Protein AF-0000000076138574 (afdb_homodimer)

Nearest PDB structures (foldseek):
  3erf-assembly1_A  TM=9.997E-01  e=2.215E-28  Saccharomyces cerevisiae
  4n0v-assembly1_B  TM=9.774E-01  e=3.140E-22  Marinobacter nauticus VT8
  5f06-assembly1_B  TM=7.980E-01  e=1.741E-10  Populus trichocarpa
  4o7h-assembly1_A  TM=8.073E-01  e=1.011E-08  Rhodospirillum rubrum F11
  5nr1-assembly1_A  TM=7.970E-01  e=1.578E-08  Caulobacter vibrioides

Secondary structure (DSSP, 8-state):
-EEEE-TT-HHHHHHHHHHHHTT-GGG-EEEE--GGGTGGGSHHHHTT-TT--S-EEE-TTS-EEESHHHHHHHHHTTTS--TTT-SSHHHHHHHHHHHHHHIIIIIHHHHHHHHHHS-TT-TTT-----HHHHHHHHHHHHHHHHHHHHHHTTSSBTTBSS--HHHHHHHHHHHHHHHTT-PPPTT-HHHHHHHHHHHTSHHHHHHHHHHHS--/-EEEE-TT-HHHHHHHHHHHHTT-GGG-EEEE--GGGTGGGSHHHHTT-TT--S-EEE-TTS-EEESHHHHHHHHHTTTS--TTT-SSHHHHHHHHHHHHHHIIIIIHHHHHHHHHHS-TT-TTT-----HHHHHHHHHHHHHHHHHHHHHHTTSSBTTBSS--HHHHHHHHHHHHHHHTT-PPPTT-HHHHHHHHHHHTSHHHHHHHHHHHS--

Solvent-accessible surface area (backbone atoms only — not comparable to full-atom values): 21620 Å² total; per-residue (Å²): 70,37,32,40,26,40,83,80,37,36,54,30,44,37,45,49,26,50,29,40,70,68,70,41,55,90,56,51,45,78,41,82,45,54,63,71,78,33,45,38,72,33,70,76,38,31,73,73,32,82,82,41,63,62,35,33,38,31,43,88,89,63,52,69,34,36,49,60,68,13,42,45,52,22,62,32,39,68,81,73,60,28,66,40,51,36,85,46,45,66,44,27,12,39,23,43,25,38,25,50,46,22,34,62,32,24,28,51,15,36,48,41,16,37,50,20,54,47,73,53,59,31,74,91,56,46,80,65,68,47,44,69,60,8,50,52,24,42,55,42,19,54,51,28,50,49,50,49,14,59,52,35,68,78,30,83,26,75,57,34,88,52,75,31,48,16,40,40,32,42,50,23,19,52,52,42,24,56,74,70,71,48,79,78,63,82,84,32,51,40,37,53,50,44,50,57,56,55,56,66,35,68,27,45,44,52,42,51,54,59,50,66,49,88,128,70,36,32,38,25,41,84,78,37,37,57,31,46,37,47,48,28,48,29,40,69,69,70,41,55,90,56,51,47,77,41,83,45,53,63,69,78,34,44,38,73,33,70,77,40,32,73,72,30,81,83,40,65,64,35,33,38,31,43,88,88,63,53,68,33,36,50,61,70,12,41,44,50,22,62,33,41,69,83,73,58,29,65,41,52,35,85,46,44,65,44,26,14,39,23,43,26,37,24,50,46,22,34,61,32,25,28,52,16,38,49,42,16,37,50,19,55,47,73,53,60,31,72,91,56,46,80,66,67,46,46,70,60,7,51,52,23,41,54,43,19,55,52,29,49,48,51,50,14,59,53,35,67,76,29,84,25,74,57,33,88,52,77,31,48,18,39,39,32,41,49,24,20,53,52,42,24,56,75,71,71,48,79,77,62,82,84,32,50,41,38,51,51,45,51,58,56,54,56,67,36,68,29,44,44,52,43,51,53,59,49,67,48,87,128

Structure (mmCIF, N/CA/C/O backbone):
data_AF-0000000076138574-model_v1
#
loop_
_entity.id
_entity.type
_entity.pdbx_description
1 polymer 'Glutathione S-transferase'
#
loop_
_atom_site.group_PDB
_atom_site.id
_atom_site.type_symbol
_atom_site.label_atom_id
_atom_site.label_alt_id
_atom_site.label_comp_id
_atom_site.label_asym_id
_atom_site.label_entity_id
_atom_site.label_seq_id
_atom_site.pdbx_PDB_ins_code
_atom_site.Cartn_x
_atom_site.Cartn_y
_atom_site.Cartn_z
_atom_site.occupancy
_atom_site.B_iso_or_equiv
_atom_site.auth_seq_id
_atom_site.auth_comp_id
_atom_site.auth_asym_id
_atom_site.auth_atom_id
_atom_site.pdbx_PDB_model_num
ATOM 1 N N . MET A 1 1 ? -13.562 -10.141 -18.75 1 97.19 1 MET A N 1
ATOM 2 C CA . MET A 1 1 ? -12.461 -9.367 -18.188 1 97.19 1 MET A CA 1
ATOM 3 C C . MET A 1 1 ? -11.117 -9.898 -18.672 1 97.19 1 MET A C 1
ATOM 5 O O . MET A 1 1 ? -11.008 -11.062 -19.062 1 97.19 1 MET A O 1
ATOM 9 N N . LYS A 1 2 ? -10.164 -9.062 -18.828 1 98.62 2 LYS A N 1
ATOM 10 C CA . LYS A 1 2 ? -8.805 -9.453 -19.172 1 98.62 2 LYS A CA 1
ATOM 11 C C . LYS A 1 2 ? -7.828 -9.102 -18.047 1 98.62 2 LYS A C 1
ATOM 13 O O . LYS A 1 2 ? -7.984 -8.078 -17.375 1 98.62 2 LYS A O 1
ATOM 18 N N . ILE A 1 3 ? -6.914 -9.977 -17.859 1 98.75 3 ILE A N 1
ATOM 19 C CA . ILE A 1 3 ? -5.828 -9.664 -16.938 1 98.75 3 ILE A CA 1
ATOM 20 C C . ILE A 1 3 ? -4.484 -9.805 -17.656 1 98.75 3 ILE A C 1
ATOM 22 O O . ILE A 1 3 ? -4.145 -10.891 -18.141 1 98.75 3 ILE A O 1
ATOM 26 N N . TYR A 1 4 ? -3.779 -8.703 -17.766 1 98.81 4 TYR A N 1
ATOM 27 C CA . TYR A 1 4 ? -2.395 -8.711 -18.219 1 98.81 4 TYR A CA 1
ATOM 28 C C . TYR A 1 4 ? -1.453 -9.148 -17.109 1 98.81 4 TYR A C 1
ATOM 30 O O . TYR A 1 4 ? -1.399 -8.523 -16.047 1 98.81 4 TYR A O 1
ATOM 38 N N . ASP A 1 5 ? -0.757 -10.281 -17.344 1 97.81 5 ASP A N 1
ATOM 39 C CA . ASP A 1 5 ? 0.151 -10.719 -16.281 1 97.81 5 ASP A CA 1
ATOM 40 C C . ASP A 1 5 ? 1.205 -11.68 -16.828 1 97.81 5 ASP A C 1
ATOM 42 O O . ASP A 1 5 ? 1.413 -11.766 -18.031 1 97.81 5 ASP A O 1
ATOM 46 N N . TRP A 1 6 ? 2.076 -12.133 -16.031 1 96.75 6 TRP A N 1
ATOM 47 C CA . TRP A 1 6 ? 3.041 -13.203 -16.266 1 96.75 6 TRP A CA 1
ATOM 48 C C . TRP A 1 6 ? 2.721 -14.422 -15.406 1 96.75 6 TRP A C 1
ATOM 50 O O . TRP A 1 6 ? 2.557 -14.312 -14.188 1 96.75 6 TRP A O 1
ATOM 60 N N . TYR A 1 7 ? 2.627 -15.594 -15.883 1 94.81 7 TYR A N 1
ATOM 61 C CA . TYR A 1 7 ? 1.885 -16.75 -15.383 1 94.81 7 TYR A CA 1
ATOM 62 C C . TYR A 1 7 ? 2.443 -17.219 -14.047 1 94.81 7 TYR A C 1
ATOM 64 O O . TYR A 1 7 ? 1.702 -17.734 -13.203 1 94.81 7 TYR A O 1
ATOM 72 N N . ASN A 1 8 ? 3.75 -17.031 -13.836 1 95.56 8 ASN A N 1
ATOM 73 C CA . ASN A 1 8 ? 4.309 -17.578 -12.602 1 95.56 8 ASN A CA 1
ATOM 74 C C . ASN A 1 8 ? 4.871 -16.469 -11.711 1 95.56 8 ASN A C 1
ATOM 76 O O . ASN A 1 8 ? 5.707 -16.734 -10.844 1 95.56 8 ASN A O 1
ATOM 80 N N . GLY A 1 9 ? 4.457 -15.242 -11.945 1 96.94 9 GLY A N 1
ATOM 81 C CA . GLY A 1 9 ? 4.895 -14.141 -11.102 1 96.94 9 GLY A CA 1
ATOM 82 C C . GLY A 1 9 ? 4.211 -14.125 -9.742 1 96.94 9 GLY A C 1
ATOM 83 O O . GLY A 1 9 ? 3.035 -14.484 -9.633 1 96.94 9 GLY A O 1
ATOM 84 N N . PRO A 1 10 ? 4.945 -13.648 -8.75 1 98.19 10 PRO A N 1
ATOM 85 C CA . PRO A 1 10 ? 4.383 -13.625 -7.402 1 98.19 10 PRO A CA 1
ATOM 86 C C . PRO A 1 10 ? 3.205 -12.656 -7.27 1 98.19 10 PRO A C 1
ATOM 88 O O . PRO A 1 10 ? 2.24 -12.953 -6.559 1 98.19 10 PRO A O 1
ATOM 91 N N . TYR A 1 11 ? 3.297 -11.492 -7.934 1 98.56 11 TYR A N 1
ATOM 92 C CA . TYR A 1 11 ? 2.205 -10.531 -7.844 1 98.56 11 TYR A CA 1
ATOM 93 C C . TYR A 1 11 ? 0.978 -11.023 -8.602 1 98.56 11 TYR A C 1
ATOM 95 O O . TYR A 1 11 ? -0.128 -11.055 -8.055 1 98.56 11 TYR A O 1
ATOM 103 N N . PRO A 1 12 ? 1.165 -11.516 -9.797 1 98.62 12 PRO A N 1
ATOM 104 C CA . PRO A 1 12 ? 0.018 -12.117 -10.484 1 98.62 12 PRO A CA 1
ATOM 105 C C . PRO A 1 12 ? -0.594 -13.273 -9.703 1 98.62 12 PRO A C 1
ATOM 107 O O . PRO A 1 12 ? -1.806 -13.5 -9.766 1 98.62 12 PRO A O 1
ATOM 110 N N . ALA A 1 13 ? 0.219 -14.039 -8.938 1 98.81 13 ALA A N 1
ATOM 111 C CA . ALA A 1 13 ? -0.296 -15.141 -8.133 1 98.81 13 ALA A CA 1
ATOM 112 C C . ALA A 1 13 ? -1.369 -14.656 -7.16 1 98.81 13 ALA A C 1
ATOM 114 O O . ALA A 1 13 ? -2.381 -15.328 -6.953 1 98.81 13 ALA A O 1
ATOM 115 N N . ARG A 1 14 ? -1.143 -13.484 -6.574 1 98.88 14 ARG A N 1
ATOM 116 C CA . ARG A 1 14 ? -2.098 -12.938 -5.617 1 98.88 14 ARG A CA 1
ATOM 117 C C . ARG A 1 14 ? -3.482 -12.797 -6.246 1 98.88 14 ARG A C 1
ATOM 119 O O . ARG A 1 14 ? -4.48 -13.203 -5.652 1 98.88 14 ARG A O 1
ATOM 126 N N . VAL A 1 15 ? -3.535 -12.258 -7.445 1 98.88 15 VAL A N 1
ATOM 127 C CA . VAL A 1 15 ? -4.809 -11.969 -8.094 1 98.88 15 VAL A CA 1
ATOM 128 C C . VAL A 1 15 ? -5.43 -13.266 -8.609 1 98.88 15 VAL A C 1
ATOM 130 O O . VAL A 1 15 ? -6.645 -13.461 -8.508 1 98.88 15 VAL A O 1
ATOM 133 N N . ARG A 1 16 ? -4.605 -14.188 -9.109 1 98.88 16 ARG A N 1
ATOM 134 C CA . ARG A 1 16 ? -5.133 -15.469 -9.57 1 98.88 16 ARG A CA 1
ATOM 135 C C . ARG A 1 16 ? -5.754 -16.25 -8.414 1 98.88 16 ARG A C 1
ATOM 137 O O . ARG A 1 16 ? -6.82 -16.859 -8.57 1 98.88 16 ARG A O 1
ATOM 144 N N . ILE A 1 17 ? -5.125 -16.219 -7.27 1 98.94 17 ILE A N 1
ATOM 145 C CA . ILE A 1 17 ? -5.652 -16.922 -6.102 1 98.94 17 ILE A CA 1
ATOM 146 C C . ILE A 1 17 ? -6.945 -16.25 -5.641 1 98.94 17 ILE A C 1
ATOM 148 O O . ILE A 1 17 ? -7.914 -16.922 -5.293 1 98.94 17 ILE A O 1
ATOM 152 N N . ALA A 1 18 ? -6.996 -14.906 -5.625 1 98.88 18 ALA A N 1
ATOM 153 C CA . ALA A 1 18 ? -8.227 -14.188 -5.281 1 98.88 18 ALA A CA 1
ATOM 154 C C . ALA A 1 18 ? -9.352 -14.555 -6.242 1 98.88 18 ALA A C 1
ATOM 156 O O . ALA A 1 18 ? -10.492 -14.758 -5.816 1 98.88 18 ALA A O 1
ATOM 157 N N . LEU A 1 19 ? -9.031 -14.633 -7.574 1 98.81 19 LEU A N 1
ATOM 158 C CA . LEU A 1 19 ? -10.016 -15.039 -8.57 1 98.81 19 LEU A CA 1
ATOM 159 C C . LEU A 1 19 ? -10.578 -16.422 -8.25 1 98.81 19 LEU A C 1
ATOM 161 O O . LEU A 1 19 ? -11.789 -16.625 -8.297 1 98.81 19 LEU A O 1
ATOM 165 N N . ALA A 1 20 ? -9.664 -17.297 -7.922 1 98.81 20 ALA A N 1
ATOM 166 C CA . ALA A 1 20 ? -10.07 -18.672 -7.613 1 98.81 20 ALA A CA 1
ATOM 167 C C . ALA A 1 20 ? -10.938 -18.719 -6.359 1 98.81 20 ALA A C 1
ATOM 169 O O . ALA A 1 20 ? -11.945 -19.422 -6.324 1 98.81 20 ALA A O 1
ATOM 170 N N . GLU A 1 21 ? -10.555 -18 -5.309 1 98.75 21 GLU A N 1
ATOM 171 C CA . GLU A 1 21 ? -11.336 -17.938 -4.078 1 98.75 21 GLU A CA 1
ATOM 172 C C . GLU A 1 21 ? -12.766 -17.484 -4.355 1 98.75 21 GLU A C 1
ATOM 174 O O . GLU A 1 21 ? -13.711 -17.938 -3.705 1 98.75 21 GLU A O 1
ATOM 179 N N . LYS A 1 22 ? -12.922 -16.594 -5.363 1 98.56 22 LYS A N 1
ATOM 180 C CA . LYS A 1 22 ? -14.211 -15.953 -5.609 1 98.56 22 LYS A CA 1
ATOM 181 C C . LYS A 1 22 ? -14.961 -16.641 -6.742 1 98.56 22 LYS A C 1
ATOM 183 O O . LYS A 1 22 ? -16.031 -16.188 -7.156 1 98.56 22 LYS A O 1
ATOM 188 N N . GLY A 1 23 ? -14.367 -17.75 -7.301 1 98 23 GLY A N 1
ATOM 189 C CA . GLY A 1 23 ? -15 -18.484 -8.383 1 98 23 GLY A CA 1
ATOM 190 C C . GLY A 1 23 ? -15.07 -17.703 -9.68 1 98 23 GLY A C 1
ATOM 191 O O . GLY A 1 23 ? -16 -17.859 -10.469 1 98 23 GLY A O 1
ATOM 192 N N . LEU A 1 24 ? -14.078 -16.859 -9.969 1 98.38 24 LEU A N 1
ATOM 193 C CA . LEU A 1 24 ? -14.156 -15.922 -11.078 1 98.38 24 LEU A CA 1
ATOM 194 C C . LEU A 1 24 ? -13.188 -16.312 -12.195 1 98.38 24 LEU A C 1
ATOM 196 O O . LEU A 1 24 ? -13.164 -15.68 -13.25 1 98.38 24 LEU A O 1
ATOM 200 N N . LEU A 1 25 ? -12.445 -17.391 -12.047 1 98.25 25 LEU A N 1
ATOM 201 C CA . LEU A 1 25 ? -11.438 -17.797 -13.016 1 98.25 25 LEU A CA 1
ATOM 202 C C . LEU A 1 25 ? -12.047 -17.984 -14.398 1 98.25 25 LEU A C 1
ATOM 204 O O . LEU A 1 25 ? -11.484 -17.531 -15.398 1 98.25 25 LEU A O 1
ATOM 208 N N . PRO A 1 26 ? -13.25 -18.516 -14.5 1 97.62 26 PRO A N 1
ATOM 209 C CA . PRO A 1 26 ? -13.82 -18.75 -15.836 1 97.62 26 PRO A CA 1
ATOM 210 C C . PRO A 1 26 ? -14.188 -17.438 -16.547 1 97.62 26 PRO A C 1
ATOM 212 O O . PRO A 1 26 ? -14.461 -17.453 -17.75 1 97.62 26 PRO A O 1
ATOM 215 N N . ARG A 1 27 ? -14.156 -16.312 -15.852 1 97.44 27 ARG A N 1
ATOM 216 C CA . ARG A 1 27 ? -14.594 -15.039 -16.422 1 97.44 27 ARG A CA 1
ATOM 217 C C . ARG A 1 27 ? -13.406 -14.219 -16.906 1 97.44 27 ARG A C 1
ATOM 219 O O . ARG A 1 27 ? -13.57 -13.078 -17.328 1 97.44 27 ARG A O 1
ATOM 226 N N . VAL A 1 28 ? -12.219 -14.844 -16.859 1 98.19 28 VAL A N 1
ATOM 227 C CA . VAL A 1 28 ? -11.031 -14.031 -17.094 1 98.19 28 VAL A CA 1
ATOM 228 C C . VAL A 1 28 ? -10.227 -14.609 -18.25 1 98.19 28 VAL A C 1
ATOM 230 O O . VAL A 1 28 ? -10.016 -15.82 -18.328 1 98.19 28 VAL A O 1
ATOM 233 N N . GLU A 1 29 ? -9.844 -13.805 -19.172 1 98.25 29 GLU A N 1
ATOM 234 C CA . GLU A 1 29 ? -8.805 -14.086 -20.156 1 98.25 29 GLU A CA 1
ATOM 235 C C . GLU A 1 29 ? -7.457 -13.531 -19.703 1 98.25 29 GLU A C 1
ATOM 237 O O . GLU A 1 29 ? -7.32 -12.328 -19.484 1 98.25 29 GLU A O 1
ATOM 242 N N . PHE A 1 30 ? -6.48 -14.352 -19.562 1 98.06 30 PHE A N 1
ATOM 243 C CA . PHE A 1 30 ? -5.145 -13.906 -19.203 1 98.06 30 PHE A CA 1
ATOM 244 C C . PHE A 1 30 ? -4.332 -13.547 -20.438 1 98.06 30 PHE A C 1
ATOM 246 O O . PHE A 1 30 ? -4.273 -14.328 -21.391 1 98.06 30 PHE A O 1
ATOM 253 N N . VAL A 1 31 ? -3.764 -12.398 -20.469 1 98.25 31 VAL A N 1
ATOM 254 C CA . VAL A 1 31 ? -2.891 -11.922 -21.531 1 98.25 31 VAL A CA 1
ATOM 255 C C . VAL A 1 31 ? -1.452 -11.844 -21.031 1 98.25 31 VAL A C 1
ATOM 257 O O . VAL A 1 31 ? -1.149 -11.078 -20.109 1 98.25 31 VAL A O 1
ATOM 260 N N . SER A 1 32 ? -0.614 -12.586 -21.688 1 97.5 32 SER A N 1
ATOM 261 C CA . SER A 1 32 ? 0.758 -12.703 -21.203 1 97.5 32 SER A CA 1
ATOM 262 C C . SER A 1 32 ? 1.585 -11.477 -21.562 1 97.5 32 SER A C 1
ATOM 264 O O . SER A 1 32 ? 1.53 -11 -22.703 1 97.5 32 SER A O 1
ATOM 266 N N . VAL A 1 33 ? 2.271 -10.938 -20.625 1 98.25 33 VAL A N 1
ATOM 267 C CA . VAL A 1 33 ? 3.277 -9.891 -20.781 1 98.25 33 VAL A CA 1
ATOM 268 C C . VAL A 1 33 ? 4.641 -10.414 -20.328 1 98.25 33 VAL A C 1
ATOM 270 O O . VAL A 1 33 ? 4.848 -10.703 -19.156 1 98.25 33 VAL A O 1
ATOM 273 N N . ASN A 1 34 ? 5.609 -10.539 -21.25 1 97.38 34 ASN A N 1
ATOM 274 C CA . ASN A 1 34 ? 6.902 -11.148 -20.953 1 97.38 34 ASN A CA 1
ATOM 275 C C . ASN A 1 34 ? 7.805 -10.18 -20.188 1 97.38 34 ASN A C 1
ATOM 277 O O . ASN A 1 34 ? 8.383 -9.266 -20.766 1 97.38 34 ASN A O 1
ATOM 281 N N . LEU A 1 35 ? 8.016 -10.438 -18.953 1 97.19 35 LEU A N 1
ATOM 282 C CA . LEU A 1 35 ? 8.797 -9.562 -18.094 1 97.19 35 LEU A CA 1
ATOM 283 C C . LEU A 1 35 ? 10.281 -9.641 -18.438 1 97.19 35 LEU A C 1
ATOM 285 O O . LEU A 1 35 ? 11 -8.648 -18.344 1 97.19 35 LEU A O 1
ATOM 289 N N . TRP A 1 36 ? 10.719 -10.789 -18.875 1 95.44 36 TRP A N 1
ATOM 290 C CA . TRP A 1 36 ? 12.133 -11.016 -19.156 1 95.44 36 TRP A CA 1
ATOM 291 C C . TRP A 1 36 ? 12.57 -10.234 -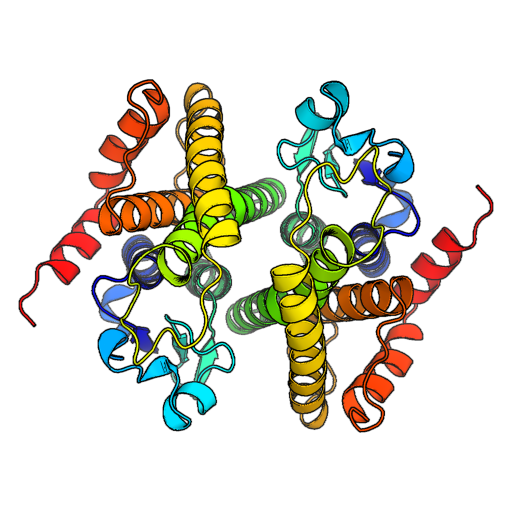20.391 1 95.44 36 TRP A C 1
ATOM 293 O O . TRP A 1 36 ? 13.742 -9.867 -20.516 1 95.44 36 TRP A O 1
ATOM 303 N N . LYS A 1 37 ? 11.602 -9.953 -21.234 1 96.62 37 LYS A N 1
ATOM 304 C CA . LYS A 1 37 ? 11.875 -9.172 -22.438 1 96.62 37 LYS A CA 1
ATOM 305 C C . LYS A 1 37 ? 11.602 -7.691 -22.203 1 96.62 37 LYS A C 1
ATOM 307 O O . LYS A 1 37 ? 11.734 -6.879 -23.125 1 96.62 37 LYS A O 1
ATOM 312 N N . GLY A 1 38 ? 11.125 -7.328 -21.047 1 97.69 38 GLY A N 1
ATOM 313 C CA . GLY A 1 38 ? 10.883 -5.938 -20.703 1 97.69 38 GLY A CA 1
ATOM 314 C C . GLY A 1 38 ? 9.633 -5.371 -21.344 1 97.69 38 GLY A C 1
ATOM 315 O O . GLY A 1 38 ? 9.5 -4.156 -21.5 1 97.69 38 GLY A O 1
ATOM 316 N N . GLU A 1 39 ? 8.68 -6.191 -21.719 1 98.31 39 GLU A N 1
ATOM 317 C CA . GLU A 1 39 ? 7.469 -5.727 -22.391 1 98.31 39 GLU A CA 1
ATOM 318 C C . GLU A 1 39 ? 6.684 -4.758 -21.516 1 98.31 39 GLU A C 1
ATOM 320 O O . GLU A 1 39 ? 6.062 -3.818 -22.016 1 98.31 39 GLU A O 1
ATOM 325 N N . HIS A 1 40 ? 6.746 -4.945 -20.188 1 98 40 HIS A N 1
ATOM 326 C CA . HIS A 1 40 ? 6 -4.125 -19.234 1 98 40 HIS A CA 1
ATOM 327 C C . HIS A 1 40 ? 6.613 -2.736 -19.109 1 98 40 HIS A C 1
ATOM 329 O O . HIS A 1 40 ? 6.02 -1.847 -18.5 1 98 40 HIS A O 1
ATOM 335 N N . LYS A 1 41 ? 7.758 -2.564 -19.734 1 97.5 41 LYS A N 1
ATOM 336 C CA . LYS A 1 41 ? 8.43 -1.271 -19.688 1 97.5 41 LYS A CA 1
ATOM 337 C C . LYS A 1 41 ? 8.289 -0.527 -21.016 1 97.5 41 LYS A C 1
ATOM 339 O O . LYS A 1 41 ? 8.727 0.619 -21.141 1 97.5 41 LYS A O 1
ATOM 344 N N . GLN A 1 42 ? 7.73 -1.131 -22 1 97.69 42 GLN A N 1
ATOM 345 C CA . GLN A 1 42 ? 7.566 -0.522 -23.312 1 97.69 42 GLN A CA 1
ATOM 346 C C . GLN A 1 42 ? 6.367 0.42 -23.344 1 97.69 42 GLN A C 1
ATOM 348 O O . GLN A 1 42 ? 5.434 0.265 -22.547 1 97.69 42 GLN A O 1
ATOM 353 N N . PRO A 1 43 ? 6.359 1.387 -24.266 1 97.62 43 PRO A N 1
ATOM 354 C CA . PRO A 1 43 ? 5.312 2.408 -24.312 1 97.62 43 PRO A CA 1
ATOM 355 C C . PRO A 1 43 ? 3.91 1.812 -24.422 1 97.62 43 PRO A C 1
ATOM 357 O O . PRO A 1 43 ? 2.973 2.309 -23.797 1 97.62 43 PRO A O 1
ATOM 360 N N . ALA A 1 44 ? 3.789 0.762 -25.172 1 97.25 44 ALA A N 1
ATOM 361 C CA . ALA A 1 44 ? 2.479 0.149 -25.375 1 97.25 44 ALA A CA 1
ATOM 362 C C . ALA A 1 44 ? 1.885 -0.326 -24.062 1 97.25 44 ALA A C 1
ATOM 364 O O . ALA A 1 44 ? 0.697 -0.121 -23.797 1 97.25 44 ALA A O 1
ATOM 365 N N . PHE A 1 45 ? 2.736 -0.968 -23.219 1 98.38 45 PHE A N 1
ATOM 366 C CA . PHE A 1 45 ? 2.229 -1.438 -21.938 1 98.38 45 PHE A CA 1
ATOM 367 C C . PHE A 1 45 ? 2.086 -0.283 -20.953 1 98.38 45 PHE A C 1
ATOM 369 O O . PHE A 1 45 ? 1.15 -0.255 -20.156 1 98.38 45 PHE A O 1
ATOM 376 N N . LEU A 1 46 ? 3.018 0.642 -21.016 1 97.56 46 LEU A N 1
ATOM 377 C CA . LEU A 1 46 ? 2.975 1.783 -20.109 1 97.56 46 LEU A CA 1
ATOM 378 C C . LEU A 1 46 ? 1.727 2.625 -20.359 1 97.56 46 LEU A C 1
ATOM 380 O O . LEU A 1 46 ? 1.268 3.338 -19.469 1 97.56 46 LEU A O 1
ATOM 384 N N . ALA A 1 47 ? 1.139 2.545 -21.516 1 96.38 47 ALA A N 1
ATOM 385 C CA . ALA A 1 47 ? -0.136 3.197 -21.812 1 96.38 47 ALA A CA 1
ATOM 386 C C . ALA A 1 47 ? -1.28 2.521 -21.062 1 96.38 47 ALA A C 1
ATOM 388 O O . ALA A 1 47 ? -2.309 3.145 -20.781 1 96.38 47 ALA A O 1
ATOM 389 N N . LEU A 1 48 ? -1.101 1.226 -20.656 1 97 48 LEU A N 1
ATOM 390 C CA . LEU A 1 48 ? -2.088 0.472 -19.891 1 97 48 LEU A CA 1
ATOM 391 C C . LEU A 1 48 ? -1.914 0.712 -18.391 1 97 48 LEU A C 1
ATOM 393 O O . LEU A 1 48 ? -2.898 0.843 -17.672 1 97 48 LEU A O 1
ATOM 397 N N . ASN A 1 49 ? -0.666 0.804 -18.062 1 98.06 49 ASN A N 1
ATOM 398 C CA . ASN A 1 49 ? -0.35 0.945 -16.641 1 98.06 49 ASN A CA 1
ATOM 399 C C . ASN A 1 49 ? 0.913 1.776 -16.422 1 98.06 49 ASN A C 1
ATOM 401 O O . ASN A 1 49 ? 2.025 1.278 -16.609 1 98.06 49 ASN A O 1
ATOM 405 N N . TYR A 1 50 ? 0.723 2.916 -15.867 1 96.94 50 TYR A N 1
ATOM 406 C CA . TYR A 1 50 ? 1.796 3.881 -15.656 1 96.94 50 TYR A CA 1
ATOM 407 C C . TYR A 1 50 ? 2.941 3.254 -14.867 1 96.94 50 TYR A C 1
ATOM 409 O O . TYR A 1 50 ? 4.113 3.484 -15.172 1 96.94 50 TYR A O 1
ATOM 417 N N . SER A 1 51 ? 2.627 2.381 -13.922 1 96.38 51 SER A N 1
ATOM 418 C CA . SER A 1 51 ? 3.627 1.834 -13.008 1 96.38 51 SER A CA 1
ATOM 419 C C . SER A 1 51 ? 4.516 0.814 -13.711 1 96.38 51 SER A C 1
ATOM 421 O O . SER A 1 51 ? 5.574 0.445 -13.195 1 96.38 51 SER A O 1
ATOM 423 N N . GLY A 1 52 ? 4.082 0.34 -14.891 1 97.56 52 GLY A N 1
ATOM 424 C CA . GLY A 1 52 ? 4.844 -0.684 -15.594 1 97.56 52 GLY A CA 1
ATOM 425 C C . GLY A 1 52 ? 4.961 -1.978 -14.805 1 97.56 52 GLY A C 1
ATOM 426 O O . GLY A 1 52 ? 6.012 -2.625 -14.82 1 97.56 52 GLY A O 1
ATOM 427 N N . THR A 1 53 ? 3.918 -2.254 -14.039 1 97.56 53 THR A N 1
ATOM 428 C CA . THR A 1 53 ? 3.928 -3.467 -13.227 1 97.56 53 THR A CA 1
ATOM 429 C C . THR A 1 53 ? 2.738 -4.359 -13.57 1 97.56 53 THR A C 1
ATOM 431 O O . THR A 1 53 ? 1.808 -3.924 -14.25 1 97.56 53 THR A O 1
ATOM 434 N N . LEU A 1 54 ? 2.818 -5.629 -13.266 1 98.38 54 LEU A N 1
ATOM 435 C CA . LEU A 1 54 ? 1.761 -6.625 -13.406 1 98.38 54 LEU A CA 1
ATOM 436 C C . LEU A 1 54 ? 1.218 -7.039 -12.047 1 98.38 54 LEU A C 1
ATOM 438 O O . LEU A 1 54 ? 1.924 -6.949 -11.039 1 98.38 54 LEU A O 1
ATOM 442 N N . PRO A 1 55 ? -0.056 -7.414 -11.953 1 98.69 55 PRO A N 1
ATOM 443 C CA . PRO A 1 55 ? -1.048 -7.562 -13.023 1 98.69 55 PRO A CA 1
ATOM 444 C C . PRO A 1 55 ? -1.866 -6.297 -13.25 1 98.69 55 PRO A C 1
ATOM 446 O O . PRO A 1 55 ? -1.843 -5.383 -12.422 1 98.69 55 PRO A O 1
ATOM 449 N N . VAL A 1 56 ? -2.518 -6.223 -14.414 1 98.88 56 VAL A N 1
ATOM 450 C CA . VAL A 1 56 ? -3.502 -5.191 -14.727 1 98.88 56 VAL A CA 1
ATOM 451 C C . VAL A 1 56 ? -4.812 -5.844 -15.164 1 98.88 56 VAL A C 1
ATOM 453 O O . VAL A 1 56 ? -4.82 -6.699 -16.047 1 98.88 56 VAL A O 1
ATOM 456 N N . LEU A 1 57 ? -5.898 -5.473 -14.516 1 98.94 57 LEU A N 1
ATOM 457 C CA . LEU A 1 57 ? -7.238 -5.93 -14.867 1 98.94 57 LEU A CA 1
ATOM 458 C C . LEU A 1 57 ? -7.914 -4.949 -15.82 1 98.94 57 LEU A C 1
ATOM 460 O O . LEU A 1 57 ? -7.949 -3.746 -15.555 1 98.94 57 LEU A O 1
ATOM 464 N N . GLN A 1 58 ? -8.344 -5.434 -16.938 1 98.88 58 GLN A N 1
ATOM 465 C CA . GLN A 1 58 ? -9.164 -4.656 -17.859 1 98.88 58 GLN A CA 1
ATOM 466 C C . GLN A 1 58 ? -10.609 -5.152 -17.859 1 98.88 58 GLN A C 1
ATOM 468 O O . GLN A 1 58 ? -10.875 -6.312 -18.188 1 98.88 58 GLN A O 1
ATOM 473 N N . LEU A 1 59 ? -11.531 -4.277 -17.5 1 98.62 59 LEU A N 1
ATOM 474 C CA . LEU A 1 59 ? -12.953 -4.598 -17.516 1 98.62 59 LEU A CA 1
ATOM 475 C C . LEU A 1 59 ? -13.516 -4.551 -18.922 1 98.62 59 LEU A C 1
ATOM 477 O O . LEU A 1 59 ? -12.844 -4.094 -19.859 1 98.62 59 LEU A O 1
ATOM 481 N N . ASP A 1 60 ? -14.781 -4.969 -19.094 1 97.25 60 ASP A N 1
ATOM 482 C CA . ASP A 1 60 ? -15.414 -5.066 -20.406 1 97.25 60 ASP A CA 1
ATOM 483 C C . ASP A 1 60 ? -15.562 -3.691 -21.047 1 97.25 60 ASP A C 1
ATOM 485 O O . ASP A 1 60 ? -15.508 -3.562 -22.281 1 97.25 60 ASP A O 1
ATOM 489 N N . ASP A 1 61 ? -15.719 -2.691 -20.25 1 97.75 61 ASP A N 1
ATOM 490 C CA . ASP A 1 61 ? -15.922 -1.348 -20.781 1 97.75 61 ASP A CA 1
ATOM 491 C C . ASP A 1 61 ? -14.594 -0.641 -21.031 1 97.75 61 ASP A C 1
ATOM 493 O O . ASP A 1 61 ? -14.562 0.547 -21.359 1 97.75 61 ASP A O 1
ATOM 497 N N . GLY A 1 62 ? -13.531 -1.336 -20.734 1 97.75 62 GLY A N 1
ATOM 498 C CA . GLY A 1 62 ? -12.219 -0.791 -21.016 1 97.75 62 GLY A CA 1
ATOM 499 C C . GLY A 1 62 ? -11.523 -0.234 -19.781 1 97.75 62 GLY A C 1
ATOM 500 O O . GLY A 1 62 ? -10.344 0.117 -19.828 1 97.75 62 GLY A O 1
ATOM 501 N N . THR A 1 63 ? -12.234 -0.163 -18.672 1 98.38 63 THR A N 1
ATOM 502 C CA . THR A 1 63 ? -11.648 0.341 -17.438 1 98.38 63 THR A CA 1
ATOM 503 C C . THR A 1 63 ? -10.453 -0.517 -17 1 98.38 63 THR A C 1
ATOM 505 O O . THR A 1 63 ? -10.516 -1.746 -17.078 1 98.38 63 THR A O 1
ATOM 508 N N . LEU A 1 64 ? -9.352 0.144 -16.594 1 98.81 64 LEU A N 1
ATOM 509 C CA . LEU A 1 64 ? -8.148 -0.548 -16.141 1 98.81 64 LEU A CA 1
ATOM 510 C C . LEU A 1 64 ? -7.965 -0.395 -14.633 1 98.81 64 LEU A C 1
ATOM 512 O O . LEU A 1 64 ? -8.062 0.712 -14.094 1 98.81 64 LEU A O 1
ATOM 516 N N . ILE A 1 65 ? -7.742 -1.496 -13.961 1 98.88 65 ILE A N 1
ATOM 517 C CA . ILE A 1 65 ? -7.43 -1.508 -12.539 1 98.88 65 ILE A CA 1
ATOM 518 C C . ILE A 1 65 ? -6.137 -2.279 -12.297 1 98.88 65 ILE A C 1
ATOM 520 O O . ILE A 1 65 ? -6.031 -3.455 -12.656 1 98.88 65 ILE A O 1
ATOM 524 N N . ALA A 1 66 ? -5.148 -1.592 -11.695 1 98.75 66 ALA A N 1
ATOM 525 C CA . ALA A 1 66 ? -3.871 -2.203 -11.328 1 98.75 66 ALA A CA 1
ATOM 526 C C . ALA A 1 66 ? -3.711 -2.281 -9.812 1 98.75 66 ALA A C 1
ATOM 528 O O . ALA A 1 66 ? -4.637 -1.953 -9.07 1 98.75 66 ALA A O 1
ATOM 529 N N . GLU A 1 67 ? -2.568 -2.756 -9.406 1 98.62 67 GLU A N 1
ATOM 530 C CA . GLU A 1 67 ? -2.273 -2.957 -7.992 1 98.62 67 GLU A CA 1
ATOM 531 C C . GLU A 1 67 ? -3.082 -4.117 -7.418 1 98.62 67 GLU A C 1
ATOM 533 O O . GLU A 1 67 ? -4.312 -4.074 -7.398 1 98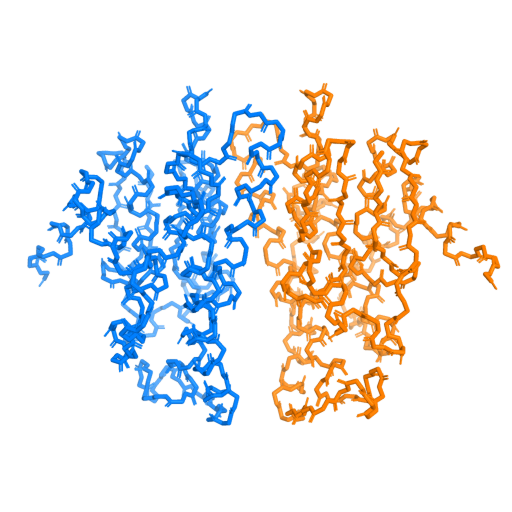.62 67 GLU A O 1
ATOM 538 N N . CYS A 1 68 ? -2.414 -5.07 -6.867 1 98.81 68 CYS A N 1
ATOM 539 C CA . CYS A 1 68 ? -3.029 -6.32 -6.441 1 98.81 68 CYS A CA 1
ATOM 540 C C . CYS A 1 68 ? -4.145 -6.062 -5.434 1 98.81 68 CYS A C 1
ATOM 542 O O . CYS A 1 68 ? -5.227 -6.641 -5.539 1 98.81 68 CYS A O 1
ATOM 544 N N . THR A 1 69 ? -3.887 -5.176 -4.473 1 98.81 69 THR A N 1
ATOM 545 C CA . THR A 1 69 ? -4.871 -4.895 -3.436 1 98.81 69 THR A CA 1
ATOM 546 C C . THR A 1 69 ? -6.129 -4.273 -4.039 1 98.81 69 THR A C 1
ATOM 548 O O . THR A 1 69 ? -7.246 -4.648 -3.676 1 98.81 69 THR A O 1
ATOM 551 N N . ALA A 1 70 ? -5.984 -3.357 -4.984 1 98.88 70 ALA A N 1
ATOM 552 C CA . ALA A 1 70 ? -7.117 -2.709 -5.645 1 98.88 70 ALA A CA 1
ATOM 553 C C . ALA A 1 70 ? -7.91 -3.709 -6.48 1 98.88 70 ALA A C 1
ATOM 555 O O . ALA A 1 70 ? -9.141 -3.723 -6.438 1 98.88 70 ALA A O 1
ATOM 556 N N . ILE A 1 71 ? -7.215 -4.562 -7.23 1 98.94 71 ILE A N 1
ATOM 557 C CA . ILE A 1 71 ? -7.871 -5.578 -8.055 1 98.94 71 ILE A CA 1
ATOM 558 C C . ILE A 1 71 ? -8.664 -6.527 -7.16 1 98.94 71 ILE A C 1
ATOM 560 O O . ILE A 1 71 ? -9.828 -6.828 -7.445 1 98.94 71 ILE A O 1
ATOM 564 N N . THR A 1 72 ? -8.031 -6.953 -6.055 1 98.94 72 THR A N 1
ATOM 565 C CA . THR A 1 72 ? -8.695 -7.883 -5.145 1 98.94 72 THR A CA 1
ATOM 566 C C . THR A 1 72 ? -9.906 -7.227 -4.496 1 98.94 72 THR A C 1
ATOM 568 O O . THR A 1 72 ? -10.953 -7.867 -4.332 1 98.94 72 THR A O 1
ATOM 571 N N . GLN A 1 73 ? -9.789 -5.938 -4.117 1 98.81 73 GLN A N 1
ATOM 572 C CA . GLN A 1 73 ? -10.93 -5.203 -3.57 1 98.81 73 GLN A CA 1
ATOM 573 C C . GLN A 1 73 ? -12.094 -5.18 -4.559 1 98.81 73 GLN A C 1
ATOM 575 O O . GLN A 1 73 ? -13.234 -5.461 -4.188 1 98.81 73 GLN A O 1
ATOM 580 N N . TYR A 1 74 ? -11.812 -4.883 -5.816 1 98.88 74 TYR A N 1
ATOM 581 C CA . TYR A 1 74 ? -12.828 -4.875 -6.863 1 98.88 74 TYR A CA 1
ATOM 582 C C . TYR A 1 74 ? -13.484 -6.242 -6.992 1 98.88 74 TYR A C 1
ATOM 584 O O . TYR A 1 74 ? -14.711 -6.355 -6.918 1 98.88 74 TYR A O 1
ATOM 592 N N . LEU A 1 75 ? -12.703 -7.312 -7.102 1 98.88 75 LEU A N 1
ATOM 593 C CA . LEU A 1 75 ? -13.203 -8.664 -7.348 1 98.88 75 LEU A CA 1
ATOM 594 C C . LEU A 1 75 ? -14.055 -9.141 -6.176 1 98.88 75 LEU A C 1
ATOM 596 O O . LEU A 1 75 ? -15.102 -9.766 -6.379 1 98.88 75 LEU A O 1
ATOM 600 N N . ASP A 1 76 ? -13.586 -8.812 -5.027 1 98.75 76 ASP A N 1
ATOM 601 C CA . ASP A 1 76 ? -14.156 -9.391 -3.816 1 98.75 76 ASP A CA 1
ATOM 602 C C . ASP A 1 76 ? -15.586 -8.891 -3.588 1 98.75 76 ASP A C 1
ATOM 604 O O . ASP A 1 76 ? -16.422 -9.602 -3.025 1 98.75 76 ASP A O 1
ATOM 608 N N . VAL A 1 77 ? -15.891 -7.711 -4.031 1 97.75 77 VAL A N 1
ATOM 609 C CA . VAL A 1 77 ? -17.156 -7.105 -3.654 1 97.75 77 VAL A CA 1
ATOM 610 C C . VAL A 1 77 ? -18.172 -7.273 -4.793 1 97.75 77 VAL A C 1
ATOM 612 O O . VAL A 1 77 ? -19.312 -6.832 -4.684 1 97.75 77 VAL A O 1
ATOM 615 N N . LEU A 1 78 ? -17.844 -7.961 -5.84 1 97.44 78 LEU A N 1
ATOM 616 C CA . LEU A 1 78 ? -18.688 -8.078 -7.023 1 97.44 78 LEU A CA 1
ATOM 617 C C . LEU A 1 78 ? -19.984 -8.812 -6.691 1 97.44 78 LEU A C 1
ATOM 619 O O . LEU A 1 78 ? -21.047 -8.477 -7.234 1 97.44 78 LEU A O 1
ATOM 623 N N . ASP A 1 79 ? -19.891 -9.781 -5.785 1 95.12 79 ASP A N 1
ATOM 624 C CA . ASP A 1 79 ? -21.078 -10.578 -5.508 1 95.12 79 ASP A CA 1
ATOM 625 C C . ASP A 1 79 ? -21.766 -10.109 -4.227 1 95.12 79 ASP A C 1
ATOM 627 O O . ASP A 1 79 ? -22.703 -10.758 -3.742 1 95.12 79 ASP A O 1
ATOM 631 N N . GLY A 1 80 ? -21.203 -9.062 -3.623 1 93.31 80 GLY A N 1
ATOM 632 C CA . GLY A 1 80 ? -21.812 -8.477 -2.441 1 93.31 80 GLY A CA 1
ATOM 633 C C . GLY A 1 80 ? -21.406 -9.164 -1.154 1 93.31 80 GLY A C 1
ATOM 634 O O . GLY A 1 80 ? -21.906 -8.828 -0.077 1 93.31 80 GLY A O 1
ATOM 635 N N . THR A 1 81 ? -20.531 -10.125 -1.246 1 94.56 81 THR A N 1
ATOM 636 C CA . THR A 1 81 ? -20.047 -10.852 -0.083 1 94.56 81 THR A CA 1
ATOM 637 C C . THR A 1 81 ? -18.531 -10.766 0.013 1 94.56 81 THR A C 1
ATOM 639 O O . THR A 1 81 ? -17.812 -11.68 -0.404 1 94.56 81 THR A O 1
ATOM 642 N N . PRO A 1 82 ? -18.031 -9.711 0.59 1 97 82 PRO A N 1
ATOM 643 C CA . PRO A 1 82 ? -16.578 -9.492 0.632 1 97 82 PRO A CA 1
ATOM 644 C C . PRO A 1 82 ? -15.883 -10.367 1.663 1 97 82 PRO A C 1
ATOM 646 O O . PRO A 1 82 ? -15.547 -9.906 2.756 1 97 82 PRO A O 1
ATOM 649 N N . THR A 1 83 ? -15.5 -11.539 1.289 1 97.5 83 THR A N 1
ATOM 650 C CA . THR A 1 83 ? -14.883 -12.508 2.182 1 97.5 83 THR A CA 1
ATOM 651 C C . THR A 1 83 ? -13.375 -12.273 2.273 1 97.5 83 THR A C 1
ATOM 653 O O . THR A 1 83 ? -12.734 -12.711 3.229 1 97.5 83 THR A O 1
ATOM 656 N N . LEU A 1 84 ? -12.781 -11.594 1.32 1 98.81 84 LEU A N 1
ATOM 657 C CA . LEU A 1 84 ? -11.328 -11.43 1.273 1 98.81 84 LEU A CA 1
ATOM 658 C C . LEU A 1 84 ? -10.922 -10.078 1.847 1 98.81 84 LEU A C 1
ATOM 660 O O . LEU A 1 84 ? -9.766 -9.898 2.252 1 98.81 84 LEU A O 1
ATOM 664 N N . SER A 1 85 ? -11.844 -9.07 1.871 1 98.69 85 SER A N 1
ATOM 665 C CA . SER A 1 85 ? -11.477 -7.719 2.273 1 98.69 85 SER A CA 1
ATOM 666 C C . SER A 1 85 ? -12.234 -7.289 3.525 1 98.69 85 SER A C 1
ATOM 668 O O . SER A 1 85 ? -12.008 -6.191 4.043 1 98.69 85 SER A O 1
ATOM 670 N N . GLY A 1 86 ? -13.102 -8.156 4.004 1 98.25 86 GLY A N 1
ATOM 671 C CA . GLY A 1 86 ? -13.75 -7.906 5.281 1 98.25 86 GLY A CA 1
ATOM 672 C C . GLY A 1 86 ? -15.227 -7.582 5.148 1 98.25 86 GLY A C 1
ATOM 673 O O . GLY A 1 86 ? -15.633 -6.898 4.207 1 98.25 86 GLY A O 1
ATOM 674 N N . ARG A 1 87 ? -16.109 -8.008 6.141 1 97.31 87 ARG A N 1
ATOM 675 C CA . ARG A 1 87 ? -17.562 -7.809 6.129 1 97.31 87 ARG A CA 1
ATOM 676 C C . ARG A 1 87 ? -17.969 -6.703 7.098 1 97.31 87 ARG A C 1
ATOM 678 O O . ARG A 1 87 ? -18.984 -6.043 6.898 1 97.31 87 ARG A O 1
ATOM 685 N N . THR A 1 88 ? -17.203 -6.539 8.164 1 97.5 88 THR A N 1
ATOM 686 C CA . THR A 1 88 ? -17.438 -5.492 9.156 1 97.5 88 THR A CA 1
ATOM 687 C C . THR A 1 88 ? -16.375 -4.41 9.062 1 97.5 88 THR A C 1
ATOM 689 O O . THR A 1 88 ? -15.289 -4.648 8.523 1 97.5 88 THR A O 1
ATOM 692 N N . PRO A 1 89 ? -16.656 -3.221 9.594 1 98.12 89 PRO A N 1
ATOM 693 C CA . PRO A 1 89 ? -15.656 -2.16 9.555 1 98.12 89 PRO A CA 1
ATOM 694 C C . PRO A 1 89 ? -14.32 -2.592 10.172 1 98.12 89 PRO A C 1
ATOM 696 O O . PRO A 1 89 ? -13.266 -2.352 9.586 1 98.12 89 PRO A O 1
ATOM 699 N N . VAL A 1 90 ? -14.406 -3.283 11.273 1 98.56 90 VAL A N 1
ATOM 700 C CA . VAL A 1 90 ? -13.188 -3.695 11.961 1 98.56 90 VAL A CA 1
ATOM 701 C C . VAL A 1 90 ? -12.438 -4.719 11.117 1 98.56 90 VAL A C 1
ATOM 703 O O . VAL A 1 90 ? -11.219 -4.621 10.953 1 98.56 90 VAL A O 1
ATOM 706 N N . GLU A 1 91 ? -13.148 -5.707 10.508 1 98.44 91 GLU A N 1
ATOM 707 C CA . GLU A 1 91 ? -12.508 -6.676 9.617 1 98.44 91 GLU A CA 1
ATOM 708 C C . GLU A 1 91 ? -11.828 -5.98 8.438 1 98.44 91 GLU A C 1
ATOM 710 O O . GLU A 1 91 ? -10.711 -6.328 8.07 1 98.44 91 GLU A O 1
ATOM 715 N N . GLN A 1 92 ? -12.531 -4.984 7.906 1 98.69 92 GLN A N 1
ATOM 716 C CA . GLN A 1 92 ? -11.977 -4.262 6.766 1 98.69 92 GLN A CA 1
ATOM 717 C C . GLN A 1 92 ? -10.688 -3.537 7.145 1 98.69 92 GLN A C 1
ATOM 719 O O . GLN A 1 92 ? -9.68 -3.631 6.438 1 98.69 92 GLN A O 1
ATOM 724 N N . GLY A 1 93 ? -10.727 -2.855 8.281 1 98.81 93 GLY A N 1
ATOM 725 C CA . GLY A 1 93 ? -9.547 -2.162 8.75 1 98.81 93 GLY A CA 1
ATOM 726 C C . GLY A 1 93 ? -8.367 -3.09 9 1 98.81 93 GLY A C 1
ATOM 727 O O . GLY A 1 93 ? -7.258 -2.828 8.539 1 98.81 93 GLY A O 1
ATOM 728 N N . LEU A 1 94 ? -8.633 -4.18 9.648 1 98.88 94 LEU A N 1
ATOM 729 C CA . LEU A 1 94 ? -7.57 -5.102 10.039 1 98.88 94 LEU A CA 1
ATOM 730 C C . LEU A 1 94 ? -6.996 -5.812 8.812 1 98.88 94 LEU A C 1
ATOM 732 O O . LEU A 1 94 ? -5.781 -5.977 8.703 1 98.88 94 LEU A O 1
ATOM 736 N N . ILE A 1 95 ? -7.84 -6.223 7.914 1 98.94 95 ILE A N 1
ATOM 737 C CA . ILE A 1 95 ? -7.379 -6.938 6.73 1 98.94 95 ILE A CA 1
ATOM 738 C C . ILE A 1 95 ? -6.543 -6 5.855 1 98.94 95 ILE A C 1
ATOM 740 O O . ILE A 1 95 ? -5.473 -6.379 5.379 1 98.94 95 ILE A O 1
ATOM 744 N N . HIS A 1 96 ? -6.969 -4.773 5.688 1 98.88 96 HIS A N 1
ATOM 745 C CA . HIS A 1 96 ? -6.188 -3.826 4.902 1 98.88 96 HIS A CA 1
ATOM 746 C C . HIS A 1 96 ? -4.871 -3.488 5.598 1 98.88 96 HIS A C 1
ATOM 748 O O . HIS A 1 96 ? -3.84 -3.338 4.941 1 98.88 96 HIS A O 1
ATOM 754 N N . MET A 1 97 ? -4.918 -3.365 6.918 1 98.88 97 MET A N 1
ATOM 755 C CA . MET A 1 97 ? -3.689 -3.098 7.66 1 98.88 97 MET A CA 1
ATOM 756 C C . MET A 1 97 ? -2.682 -4.223 7.465 1 98.88 97 MET A C 1
ATOM 758 O O . MET A 1 97 ? -1.529 -3.977 7.105 1 98.88 97 MET A O 1
ATOM 762 N N . MET A 1 98 ? -3.141 -5.441 7.641 1 98.94 98 MET A N 1
ATOM 763 C CA . MET A 1 98 ? -2.234 -6.586 7.59 1 98.94 98 MET A CA 1
ATOM 764 C C . MET A 1 98 ? -1.792 -6.859 6.156 1 98.94 98 MET A C 1
ATOM 766 O O . MET A 1 98 ? -0.676 -7.328 5.926 1 98.94 98 MET A O 1
ATOM 770 N N . THR A 1 99 ? -2.66 -6.555 5.172 1 98.94 99 THR A N 1
ATOM 771 C CA . THR A 1 99 ? -2.254 -6.641 3.773 1 98.94 99 THR A CA 1
ATOM 772 C C . THR A 1 99 ? -1.108 -5.676 3.482 1 98.94 99 THR A C 1
ATOM 774 O O . THR A 1 99 ? -0.106 -6.055 2.873 1 98.94 99 THR A O 1
ATOM 777 N N . LYS A 1 100 ? -1.287 -4.477 3.949 1 98.75 100 LYS A N 1
ATOM 778 C CA . LYS A 1 100 ? -0.244 -3.477 3.75 1 98.75 100 LYS A CA 1
ATOM 779 C C . LYS A 1 100 ? 1.059 -3.896 4.426 1 98.75 100 LYS A C 1
ATOM 781 O O . LYS A 1 100 ? 2.139 -3.754 3.846 1 98.75 100 LYS A O 1
ATOM 786 N N . ARG A 1 101 ? 0.978 -4.426 5.605 1 98.75 101 ARG A N 1
ATOM 787 C CA . ARG A 1 101 ? 2.166 -4.895 6.312 1 98.75 101 ARG A CA 1
ATOM 788 C C . ARG A 1 101 ? 2.83 -6.047 5.566 1 98.75 101 ARG A C 1
ATOM 790 O O . ARG A 1 101 ? 4.059 -6.102 5.469 1 98.75 101 ARG A O 1
ATOM 797 N N . ALA A 1 102 ? 2.016 -6.949 5.062 1 98.88 102 ALA A N 1
ATOM 798 C CA . ALA A 1 102 ? 2.553 -8.062 4.281 1 98.88 102 ALA A CA 1
ATOM 799 C C . ALA A 1 102 ? 3.299 -7.555 3.049 1 98.88 102 ALA A C 1
ATOM 801 O O . ALA A 1 102 ? 4.359 -8.078 2.699 1 98.88 102 ALA A O 1
ATOM 802 N N . GLU A 1 103 ? 2.729 -6.562 2.42 1 98.69 103 GLU A N 1
ATOM 803 C CA . GLU A 1 103 ? 3.371 -5.98 1.244 1 98.69 103 GLU A CA 1
ATOM 804 C C . GLU A 1 103 ? 4.691 -5.312 1.61 1 98.69 103 GLU A C 1
ATOM 806 O O . GLU A 1 103 ? 5.734 -5.629 1.032 1 98.69 103 GLU A O 1
ATOM 811 N N . ILE A 1 104 ? 4.66 -4.469 2.633 1 98.38 104 ILE A N 1
ATOM 812 C CA . ILE A 1 104 ? 5.809 -3.637 2.977 1 98.38 104 ILE A CA 1
ATOM 813 C C . ILE A 1 104 ? 6.918 -4.504 3.568 1 98.38 104 ILE A C 1
ATOM 815 O O . ILE A 1 104 ? 8.086 -4.367 3.197 1 98.38 104 ILE A O 1
ATOM 819 N N . GLU A 1 105 ? 6.59 -5.441 4.445 1 98.56 105 GLU A N 1
ATOM 820 C CA . GLU A 1 105 ? 7.574 -6.129 5.273 1 98.56 105 GLU A CA 1
ATOM 821 C C . GLU A 1 105 ? 8.078 -7.402 4.594 1 98.56 105 GLU A C 1
ATOM 823 O O . GLU A 1 105 ? 9.102 -7.961 4.992 1 98.56 105 GLU A O 1
ATOM 828 N N . LEU A 1 106 ? 7.328 -7.863 3.609 1 98.88 106 LEU A N 1
ATOM 829 C CA . LEU A 1 106 ? 7.73 -9.148 3.049 1 98.88 106 LEU A CA 1
ATOM 830 C C . LEU A 1 106 ? 7.75 -9.094 1.525 1 98.88 106 LEU A C 1
ATOM 832 O O . LEU A 1 106 ? 8.82 -9.055 0.914 1 98.88 106 LEU A O 1
ATOM 836 N N . MET A 1 107 ? 6.648 -8.898 0.889 1 98.69 107 MET A N 1
ATOM 837 C CA . MET A 1 107 ? 6.539 -9.047 -0.559 1 98.69 107 MET A CA 1
ATOM 838 C C . MET A 1 107 ? 7.391 -8.008 -1.281 1 98.69 107 MET A C 1
ATOM 840 O O . MET A 1 107 ? 8.25 -8.359 -2.09 1 98.69 107 MET A O 1
ATOM 844 N N . ASP A 1 108 ? 7.156 -6.715 -0.975 1 98.56 108 ASP A N 1
ATOM 845 C CA . ASP A 1 108 ? 7.895 -5.648 -1.646 1 98.56 108 ASP A CA 1
ATOM 846 C C . ASP A 1 108 ? 9.367 -5.664 -1.242 1 98.56 108 ASP A C 1
ATOM 848 O O . ASP A 1 108 ? 10.242 -5.328 -2.047 1 98.56 108 ASP A O 1
ATOM 852 N N . ALA A 1 109 ? 9.648 -6.062 0.01 1 98.88 109 ALA A N 1
ATOM 853 C CA . ALA A 1 109 ? 11.039 -6.203 0.454 1 98.88 109 ALA A CA 1
ATOM 854 C C . ALA A 1 109 ? 11.781 -7.246 -0.379 1 98.88 109 ALA A C 1
ATOM 856 O O . ALA A 1 109 ? 12.883 -6.988 -0.863 1 98.88 109 ALA A O 1
ATOM 857 N N . VAL A 1 110 ? 11.18 -8.367 -0.632 1 98.94 110 VAL A N 1
ATOM 858 C CA . VAL A 1 110 ? 11.781 -9.406 -1.464 1 98.94 110 VAL A CA 1
ATOM 859 C C . VAL A 1 110 ? 11.922 -8.898 -2.898 1 98.94 110 VAL A C 1
ATOM 861 O O . VAL A 1 110 ? 12.93 -9.172 -3.561 1 98.94 110 VAL A O 1
ATOM 864 N N . SER A 1 111 ? 10.898 -8.211 -3.348 1 98.81 111 SER A N 1
ATOM 865 C CA . SER A 1 111 ? 10.93 -7.656 -4.695 1 98.81 111 SER A CA 1
ATOM 866 C C . SER A 1 111 ? 12.125 -6.727 -4.887 1 98.81 111 SER A C 1
ATOM 868 O O . SER A 1 111 ? 12.836 -6.816 -5.891 1 98.81 111 SER A O 1
ATOM 870 N N . VAL A 1 112 ? 12.375 -5.855 -3.904 1 98.75 112 VAL A N 1
ATOM 871 C CA . VAL A 1 112 ? 13.492 -4.922 -3.988 1 98.75 112 VAL A CA 1
ATOM 872 C C . VAL A 1 112 ? 14.812 -5.688 -3.943 1 98.75 112 VAL A C 1
ATOM 874 O O . VAL A 1 112 ? 15.742 -5.371 -4.688 1 98.75 112 VAL A O 1
ATOM 877 N N . TYR A 1 113 ? 14.914 -6.699 -3.102 1 98.88 113 TYR A N 1
ATOM 878 C CA . TYR A 1 113 ? 16.094 -7.559 -3.086 1 98.88 113 TYR A CA 1
ATOM 879 C C . TYR A 1 113 ? 16.328 -8.172 -4.461 1 98.88 113 TYR A C 1
ATOM 881 O O . TYR A 1 113 ? 17.438 -8.086 -4.996 1 98.88 113 TYR A O 1
ATOM 889 N N . PHE A 1 114 ? 15.344 -8.641 -5.094 1 98.94 114 PHE A N 1
ATOM 890 C CA . PHE A 1 114 ? 15.406 -9.273 -6.406 1 98.94 114 PHE A CA 1
ATOM 891 C C . PHE A 1 114 ? 15.914 -8.297 -7.461 1 98.94 114 PHE A C 1
ATOM 893 O O . PHE A 1 114 ? 16.859 -8.602 -8.188 1 98.94 114 PHE A O 1
ATOM 900 N N . HIS A 1 115 ? 15.344 -7.105 -7.488 1 98.62 115 HIS A N 1
ATOM 901 C CA . HIS A 1 115 ? 15.617 -6.156 -8.562 1 98.62 115 HIS A CA 1
ATOM 902 C C . HIS A 1 115 ? 16.953 -5.453 -8.344 1 98.62 115 HIS A C 1
ATOM 904 O O . HIS A 1 115 ? 17.578 -5 -9.305 1 98.62 115 HIS A O 1
ATOM 910 N N . HIS A 1 116 ? 17.453 -5.441 -7.062 1 98.75 116 HIS A N 1
ATOM 911 C CA . HIS A 1 116 ? 18.562 -4.523 -6.82 1 98.75 116 HIS A CA 1
ATOM 912 C C . HIS A 1 116 ? 19.797 -5.27 -6.34 1 98.75 116 HIS A C 1
ATOM 914 O O . HIS A 1 116 ? 20.906 -4.734 -6.383 1 98.75 116 HIS A O 1
ATOM 920 N N . ALA A 1 117 ? 19.594 -6.5 -5.883 1 98.69 117 ALA A N 1
ATOM 921 C CA . ALA A 1 117 ? 20.766 -7.168 -5.305 1 98.69 117 ALA A CA 1
ATOM 922 C C . ALA A 1 117 ? 20.891 -8.594 -5.832 1 98.69 117 ALA A C 1
ATOM 924 O O . ALA A 1 117 ? 21.547 -9.438 -5.211 1 98.69 117 ALA A O 1
ATOM 925 N N . THR A 1 118 ? 20.172 -8.969 -6.848 1 98.5 118 THR A N 1
ATOM 926 C CA . THR A 1 118 ? 20.328 -10.156 -7.676 1 98.5 118 THR A CA 1
ATOM 927 C C . THR A 1 118 ? 20.391 -9.789 -9.156 1 98.5 118 THR A C 1
ATOM 929 O O . THR A 1 118 ? 20.281 -8.609 -9.508 1 98.5 118 THR A O 1
ATOM 932 N N . PRO A 1 119 ? 20.641 -10.75 -10.047 1 97.81 119 PRO A N 1
ATOM 933 C CA . PRO A 1 119 ? 20.609 -10.398 -11.469 1 97.81 119 PRO A CA 1
ATOM 934 C C . PRO A 1 119 ? 19.25 -9.898 -11.93 1 97.81 119 PRO A C 1
ATOM 936 O O . PRO A 1 119 ? 19.141 -9.305 -13.008 1 97.81 119 PRO A O 1
ATOM 939 N N . GLY A 1 120 ? 18.203 -10.109 -11.109 1 97.75 120 GLY A N 1
ATOM 940 C CA . GLY A 1 120 ? 16.859 -9.672 -11.461 1 97.75 120 GLY A CA 1
ATOM 941 C C . GLY A 1 120 ? 16.391 -10.195 -12.805 1 97.75 120 GLY A C 1
ATOM 942 O O . GLY A 1 120 ? 16.578 -11.375 -13.117 1 97.75 120 GLY A O 1
ATOM 943 N N . LEU A 1 121 ? 15.789 -9.375 -13.633 1 97.5 121 LEU A N 1
ATOM 944 C CA . LEU A 1 121 ? 15.242 -9.742 -14.938 1 97.5 121 LEU A CA 1
ATOM 945 C C . LEU A 1 121 ? 16.312 -9.633 -16.016 1 97.5 121 LEU A C 1
ATOM 947 O O . LEU A 1 121 ? 16 -9.766 -17.203 1 97.5 121 LEU A O 1
ATOM 951 N N . GLY A 1 122 ? 17.516 -9.359 -15.578 1 97.25 122 GLY A N 1
ATOM 952 C CA . GLY A 1 122 ? 18.625 -9.258 -16.516 1 97.25 122 GLY A CA 1
ATOM 953 C C . GLY A 1 122 ? 18.984 -7.832 -16.859 1 97.25 122 GLY A C 1
ATOM 954 O O . GLY A 1 122 ? 18.234 -6.902 -16.562 1 97.25 122 GLY A O 1
ATOM 955 N N . PRO A 1 123 ? 20.109 -7.562 -17.438 1 95.88 123 PRO A N 1
ATOM 956 C CA . PRO A 1 123 ? 20.688 -6.23 -17.625 1 95.88 123 PRO A CA 1
ATOM 957 C C . PRO A 1 123 ? 19.891 -5.367 -18.594 1 95.88 123 PRO A C 1
ATOM 959 O O . PRO A 1 123 ? 20 -4.137 -18.562 1 95.88 123 PRO A O 1
ATOM 962 N N . GLU A 1 124 ? 19.094 -6.055 -19.422 1 95.44 124 GLU A N 1
ATOM 963 C CA . GLU A 1 124 ? 18.312 -5.293 -20.391 1 95.44 124 GLU A CA 1
ATOM 964 C C . GLU A 1 124 ? 17.078 -4.66 -19.734 1 95.44 124 GLU A C 1
ATOM 966 O O . GLU A 1 124 ? 16.5 -3.719 -20.281 1 95.44 124 GLU A O 1
ATOM 971 N N . VAL A 1 125 ? 16.766 -5.18 -18.594 1 96.88 125 VAL A N 1
ATOM 972 C CA . VAL A 1 125 ? 15.586 -4.676 -17.906 1 96.88 125 VAL A CA 1
ATOM 973 C C . VAL A 1 125 ? 16.016 -3.918 -16.656 1 96.88 125 VAL A C 1
ATOM 975 O O . VAL A 1 125 ? 15.469 -2.85 -16.344 1 96.88 125 VAL A O 1
ATOM 978 N N . GLU A 1 126 ? 17 -4.484 -15.953 1 97.38 126 GLU A N 1
ATOM 979 C CA . GLU A 1 126 ? 17.5 -3.855 -14.734 1 97.38 126 GLU A CA 1
ATOM 980 C C . GLU A 1 126 ? 18.531 -2.777 -15.055 1 97.38 126 GLU A C 1
ATOM 982 O O . GLU A 1 126 ? 19.734 -2.971 -14.844 1 97.38 126 GLU A O 1
ATOM 987 N N . LEU A 1 127 ? 18.078 -1.616 -15.375 1 96.5 127 LEU A N 1
ATOM 988 C CA . LEU A 1 127 ? 18.969 -0.562 -15.867 1 96.5 127 LEU A CA 1
ATOM 989 C C . LEU A 1 127 ? 19.641 0.169 -14.703 1 96.5 127 LEU A C 1
ATOM 991 O O . LEU A 1 127 ? 20.594 0.907 -14.914 1 96.5 127 LEU A O 1
ATOM 995 N N . TYR A 1 128 ? 19.125 0.008 -13.562 1 97.88 128 TYR A N 1
ATOM 996 C CA . TYR A 1 128 ? 19.688 0.56 -12.328 1 97.88 128 TYR A CA 1
ATOM 997 C C . TYR A 1 128 ? 19.531 -0.415 -11.172 1 97.88 128 TYR A C 1
ATOM 999 O O . TYR A 1 128 ? 18.453 -0.982 -10.977 1 97.88 128 TYR A O 1
ATOM 1007 N N . GLN A 1 129 ? 20.641 -0.552 -10.43 1 98.44 129 GLN A N 1
ATOM 1008 C CA . GLN A 1 129 ? 20.578 -1.357 -9.211 1 98.44 129 GLN A CA 1
ATOM 1009 C C . GLN A 1 129 ? 21.328 -0.68 -8.07 1 98.44 129 GLN A C 1
ATOM 1011 O O . GLN A 1 129 ? 22.281 0.067 -8.305 1 98.44 129 GLN A O 1
ATOM 1016 N N . ASN A 1 130 ? 20.859 -0.838 -6.91 1 98.75 130 ASN A N 1
ATOM 1017 C CA . ASN A 1 130 ? 21.484 -0.439 -5.648 1 98.75 130 ASN A CA 1
ATOM 1018 C C . ASN A 1 130 ? 21.609 -1.621 -4.691 1 98.75 130 ASN A C 1
ATOM 1020 O O . ASN A 1 130 ? 20.719 -1.879 -3.887 1 98.75 130 ASN A O 1
ATOM 1024 N N . ALA A 1 131 ? 22.734 -2.291 -4.809 1 98.62 131 ALA A N 1
ATOM 1025 C CA . ALA A 1 131 ? 22.938 -3.555 -4.105 1 98.62 131 ALA A CA 1
ATOM 1026 C C . ALA A 1 131 ? 22.812 -3.367 -2.598 1 98.62 131 ALA A C 1
ATOM 1028 O O . ALA A 1 131 ? 22.25 -4.227 -1.902 1 98.62 131 ALA A O 1
ATOM 1029 N N . GLU A 1 132 ? 23.297 -2.283 -2.086 1 98.81 132 GLU A N 1
ATOM 1030 C CA . GLU A 1 132 ? 23.219 -2.031 -0.649 1 98.81 132 GLU A CA 1
ATOM 1031 C C . GLU A 1 132 ? 21.766 -1.976 -0.179 1 98.81 132 GLU A C 1
ATOM 1033 O O . GLU A 1 132 ? 21.406 -2.625 0.804 1 98.81 132 GLU A O 1
ATOM 1038 N N . TRP A 1 133 ? 21.016 -1.25 -0.878 1 98.75 133 TRP A N 1
ATOM 1039 C CA . TRP A 1 133 ? 19.594 -1.141 -0.525 1 98.75 133 TRP A CA 1
ATOM 1040 C C . TRP A 1 133 ? 18.891 -2.482 -0.684 1 98.75 133 TRP A C 1
ATOM 1042 O O . TRP A 1 133 ? 18.094 -2.875 0.168 1 98.75 133 TRP A O 1
ATOM 1052 N N . GLY A 1 134 ? 19.188 -3.156 -1.803 1 98.88 134 GLY A N 1
ATOM 1053 C CA . GLY A 1 134 ? 18.609 -4.469 -2.025 1 98.88 134 GLY A CA 1
ATOM 1054 C C . GLY A 1 134 ? 18.891 -5.449 -0.903 1 98.88 134 GLY A C 1
ATOM 1055 O O . GLY A 1 134 ? 18 -6.191 -0.478 1 98.88 134 GLY A O 1
ATOM 1056 N N . LEU A 1 135 ? 20.094 -5.469 -0.425 1 98.88 135 LEU A N 1
ATOM 1057 C CA . LEU A 1 135 ? 20.469 -6.383 0.644 1 98.88 135 LEU A CA 1
ATOM 1058 C C . LEU A 1 135 ? 19.797 -6 1.957 1 98.88 135 LEU A C 1
ATOM 1060 O O . LEU A 1 135 ? 19.438 -6.871 2.752 1 98.88 135 LEU A O 1
ATOM 1064 N N . ARG A 1 136 ? 19.656 -4.727 2.168 1 98.62 136 ARG A N 1
ATOM 1065 C CA . ARG A 1 136 ? 18.922 -4.281 3.34 1 98.62 136 ARG A CA 1
ATOM 1066 C C . ARG A 1 136 ? 17.469 -4.762 3.289 1 98.62 136 ARG A C 1
ATOM 1068 O O . ARG A 1 136 ? 16.906 -5.172 4.309 1 98.62 136 ARG A O 1
ATOM 1075 N N . MET A 1 137 ? 16.938 -4.715 2.102 1 98.75 137 MET A N 1
ATOM 1076 C CA . MET A 1 137 ? 15.562 -5.145 1.938 1 98.75 137 MET A CA 1
ATOM 1077 C C . MET A 1 137 ? 15.445 -6.66 2.07 1 98.75 137 MET A C 1
ATOM 1079 O O . MET A 1 137 ? 14.43 -7.172 2.547 1 98.75 137 MET A O 1
ATOM 1083 N N . ARG A 1 138 ? 16.484 -7.383 1.674 1 98.88 138 ARG A N 1
ATOM 1084 C CA . ARG A 1 138 ? 16.547 -8.812 1.953 1 98.88 138 ARG A CA 1
ATOM 1085 C C . ARG A 1 138 ? 16.391 -9.086 3.445 1 98.88 138 ARG A C 1
ATOM 1087 O O . ARG A 1 138 ? 15.586 -9.922 3.852 1 98.88 138 ARG A O 1
ATOM 1094 N N . ASP A 1 139 ? 17.156 -8.383 4.234 1 98.81 139 ASP A N 1
ATOM 1095 C CA . ASP A 1 139 ? 17.141 -8.57 5.684 1 98.81 139 ASP A CA 1
ATOM 1096 C C . ASP A 1 139 ? 15.789 -8.164 6.273 1 98.81 139 ASP A C 1
ATOM 1098 O O . ASP A 1 139 ? 15.305 -8.781 7.223 1 98.81 139 ASP A O 1
ATOM 1102 N N . LYS A 1 140 ? 15.211 -7.105 5.695 1 98.75 140 LYS A N 1
ATOM 1103 C CA . LYS A 1 140 ? 13.875 -6.688 6.109 1 98.75 140 LYS A CA 1
ATOM 1104 C C . LYS A 1 140 ? 12.852 -7.793 5.871 1 98.75 140 LYS A C 1
ATOM 1106 O O . LYS A 1 140 ? 11.984 -8.031 6.711 1 98.75 140 LYS A O 1
ATOM 1111 N N . ALA A 1 141 ? 12.945 -8.461 4.73 1 98.94 141 ALA A N 1
ATOM 1112 C CA . ALA A 1 141 ? 12.023 -9.547 4.406 1 98.94 141 ALA A CA 1
ATOM 1113 C C . ALA A 1 141 ? 12.125 -10.68 5.426 1 98.94 141 ALA A C 1
ATOM 1115 O O . ALA A 1 141 ? 11.109 -11.242 5.844 1 98.94 141 ALA A O 1
ATOM 1116 N N . VAL A 1 142 ? 13.32 -10.969 5.871 1 98.94 142 VAL A N 1
ATOM 1117 C CA . VAL A 1 142 ? 13.531 -12.023 6.855 1 98.94 142 VAL A CA 1
ATOM 1118 C C . VAL A 1 142 ? 12.922 -11.609 8.195 1 98.94 142 VAL A C 1
ATOM 1120 O O . VAL A 1 142 ? 12.266 -12.414 8.859 1 98.94 142 VAL A O 1
ATOM 1123 N N . ARG A 1 143 ? 13.086 -10.32 8.586 1 98.75 143 ARG A N 1
ATOM 1124 C CA . ARG A 1 143 ? 12.43 -9.812 9.781 1 98.75 143 ARG A CA 1
ATOM 1125 C C . ARG A 1 143 ? 10.914 -9.875 9.641 1 98.75 143 ARG A C 1
ATOM 1127 O O . ARG A 1 143 ? 10.211 -10.18 10.609 1 98.75 143 ARG A O 1
ATOM 1134 N N . GLY A 1 144 ? 10.508 -9.578 8.43 1 98.88 144 GLY A N 1
ATOM 1135 C CA . GLY A 1 144 ? 9.078 -9.695 8.164 1 98.88 144 GLY A CA 1
ATOM 1136 C C . GLY A 1 144 ? 8.547 -11.109 8.336 1 98.88 144 GLY A C 1
ATOM 1137 O O . GLY A 1 144 ? 7.457 -11.305 8.867 1 98.88 144 GLY A O 1
ATOM 1138 N N . MET A 1 145 ? 9.289 -12.109 7.922 1 98.94 145 MET A N 1
ATOM 1139 C CA . MET A 1 145 ? 8.906 -13.5 8.133 1 98.94 145 MET A CA 1
ATOM 1140 C C . MET A 1 145 ? 8.758 -13.805 9.617 1 98.94 145 MET A C 1
ATOM 1142 O O . MET A 1 145 ? 7.793 -14.453 10.031 1 98.94 145 MET A O 1
ATOM 1146 N N . ARG A 1 146 ? 9.664 -13.305 10.414 1 98.88 146 ARG A N 1
ATOM 1147 C CA . ARG A 1 146 ? 9.602 -13.516 11.852 1 98.88 146 ARG A CA 1
ATOM 1148 C C . ARG A 1 146 ? 8.398 -12.805 12.461 1 98.88 146 ARG A C 1
ATOM 1150 O O . ARG A 1 146 ? 7.762 -13.32 13.375 1 98.88 146 ARG A O 1
ATOM 1157 N N . TYR A 1 147 ? 8.117 -11.672 11.992 1 98.75 147 TYR A N 1
ATOM 1158 C CA . TYR A 1 147 ? 6.949 -10.93 12.445 1 98.75 147 TYR A CA 1
ATOM 1159 C C . TYR A 1 147 ? 5.668 -11.727 12.211 1 98.75 147 TYR A C 1
ATOM 1161 O O . TYR A 1 147 ? 4.859 -11.891 13.125 1 98.75 147 TYR A O 1
ATOM 1169 N N . PHE A 1 148 ? 5.48 -12.227 10.977 1 98.94 148 PHE A N 1
ATOM 1170 C CA . PHE A 1 148 ? 4.266 -12.961 10.648 1 98.94 148 PHE A CA 1
ATOM 1171 C C . PHE A 1 148 ? 4.23 -14.297 11.375 1 98.94 148 PHE A C 1
ATOM 1173 O O . PHE A 1 148 ? 3.156 -14.789 11.734 1 98.94 148 PHE A O 1
ATOM 1180 N N . ASP A 1 149 ? 5.422 -14.891 11.586 1 98.94 149 ASP A N 1
ATOM 1181 C CA . ASP A 1 149 ? 5.473 -16.062 12.453 1 98.94 149 ASP A CA 1
ATOM 1182 C C . ASP A 1 149 ? 4.871 -15.758 13.828 1 98.94 149 ASP A C 1
ATOM 1184 O O . ASP A 1 149 ? 4.094 -16.547 14.359 1 98.94 149 ASP A O 1
ATOM 1188 N N . GLY A 1 150 ? 5.297 -14.609 14.391 1 98.75 150 GLY A N 1
ATOM 1189 C CA . GLY A 1 150 ? 4.738 -14.188 15.664 1 98.75 150 GLY A CA 1
ATOM 1190 C C . GLY A 1 150 ? 3.229 -14.055 15.641 1 98.75 150 GLY A C 1
ATOM 1191 O O . GLY A 1 150 ? 2.545 -14.508 16.562 1 98.75 150 GLY A O 1
ATOM 1192 N N . ILE A 1 151 ? 2.668 -13.477 14.617 1 98.69 151 ILE A N 1
ATOM 1193 C CA . ILE A 1 151 ? 1.231 -13.273 14.453 1 98.69 151 ILE A CA 1
ATOM 1194 C C . ILE A 1 151 ? 0.521 -14.625 14.414 1 98.69 151 ILE A C 1
ATOM 1196 O O . ILE A 1 151 ? -0.506 -14.812 15.062 1 98.69 151 ILE A O 1
ATOM 1200 N N . LEU A 1 152 ? 1.047 -15.547 13.711 1 98.88 152 LEU A N 1
ATOM 1201 C CA . LEU A 1 152 ? 0.396 -16.812 13.383 1 98.88 152 LEU A CA 1
ATOM 1202 C C . LEU A 1 152 ? 0.52 -17.797 14.539 1 98.88 152 LEU A C 1
ATOM 1204 O O . LEU A 1 152 ? -0.101 -18.859 14.516 1 98.88 152 LEU A O 1
ATOM 1208 N N . LYS A 1 153 ? 1.274 -17.406 15.562 1 98.62 153 LYS A N 1
ATOM 1209 C CA . LYS A 1 153 ? 1.287 -18.188 16.797 1 98.62 153 LYS A CA 1
ATOM 1210 C C . LYS A 1 153 ? -0.008 -18 17.578 1 98.62 153 LYS A C 1
ATOM 1212 O O . LYS A 1 153 ? -0.404 -18.875 18.359 1 98.62 153 LYS A O 1
ATOM 1217 N N . SER A 1 154 ? -0.666 -16.891 17.297 1 97.69 154 SER A N 1
ATOM 1218 C CA . SER A 1 154 ? -1.78 -16.531 18.172 1 97.69 154 SER A CA 1
ATOM 1219 C C . SER A 1 154 ? -3.107 -16.578 17.422 1 97.69 154 SER A C 1
ATOM 1221 O O . SER A 1 154 ? -4.172 -16.453 18.031 1 97.69 154 SER A O 1
ATOM 1223 N N . GLN A 1 155 ? -3.102 -16.766 16.156 1 98.19 155 GLN A N 1
ATOM 1224 C CA . GLN A 1 155 ? -4.309 -16.828 15.344 1 98.19 155 GLN A CA 1
ATOM 1225 C C . GLN A 1 155 ? -4.074 -17.641 14.07 1 98.19 155 GLN A C 1
ATOM 1227 O O . GLN A 1 155 ? -2.941 -17.75 13.602 1 98.19 155 GLN A O 1
ATOM 1232 N N . PRO A 1 156 ? -5.109 -18.188 13.508 1 98.62 156 PRO A N 1
ATOM 1233 C CA . PRO A 1 156 ? -4.945 -19.156 12.422 1 98.62 156 PRO A CA 1
ATOM 1234 C C . PRO A 1 156 ? -4.602 -18.5 11.086 1 98.62 156 PRO A C 1
ATOM 1236 O O . PRO A 1 156 ? -4.031 -19.141 10.203 1 98.62 156 PRO A O 1
ATOM 1239 N N . TYR A 1 157 ? -5 -17.203 10.914 1 98.88 157 TYR A N 1
ATOM 1240 C CA . TYR A 1 157 ? -4.699 -16.484 9.68 1 98.88 157 TYR A CA 1
ATOM 1241 C C . TYR A 1 157 ? -4.133 -15.102 9.977 1 98.88 157 TYR A C 1
ATOM 1243 O O . TYR A 1 157 ? -4.148 -14.656 11.125 1 98.88 157 TYR A O 1
ATOM 1251 N N . VAL A 1 158 ? -3.605 -14.453 9.016 1 98.88 158 VAL A N 1
ATOM 1252 C CA . VAL A 1 158 ? -2.746 -13.281 9.141 1 98.88 158 VAL A CA 1
ATOM 1253 C C . VAL A 1 158 ? -3.537 -12.117 9.742 1 98.88 158 VAL A C 1
ATOM 1255 O O . VAL A 1 158 ? -2.992 -11.32 10.508 1 98.88 158 VAL A O 1
ATOM 1258 N N . ALA A 1 159 ? -4.844 -12.047 9.383 1 98.81 159 ALA A N 1
ATOM 1259 C CA . ALA A 1 159 ? -5.652 -10.938 9.883 1 98.81 159 ALA A CA 1
ATOM 1260 C C . ALA A 1 159 ? -6.742 -11.438 10.828 1 98.81 159 ALA A C 1
ATOM 1262 O O . ALA A 1 159 ? -7.746 -10.758 11.039 1 98.81 159 ALA A O 1
ATOM 1263 N N . GLY A 1 160 ? -6.602 -12.648 11.336 1 98.25 160 GLY A N 1
ATOM 1264 C CA . GLY A 1 160 ? -7.594 -13.156 12.273 1 98.25 160 GLY A CA 1
ATOM 1265 C C . GLY A 1 160 ? -7.98 -14.602 12.008 1 98.25 160 GLY A C 1
ATOM 1266 O O . GLY A 1 160 ? -7.113 -15.445 11.742 1 98.25 160 GLY A O 1
ATOM 1267 N N . ASP A 1 161 ? -9.305 -14.852 12.031 1 98.19 161 ASP A N 1
ATOM 1268 C CA . ASP A 1 161 ? -9.773 -16.234 12.086 1 98.19 161 ASP A CA 1
ATOM 1269 C C . ASP A 1 161 ? -10.086 -16.766 10.688 1 98.19 161 ASP A C 1
ATOM 1271 O O . ASP A 1 161 ? -10.258 -17.969 10.5 1 98.19 161 ASP A O 1
ATOM 1275 N N . GLU A 1 162 ? -10.125 -15.898 9.758 1 98.38 162 GLU A N 1
ATOM 1276 C CA . GLU A 1 162 ? -10.516 -16.312 8.414 1 98.38 162 GLU A CA 1
ATOM 1277 C C . GLU A 1 162 ? -9.438 -15.945 7.395 1 98.38 162 GLU A C 1
ATOM 1279 O O . GLU A 1 162 ? -8.75 -14.938 7.555 1 98.38 162 GLU A O 1
ATOM 1284 N N . PHE A 1 163 ? -9.352 -16.812 6.336 1 98.81 163 PHE A N 1
ATOM 1285 C CA . PHE A 1 163 ? -8.484 -16.531 5.203 1 98.81 163 PHE A CA 1
ATOM 1286 C C . PHE A 1 163 ? -8.914 -15.25 4.496 1 98.81 163 PHE A C 1
ATOM 1288 O O . PHE A 1 163 ? -10.102 -15.023 4.266 1 98.81 163 PHE A O 1
ATOM 1295 N N . SER A 1 164 ? -7.98 -14.375 4.215 1 98.94 164 SER A N 1
ATOM 1296 C CA . SER A 1 164 ? -8.312 -13.086 3.615 1 98.94 164 SER A CA 1
ATOM 1297 C C . SER A 1 164 ? -7.23 -12.641 2.639 1 98.94 164 SER A C 1
ATOM 1299 O O . SER A 1 164 ? -6.289 -13.383 2.363 1 98.94 164 SER A O 1
ATOM 1301 N N . MET A 1 165 ? -7.387 -11.422 2.119 1 98.88 165 MET A N 1
ATOM 1302 C CA . MET A 1 165 ? -6.438 -10.766 1.229 1 98.88 165 MET A CA 1
ATOM 1303 C C . MET A 1 165 ? -5.062 -10.656 1.886 1 98.88 165 MET A C 1
ATOM 1305 O O . MET A 1 165 ? -4.039 -10.734 1.208 1 98.88 165 MET A O 1
ATOM 1309 N N . ALA A 1 166 ? -5.055 -10.539 3.203 1 98.94 166 ALA A N 1
ATOM 1310 C CA . ALA A 1 166 ? -3.791 -10.453 3.934 1 98.94 166 ALA A CA 1
ATOM 1311 C C . ALA A 1 166 ? -3.002 -11.75 3.826 1 98.94 166 ALA A C 1
ATOM 1313 O O . ALA A 1 166 ? -1.781 -11.734 3.648 1 98.94 166 ALA A O 1
ATOM 1314 N N . ASP A 1 167 ? -3.699 -12.852 3.908 1 99 167 ASP A N 1
ATOM 1315 C CA . ASP A 1 167 ? -3.051 -14.148 3.744 1 99 167 ASP A CA 1
ATOM 1316 C C . ASP A 1 167 ? -2.494 -14.312 2.332 1 99 167 ASP A C 1
ATOM 1318 O O . ASP A 1 167 ? -1.386 -14.82 2.15 1 99 167 ASP A O 1
ATOM 1322 N N . ILE A 1 168 ? -3.225 -13.891 1.387 1 98.94 168 ILE A N 1
ATOM 1323 C CA . ILE A 1 168 ? -2.805 -13.984 -0.007 1 98.94 168 ILE A CA 1
ATOM 1324 C C . ILE A 1 168 ? -1.539 -13.156 -0.22 1 98.94 168 ILE A C 1
ATOM 1326 O O . ILE A 1 168 ? -0.638 -13.562 -0.956 1 98.94 168 ILE A O 1
ATOM 1330 N N . ALA A 1 169 ? -1.449 -11.992 0.428 1 98.94 169 ALA A N 1
ATOM 1331 C CA . ALA A 1 169 ? -0.269 -11.141 0.304 1 98.94 169 ALA A CA 1
ATOM 1332 C C . ALA A 1 169 ? 0.956 -11.805 0.925 1 98.94 169 ALA A C 1
ATOM 1334 O O . ALA A 1 169 ? 2.043 -11.789 0.345 1 98.94 169 ALA A O 1
ATOM 1335 N N . VAL A 1 170 ? 0.773 -12.383 2.113 1 98.94 170 VAL A N 1
ATOM 1336 C CA . VAL A 1 170 ? 1.88 -13.102 2.736 1 98.94 170 VAL A CA 1
ATOM 1337 C C . VAL A 1 170 ? 2.293 -14.281 1.857 1 98.94 170 VAL A C 1
ATOM 1339 O O . VAL A 1 170 ? 3.486 -14.523 1.648 1 98.94 170 VAL A O 1
ATOM 1342 N N . LEU A 1 171 ? 1.312 -15.016 1.317 1 98.94 171 LEU A N 1
ATOM 1343 C CA . LEU A 1 171 ? 1.602 -16.125 0.412 1 98.94 171 LEU A CA 1
ATOM 1344 C C . LEU A 1 171 ? 2.391 -15.641 -0.8 1 98.94 171 LEU A C 1
ATOM 1346 O O . LEU A 1 171 ? 3.346 -16.297 -1.225 1 98.94 171 LEU A O 1
ATOM 1350 N N . GLY A 1 172 ? 1.992 -14.5 -1.351 1 98.88 172 GLY A N 1
ATOM 1351 C CA . GLY A 1 172 ? 2.766 -13.906 -2.426 1 98.88 172 GLY A CA 1
ATOM 1352 C C . GLY A 1 172 ? 4.215 -13.656 -2.051 1 98.88 172 GLY A C 1
ATOM 1353 O O . GLY A 1 172 ? 5.121 -13.93 -2.844 1 98.88 172 GLY A O 1
ATOM 1354 N N . GLY A 1 173 ? 4.422 -13.117 -0.845 1 98.88 173 GLY A N 1
ATOM 1355 C CA . GLY A 1 173 ? 5.773 -12.922 -0.347 1 98.88 173 GLY A CA 1
ATOM 1356 C C . GLY A 1 173 ? 6.57 -14.211 -0.255 1 98.88 173 GLY A C 1
ATOM 1357 O O . GLY A 1 173 ? 7.75 -14.242 -0.61 1 98.88 173 GLY A O 1
ATOM 1358 N N . MET A 1 174 ? 5.906 -15.273 0.199 1 98.88 174 MET A N 1
ATOM 1359 C CA . MET A 1 174 ? 6.559 -16.578 0.327 1 98.88 174 MET A CA 1
ATOM 1360 C C . MET A 1 174 ? 6.914 -17.141 -1.043 1 98.88 174 MET A C 1
ATOM 1362 O O . MET A 1 174 ? 7.996 -17.703 -1.228 1 98.88 174 MET A O 1
ATOM 1366 N N . ILE A 1 175 ? 6.023 -17.031 -1.984 1 98.69 175 ILE A N 1
ATOM 1367 C CA . ILE A 1 175 ? 6.27 -17.453 -3.357 1 98.69 175 ILE A CA 1
ATOM 1368 C C . ILE A 1 175 ? 7.477 -16.719 -3.922 1 98.69 175 ILE A C 1
ATOM 1370 O O . ILE A 1 175 ? 8.359 -17.328 -4.527 1 98.69 175 ILE A O 1
ATOM 1374 N N . PHE A 1 176 ? 7.547 -15.391 -3.701 1 98.88 176 PHE A N 1
ATOM 1375 C CA . PHE A 1 176 ? 8.625 -14.555 -4.211 1 98.88 176 PHE A CA 1
ATOM 1376 C C . PHE A 1 176 ? 9.953 -14.914 -3.557 1 98.88 176 PHE A C 1
ATOM 1378 O O . PHE A 1 176 ? 10.977 -15.016 -4.234 1 98.88 176 PHE A O 1
ATOM 1385 N N . ALA A 1 177 ? 9.93 -15.102 -2.258 1 98.88 177 ALA A N 1
ATOM 1386 C CA . ALA A 1 177 ? 11.125 -15.5 -1.52 1 98.88 177 ALA A CA 1
ATOM 1387 C C . ALA A 1 177 ? 11.711 -16.797 -2.076 1 98.88 177 ALA A C 1
ATOM 1389 O O . ALA A 1 177 ? 12.93 -16.906 -2.236 1 98.88 177 ALA A O 1
ATOM 1390 N N . ALA A 1 178 ? 10.844 -17.75 -2.365 1 98.25 178 ALA A N 1
ATOM 1391 C CA . ALA A 1 178 ? 11.297 -19.016 -2.938 1 98.25 178 ALA A CA 1
ATOM 1392 C C . ALA A 1 178 ? 11.93 -18.812 -4.309 1 98.25 178 ALA A C 1
ATOM 1394 O O . ALA A 1 178 ? 12.945 -19.422 -4.633 1 98.25 178 ALA A O 1
ATOM 1395 N N . LEU A 1 179 ? 11.352 -17.969 -5.074 1 96.94 179 LEU A N 1
ATOM 1396 C CA . LEU A 1 179 ? 11.844 -17.672 -6.418 1 96.94 179 LEU A CA 1
ATOM 1397 C C . LEU A 1 179 ? 13.266 -17.125 -6.371 1 96.94 179 LEU A C 1
ATOM 1399 O O . LEU A 1 179 ? 14.062 -17.391 -7.273 1 96.94 179 LEU A O 1
ATOM 1403 N N . VAL A 1 180 ? 13.617 -16.406 -5.324 1 97.94 180 VAL A N 1
ATOM 1404 C CA . VAL A 1 180 ? 14.93 -15.766 -5.266 1 97.94 180 VAL A CA 1
ATOM 1405 C C . VAL A 1 180 ? 15.844 -16.547 -4.316 1 97.94 180 VAL A C 1
ATOM 1407 O O . VAL A 1 180 ? 16.875 -16.031 -3.873 1 97.94 180 VAL A O 1
ATOM 1410 N N . ASP A 1 181 ? 15.414 -17.719 -3.848 1 97.81 181 ASP A N 1
ATOM 1411 C CA . ASP A 1 181 ? 16.156 -18.625 -2.975 1 97.81 181 ASP A CA 1
ATOM 1412 C C . ASP A 1 181 ? 16.453 -17.953 -1.63 1 97.81 181 ASP A C 1
ATOM 1414 O O . ASP A 1 181 ? 17.578 -18.031 -1.127 1 97.81 181 ASP A O 1
ATOM 1418 N N . LEU A 1 182 ? 15.523 -17.156 -1.167 1 98.62 182 LEU A N 1
ATOM 1419 C CA . LEU A 1 182 ? 15.578 -16.625 0.187 1 98.62 182 LEU A CA 1
ATOM 1420 C C . LEU A 1 182 ? 14.844 -17.531 1.166 1 98.62 182 LEU A C 1
ATOM 1422 O O . LEU A 1 182 ? 13.609 -17.516 1.218 1 98.62 182 LEU A O 1
ATOM 1426 N N . PRO A 1 183 ? 15.508 -18.266 1.964 1 98 183 PRO A N 1
ATOM 1427 C CA . PRO A 1 183 ? 14.836 -19.281 2.789 1 98 183 PRO A CA 1
ATOM 1428 C C . PRO A 1 183 ? 14.078 -18.672 3.969 1 98 183 PRO A C 1
ATOM 1430 O O . PRO A 1 183 ? 14.531 -17.688 4.551 1 98 183 PRO A O 1
ATOM 1433 N N . VAL A 1 184 ? 13 -19.266 4.305 1 98.62 184 VAL A N 1
ATOM 1434 C CA . VAL A 1 184 ? 12.312 -18.969 5.559 1 98.62 184 VAL A CA 1
ATOM 1435 C C . VAL A 1 184 ? 13.102 -19.562 6.727 1 98.62 184 VAL A C 1
ATOM 1437 O O . VAL A 1 184 ? 13.469 -20.734 6.715 1 98.62 184 VAL A O 1
ATOM 1440 N N . PRO A 1 185 ? 13.406 -18.734 7.758 1 98.75 185 PRO A N 1
ATOM 1441 C CA . PRO A 1 185 ? 14.125 -19.297 8.906 1 98.75 185 PRO A CA 1
ATOM 1442 C C . PRO A 1 185 ? 13.406 -20.5 9.523 1 98.75 185 PRO A C 1
ATOM 1444 O O . PRO A 1 185 ? 12.188 -20.453 9.703 1 98.75 185 PRO A O 1
ATOM 1447 N N . ALA A 1 186 ? 14.156 -21.484 9.906 1 98.44 186 ALA A N 1
ATOM 1448 C CA . ALA A 1 186 ? 13.594 -22.75 10.391 1 98.44 186 ALA A CA 1
ATOM 1449 C C . ALA A 1 186 ? 12.82 -22.531 11.688 1 98.44 186 ALA A C 1
ATOM 1451 O O . ALA A 1 186 ? 11.875 -23.266 11.984 1 98.44 186 ALA A O 1
ATOM 1452 N N . GLU A 1 187 ? 13.141 -21.5 12.43 1 98.56 187 GLU A N 1
ATOM 1453 C CA . GLU A 1 187 ? 12.5 -21.234 13.711 1 98.56 187 GLU A CA 1
ATOM 1454 C C . GLU A 1 187 ? 11.117 -20.625 13.523 1 98.56 187 GLU A C 1
ATOM 1456 O O . GLU A 1 187 ? 10.336 -20.531 14.477 1 98.56 187 GLU A O 1
ATOM 1461 N N . CYS A 1 188 ? 10.812 -20.219 12.297 1 98.88 188 CYS A N 1
ATOM 1462 C CA . CYS A 1 188 ? 9.484 -19.672 12.016 1 98.88 188 CYS A CA 1
ATOM 1463 C C . CYS A 1 188 ? 8.477 -20.812 11.812 1 98.88 188 CYS A C 1
ATOM 1465 O O . CYS A 1 188 ? 7.855 -20.906 10.75 1 98.88 188 CYS A O 1
ATOM 1467 N N . GLU A 1 189 ? 8.242 -21.547 12.859 1 98.88 189 GLU A N 1
ATOM 1468 C CA . GLU A 1 189 ? 7.457 -22.781 12.781 1 98.88 189 GLU A CA 1
ATOM 1469 C C . GLU A 1 189 ? 5.992 -22.469 12.477 1 98.88 189 GLU A C 1
ATOM 1471 O O . GLU A 1 189 ? 5.352 -23.203 11.703 1 98.88 189 GLU A O 1
ATOM 1476 N N . ALA A 1 190 ? 5.461 -21.438 13.07 1 98.94 190 ALA A N 1
ATOM 1477 C CA . ALA A 1 190 ? 4.059 -21.109 12.852 1 98.94 190 ALA A CA 1
ATOM 1478 C C . ALA A 1 190 ? 3.822 -20.641 11.422 1 98.94 190 ALA A C 1
ATOM 1480 O O . ALA A 1 190 ? 2.812 -20.984 10.805 1 98.94 190 ALA A O 1
ATOM 1481 N N . LEU A 1 191 ? 4.746 -19.844 10.93 1 98.94 191 LEU A N 1
ATOM 1482 C CA . LEU A 1 191 ? 4.648 -19.391 9.547 1 98.94 191 LEU A CA 1
ATOM 1483 C C . LEU A 1 191 ? 4.727 -20.562 8.578 1 98.94 191 LEU A C 1
ATOM 1485 O O . LEU A 1 191 ? 3.951 -20.641 7.621 1 98.94 191 LEU A O 1
ATOM 1489 N N . LEU A 1 192 ? 5.641 -21.469 8.828 1 98.88 192 LEU A N 1
ATOM 1490 C CA . LEU A 1 192 ? 5.809 -22.641 7.977 1 98.88 192 LEU A CA 1
ATOM 1491 C C . LEU A 1 192 ? 4.574 -23.547 8.031 1 98.88 192 LEU A C 1
ATOM 1493 O O . LEU A 1 192 ? 4.137 -24.062 7.008 1 98.88 192 LEU A O 1
ATOM 1497 N N . ALA A 1 193 ? 4.031 -23.719 9.203 1 98.88 193 ALA A N 1
ATOM 1498 C CA . ALA A 1 193 ? 2.807 -24.5 9.344 1 98.88 193 ALA A CA 1
ATOM 1499 C C . ALA A 1 193 ? 1.642 -23.844 8.617 1 98.88 193 ALA A C 1
ATOM 1501 O O . ALA A 1 193 ? 0.862 -24.516 7.938 1 98.88 193 ALA A O 1
ATOM 1502 N N . TRP A 1 194 ? 1.535 -22.562 8.766 1 98.94 194 TRP A N 1
ATOM 1503 C CA . TRP A 1 194 ? 0.525 -21.781 8.047 1 98.94 194 TRP A CA 1
ATOM 1504 C C . TRP A 1 194 ? 0.689 -21.953 6.539 1 98.94 194 TRP A C 1
ATOM 1506 O O . TRP A 1 194 ? -0.291 -22.156 5.82 1 98.94 194 TRP A O 1
ATOM 1516 N N . HIS A 1 195 ? 1.895 -21.828 6.098 1 98.88 195 HIS A N 1
ATOM 1517 C CA . HIS A 1 195 ? 2.199 -21.953 4.68 1 98.88 195 HIS A CA 1
ATOM 1518 C C . HIS A 1 195 ? 1.751 -23.312 4.137 1 98.88 195 HIS A C 1
ATOM 1520 O O . HIS A 1 195 ? 1.131 -23.375 3.074 1 98.88 195 HIS A O 1
ATOM 1526 N N . ALA A 1 196 ? 2.051 -24.344 4.871 1 98.69 196 ALA A N 1
ATOM 1527 C CA . ALA A 1 196 ? 1.63 -25.688 4.484 1 98.69 196 ALA A CA 1
ATOM 1528 C C . ALA A 1 196 ? 0.108 -25.781 4.422 1 98.69 196 ALA A C 1
ATOM 1530 O O . ALA A 1 196 ? -0.444 -26.344 3.467 1 98.69 196 ALA A O 1
ATOM 1531 N N . LYS A 1 197 ? -0.521 -25.25 5.379 1 98.69 197 LYS A N 1
ATOM 1532 C CA . LYS A 1 197 ? -1.979 -25.281 5.461 1 98.69 197 LYS A CA 1
ATOM 1533 C C . LYS A 1 197 ? -2.605 -24.516 4.289 1 98.69 197 LYS A C 1
ATOM 1535 O O . LYS A 1 197 ? -3.52 -25.031 3.635 1 98.69 197 LYS A O 1
ATOM 1540 N N . VAL A 1 198 ? -2.145 -23.344 4.012 1 98.75 198 VAL A N 1
ATOM 1541 C CA . VAL A 1 198 ? -2.709 -22.484 2.98 1 98.75 198 VAL A CA 1
ATOM 1542 C C . VAL A 1 198 ? -2.449 -23.078 1.603 1 98.75 198 VAL A C 1
ATOM 1544 O O . VAL A 1 198 ? -3.279 -22.969 0.699 1 98.75 198 VAL A O 1
ATOM 1547 N N . ASN A 1 199 ? -1.349 -23.797 1.458 1 98.5 199 ASN A N 1
ATOM 1548 C CA . ASN A 1 199 ? -1.022 -24.438 0.185 1 98.5 199 ASN A CA 1
ATOM 1549 C C . ASN A 1 199 ? -2.014 -25.547 -0.159 1 98.5 199 ASN A C 1
ATOM 1551 O O . ASN A 1 199 ? -2.113 -25.953 -1.316 1 98.5 199 ASN A O 1
ATOM 1555 N N . GLU A 1 200 ? -2.777 -26 0.783 1 98.5 200 GLU A N 1
ATOM 1556 C CA . GLU A 1 200 ? -3.76 -27.047 0.557 1 98.5 200 GLU A CA 1
ATOM 1557 C C . GLU A 1 200 ? -5.105 -26.469 0.128 1 98.5 200 GLU A C 1
ATOM 1559 O O . GLU A 1 200 ? -6.004 -27.203 -0.282 1 98.5 200 GLU A O 1
ATOM 1564 N N . ARG A 1 201 ? -5.258 -25.203 0.22 1 98.75 201 ARG A N 1
ATOM 1565 C CA . ARG A 1 201 ? -6.512 -24.578 -0.186 1 98.75 201 ARG A CA 1
ATOM 1566 C C . ARG A 1 201 ? -6.781 -24.812 -1.67 1 98.75 201 ARG A C 1
ATOM 1568 O O . ARG A 1 201 ? -5.859 -24.766 -2.488 1 98.75 201 ARG A O 1
ATOM 1575 N N . ALA A 1 202 ? -8.039 -24.969 -2.025 1 98.75 202 ALA A N 1
ATOM 1576 C CA . ALA A 1 202 ? -8.445 -25.219 -3.406 1 98.75 202 ALA A CA 1
ATOM 1577 C C . ALA A 1 202 ? -7.996 -24.078 -4.324 1 98.75 202 ALA A C 1
ATOM 1579 O O . ALA A 1 202 ? -7.598 -24.328 -5.465 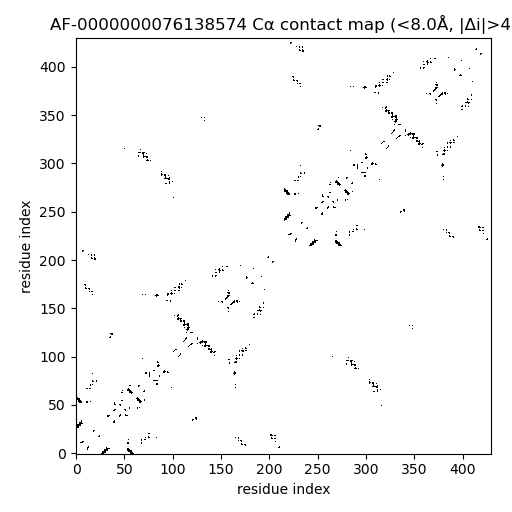1 98.75 202 ALA A O 1
ATOM 1580 N N . SER A 1 203 ? -8.062 -22.891 -3.873 1 98.81 203 SER A N 1
ATOM 1581 C CA . SER A 1 203 ? -7.684 -21.734 -4.672 1 98.81 203 SER A CA 1
ATOM 1582 C C . SER A 1 203 ? -6.191 -21.734 -4.992 1 98.81 203 SER A C 1
ATOM 1584 O O . SER A 1 203 ? -5.789 -21.438 -6.113 1 98.81 203 SER A O 1
ATOM 1586 N N . VAL A 1 204 ? -5.367 -22.094 -4.027 1 98.75 204 VAL A N 1
ATOM 1587 C CA . VAL A 1 204 ? -3.918 -22.125 -4.207 1 98.75 204 VAL A CA 1
ATOM 1588 C C . VAL A 1 204 ? -3.539 -23.297 -5.113 1 98.75 204 VAL A C 1
ATOM 1590 O O . VAL A 1 204 ? -2.674 -23.156 -5.984 1 98.75 204 VAL A O 1
ATOM 1593 N N . GLN A 1 205 ? -4.25 -24.391 -4.934 1 98.62 205 GLN A N 1
ATOM 1594 C CA . GLN A 1 205 ? -4.031 -25.531 -5.816 1 98.62 205 GLN A CA 1
ATOM 1595 C C . GLN A 1 205 ? -4.402 -25.188 -7.258 1 98.62 205 GLN A C 1
ATOM 1597 O O . GLN A 1 205 ? -3.723 -25.625 -8.195 1 98.62 205 GLN A O 1
ATOM 1602 N N . ALA A 1 206 ? -5.48 -24.5 -7.43 1 98.25 206 ALA A N 1
ATOM 1603 C CA . ALA A 1 206 ? -5.879 -24.062 -8.766 1 98.25 206 ALA A CA 1
ATOM 1604 C C . ALA A 1 206 ? -4.801 -23.188 -9.398 1 98.25 206 ALA A C 1
ATOM 1606 O O . ALA A 1 206 ? -4.457 -23.375 -10.57 1 98.25 206 ALA A O 1
ATOM 1607 N N . TRP A 1 207 ? -4.273 -22.266 -8.641 1 98 207 TRP A N 1
ATOM 1608 C CA . TRP A 1 207 ? -3.197 -21.422 -9.133 1 98 207 TRP A CA 1
ATOM 1609 C C . TRP A 1 207 ? -1.979 -22.25 -9.516 1 98 207 TRP A C 1
ATOM 1611 O O . TRP A 1 207 ? -1.387 -22.047 -10.578 1 98 207 TRP A O 1
ATOM 1621 N N . ARG A 1 208 ? -1.591 -23.203 -8.68 1 97.69 208 ARG A N 1
ATOM 1622 C CA . ARG A 1 208 ? -0.433 -24.062 -8.953 1 97.69 208 ARG A CA 1
ATOM 1623 C C . ARG A 1 208 ? -0.625 -24.844 -10.234 1 97.69 208 ARG A C 1
ATOM 1625 O O . ARG A 1 208 ? 0.322 -25.047 -11 1 97.69 208 ARG A O 1
ATOM 1632 N N . ALA A 1 209 ? -1.851 -25.297 -10.43 1 97.38 209 ALA A N 1
ATOM 1633 C CA . ALA A 1 209 ? -2.164 -26.047 -11.648 1 97.38 209 ALA A CA 1
ATOM 1634 C C . ALA A 1 209 ? -2.014 -25.156 -12.883 1 97.38 209 ALA A C 1
ATOM 1636 O O . ALA A 1 209 ? -1.529 -25.609 -13.922 1 97.38 209 ALA A O 1
ATOM 1637 N N . MET A 1 210 ? -2.42 -23.922 -12.75 1 96.5 210 MET A N 1
ATOM 1638 C CA . MET A 1 210 ? -2.281 -22.984 -13.859 1 96.5 210 MET A CA 1
ATOM 1639 C C . MET A 1 210 ? -0.812 -22.75 -14.195 1 96.5 210 MET A C 1
ATOM 1641 O O . MET A 1 210 ? -0.445 -22.672 -15.367 1 96.5 210 MET A O 1
ATOM 1645 N N . VAL A 1 211 ? -0.017 -22.641 -13.164 1 96.19 211 VAL A N 1
ATOM 1646 C CA . VAL A 1 211 ? 1.407 -22.359 -13.336 1 96.19 211 VAL A CA 1
ATOM 1647 C C . VAL A 1 211 ? 2.086 -23.562 -13.992 1 96.19 211 VAL A C 1
ATOM 1649 O O . VAL A 1 211 ? 3.02 -23.391 -14.781 1 96.19 211 VAL A O 1
ATOM 1652 N N . ALA A 1 212 ? 1.633 -24.75 -13.695 1 94.5 212 ALA A N 1
ATOM 1653 C CA . ALA A 1 212 ? 2.266 -25.984 -14.141 1 94.5 212 ALA A CA 1
ATOM 1654 C C . ALA A 1 212 ? 1.935 -26.281 -15.602 1 94.5 212 ALA A C 1
ATOM 1656 O O . ALA A 1 212 ? 2.584 -27.109 -16.234 1 94.5 212 ALA A O 1
ATOM 1657 N N . GLN A 1 213 ? 0.979 -25.578 -16.109 1 90.94 213 GLN A N 1
ATOM 1658 C CA . GLN A 1 213 ? 0.598 -25.812 -17.484 1 90.94 213 GLN A CA 1
ATOM 1659 C C . GLN A 1 213 ? 1.714 -25.406 -18.453 1 90.94 213 GLN A C 1
ATOM 1661 O O . GLN A 1 213 ? 2.344 -24.359 -18.266 1 90.94 213 GLN A O 1
ATOM 1666 N N . PRO A 1 214 ? 2.021 -26.297 -19.375 1 79.81 214 PRO A N 1
ATOM 1667 C CA . PRO A 1 214 ? 3.043 -25.953 -20.375 1 79.81 214 PRO A CA 1
ATOM 1668 C C . PRO A 1 214 ? 2.688 -24.719 -21.188 1 79.81 214 PRO A C 1
ATOM 1670 O O . PRO A 1 214 ? 1.515 -24.5 -21.5 1 79.81 214 PRO A O 1
ATOM 1673 N N . ARG A 1 215 ? 3.752 -23.922 -21.344 1 75.31 215 ARG A N 1
ATOM 1674 C CA . ARG A 1 215 ? 3.496 -22.688 -22.094 1 75.31 215 ARG A CA 1
ATOM 1675 C C . ARG A 1 215 ? 4.305 -22.656 -23.391 1 75.31 215 ARG A C 1
ATOM 1677 O O . ARG A 1 215 ? 5.379 -23.266 -23.469 1 75.31 215 ARG A O 1
ATOM 1684 N N . MET B 1 1 ? -12.359 6.699 20.656 1 97.12 1 MET B N 1
ATOM 1685 C CA . MET B 1 1 ? -11.211 6.207 19.906 1 97.12 1 MET B CA 1
ATOM 1686 C C . MET B 1 1 ? -9.977 7.059 20.172 1 97.12 1 MET B C 1
ATOM 1688 O O . MET B 1 1 ? -10.094 8.227 20.547 1 97.12 1 MET B O 1
ATOM 1692 N N . LYS B 1 2 ? -8.836 6.492 20.141 1 98.69 2 LYS B N 1
ATOM 1693 C CA . LYS B 1 2 ? -7.566 7.199 20.266 1 98.69 2 LYS B CA 1
ATOM 1694 C C . LYS B 1 2 ? -6.738 7.078 19 1 98.69 2 LYS B C 1
ATOM 1696 O O . LYS B 1 2 ? -6.742 6.031 18.344 1 98.69 2 LYS B O 1
ATOM 1701 N N . ILE B 1 3 ? -6.102 8.141 18.688 1 98.75 3 ILE B N 1
ATOM 1702 C CA . ILE B 1 3 ? -5.145 8.086 17.594 1 98.75 3 ILE B CA 1
ATOM 1703 C C . ILE B 1 3 ? -3.777 8.562 18.078 1 98.75 3 ILE B C 1
ATOM 1705 O O . ILE B 1 3 ? -3.633 9.703 18.516 1 98.75 3 ILE B O 1
ATOM 1709 N N . TYR B 1 4 ? -2.812 7.668 18.047 1 98.88 4 TYR B N 1
ATOM 1710 C CA . TYR B 1 4 ? -1.416 8.023 18.281 1 98.88 4 TYR B CA 1
ATOM 1711 C C . TYR B 1 4 ? -0.804 8.656 17.031 1 98.88 4 TYR B C 1
ATOM 1713 O O . TYR B 1 4 ? -0.773 8.039 15.969 1 98.88 4 TYR B O 1
ATOM 1721 N N . ASP B 1 5 ? -0.372 9.914 17.156 1 97.81 5 ASP B N 1
ATOM 1722 C CA . ASP B 1 5 ? 0.22 10.539 15.984 1 97.81 5 ASP B CA 1
ATOM 1723 C C . ASP B 1 5 ? 1.084 11.734 16.375 1 97.81 5 ASP B C 1
ATOM 1725 O O . ASP B 1 5 ? 1.455 11.891 17.531 1 97.81 5 ASP B O 1
ATOM 1729 N N . TRP B 1 6 ? 1.676 12.367 15.445 1 96.88 6 TRP B N 1
ATOM 1730 C CA . TRP B 1 6 ? 2.379 13.648 15.547 1 96.88 6 TRP B CA 1
ATOM 1731 C C . TRP B 1 6 ? 1.638 14.734 14.781 1 96.88 6 TRP B C 1
ATOM 1733 O O . TRP B 1 6 ? 1.306 14.562 13.609 1 96.88 6 TRP B O 1
ATOM 1743 N N . TYR B 1 7 ? 1.353 15.852 15.289 1 94.94 7 TYR B N 1
ATOM 1744 C CA . TYR B 1 7 ? 0.283 16.781 14.945 1 94.94 7 TYR B CA 1
ATOM 1745 C C . TYR B 1 7 ? 0.479 17.344 13.547 1 94.94 7 TYR B C 1
ATOM 1747 O O . TYR B 1 7 ? -0.493 17.641 12.852 1 94.94 7 TYR B O 1
ATOM 1755 N N . ASN B 1 8 ? 1.737 17.484 13.117 1 95.69 8 ASN B N 1
ATOM 1756 C CA . ASN B 1 8 ? 1.934 18.125 11.82 1 95.69 8 ASN B CA 1
ATOM 1757 C C . ASN B 1 8 ? 2.59 17.172 10.82 1 95.69 8 ASN B C 1
ATOM 1759 O O . ASN B 1 8 ? 3.18 17.609 9.836 1 95.69 8 ASN B O 1
ATOM 1763 N N . GLY B 1 9 ? 2.533 15.875 11.102 1 97 9 GLY B N 1
ATOM 1764 C CA . GLY B 1 9 ? 3.078 14.898 10.172 1 97 9 GLY B CA 1
ATOM 1765 C C . GLY B 1 9 ? 2.209 14.695 8.945 1 97 9 GLY B C 1
ATOM 1766 O O . GLY B 1 9 ? 0.98 14.75 9.031 1 97 9 GLY B O 1
ATOM 1767 N N . PRO B 1 10 ? 2.865 14.391 7.84 1 98.19 10 PRO B N 1
ATOM 1768 C CA . PRO B 1 10 ? 2.109 14.211 6.598 1 98.19 10 PRO B CA 1
ATOM 1769 C C . PRO B 1 10 ? 1.197 12.984 6.637 1 98.19 10 PRO B C 1
ATOM 1771 O O . PRO B 1 10 ? 0.088 13.023 6.098 1 98.19 10 PRO B O 1
ATOM 1774 N N . TYR B 1 11 ? 1.673 11.891 7.258 1 98.56 11 TYR B N 1
ATOM 1775 C CA . TYR B 1 11 ? 0.847 10.688 7.324 1 98.56 11 TYR B CA 1
ATOM 1776 C C . TYR B 1 11 ? -0.324 10.883 8.281 1 98.56 11 TYR B C 1
ATOM 1778 O O . TYR B 1 11 ? -1.476 10.633 7.918 1 98.56 11 TYR B O 1
ATOM 1786 N N . PRO B 1 12 ? -0.073 11.43 9.438 1 98.62 12 PRO B N 1
ATOM 1787 C CA . PRO B 1 12 ? -1.205 11.75 10.312 1 98.62 12 PRO B CA 1
ATOM 1788 C C . PRO B 1 12 ? -2.197 12.711 9.664 1 98.62 12 PRO B C 1
ATOM 1790 O O . PRO B 1 12 ? -3.4 12.633 9.93 1 98.62 12 PRO B O 1
ATOM 1793 N N . ALA B 1 13 ? -1.727 13.625 8.789 1 98.81 13 ALA B N 1
ATOM 1794 C CA . ALA B 1 13 ? -2.617 14.555 8.102 1 98.81 13 ALA B CA 1
ATOM 1795 C C . ALA B 1 13 ? -3.688 13.805 7.312 1 98.81 13 ALA B C 1
ATOM 1797 O O . ALA B 1 13 ? -4.852 14.211 7.289 1 98.81 13 ALA B O 1
ATOM 1798 N N . ARG B 1 14 ? -3.293 12.711 6.68 1 98.88 14 ARG B N 1
ATOM 1799 C CA . ARG B 1 14 ? -4.23 11.93 5.879 1 98.88 14 ARG B CA 1
ATOM 1800 C C . ARG B 1 14 ? -5.414 11.469 6.723 1 98.88 14 ARG B C 1
ATOM 1802 O O . ARG B 1 14 ? -6.57 11.609 6.312 1 98.88 14 ARG B O 1
ATOM 1809 N N . VAL B 1 15 ? -5.133 10.953 7.906 1 98.88 15 VAL B N 1
ATOM 1810 C CA . VAL B 1 15 ? -6.176 10.375 8.75 1 98.88 15 VAL B CA 1
ATOM 1811 C C . VAL B 1 15 ? -7.004 11.492 9.383 1 98.88 15 VAL B C 1
ATOM 1813 O O . VAL B 1 15 ? -8.227 11.383 9.492 1 98.88 15 VAL B O 1
ATOM 1816 N N . ARG B 1 16 ? -6.355 12.602 9.758 1 98.88 16 ARG B N 1
ATOM 1817 C CA . ARG B 1 16 ? -7.094 13.727 10.328 1 98.88 16 ARG B CA 1
ATOM 1818 C C . ARG B 1 16 ? -8.07 14.312 9.305 1 98.88 16 ARG B C 1
ATOM 1820 O O . ARG B 1 16 ? -9.203 14.648 9.648 1 98.88 16 ARG B O 1
ATOM 1827 N N . ILE B 1 17 ? -7.648 14.406 8.07 1 98.94 17 ILE B N 1
ATOM 1828 C CA . ILE B 1 17 ? -8.516 14.938 7.02 1 98.94 17 ILE B CA 1
ATOM 1829 C C . ILE B 1 17 ? -9.664 13.961 6.762 1 98.94 17 ILE B C 1
ATOM 1831 O O . ILE B 1 17 ? -10.812 14.383 6.594 1 98.94 17 ILE B O 1
ATOM 1835 N N . ALA B 1 18 ? -9.383 12.648 6.734 1 98.88 18 ALA B N 1
ATOM 1836 C CA . ALA B 1 18 ? -10.438 11.656 6.586 1 98.88 18 ALA B CA 1
ATOM 1837 C C . ALA B 1 18 ? -11.453 11.75 7.723 1 98.88 18 ALA B C 1
ATOM 1839 O O . ALA B 1 18 ? -12.656 11.672 7.496 1 98.88 18 ALA B O 1
ATOM 1840 N N . LEU B 1 19 ? -10.945 11.93 8.984 1 98.81 19 LEU B N 1
ATOM 1841 C CA . LEU B 1 19 ? -11.828 12.109 10.133 1 98.81 19 LEU B CA 1
ATOM 1842 C C . LEU B 1 19 ? -12.742 13.312 9.938 1 98.81 19 LEU B C 1
ATOM 1844 O O . LEU B 1 19 ? -13.945 13.227 10.188 1 98.81 19 LEU B O 1
ATOM 1848 N N . ALA B 1 20 ? -12.141 14.375 9.484 1 98.81 20 ALA B N 1
ATOM 1849 C CA . ALA B 1 20 ? -12.906 15.602 9.266 1 98.81 20 ALA B CA 1
ATOM 1850 C C . ALA B 1 20 ? -13.953 15.406 8.172 1 98.81 20 ALA B C 1
ATOM 1852 O O . ALA B 1 20 ? -15.094 15.844 8.32 1 98.81 20 ALA B O 1
ATOM 1853 N N . GLU B 1 21 ? -13.586 14.789 7.066 1 98.75 21 GLU B N 1
ATOM 1854 C CA . GLU B 1 21 ? -14.523 14.508 5.98 1 98.75 21 GLU B CA 1
ATOM 1855 C C . GLU B 1 21 ? -15.734 13.727 6.477 1 98.75 21 GLU B C 1
ATOM 1857 O O . GLU B 1 21 ? -16.844 13.938 6 1 98.75 21 GLU B O 1
ATOM 1862 N N . LYS B 1 22 ? -15.5 12.852 7.477 1 98.56 22 LYS B N 1
ATOM 1863 C CA . LYS B 1 22 ? -16.531 11.93 7.918 1 98.56 22 LYS B CA 1
ATOM 1864 C C . LYS B 1 22 ? -17.234 12.445 9.18 1 98.56 22 LYS B C 1
ATOM 1866 O O . LYS B 1 22 ? -18.078 11.758 9.75 1 98.56 22 LYS B O 1
ATOM 1871 N N . GLY B 1 23 ? -16.844 13.656 9.648 1 98 23 GLY B N 1
ATOM 1872 C CA . GLY B 1 23 ? -17.453 14.242 10.828 1 98 23 GLY B CA 1
ATOM 1873 C C . GLY B 1 23 ? -17.109 13.492 12.102 1 98 23 GLY B C 1
ATOM 1874 O O . GLY B 1 23 ? -17.906 13.453 13.039 1 98 23 GLY B O 1
ATOM 1875 N N . LEU B 1 24 ? -15.906 12.93 12.211 1 98.38 24 LEU B N 1
ATOM 1876 C CA . LEU B 1 24 ? -15.578 12.023 13.305 1 98.38 24 LEU B CA 1
ATOM 1877 C C . LEU B 1 24 ? -14.562 12.656 14.25 1 98.38 24 LEU B C 1
ATOM 1879 O O . LEU B 1 24 ? -14.219 12.07 15.281 1 98.38 24 LEU B O 1
ATOM 1883 N N . LEU B 1 25 ? -14.133 13.891 14.008 1 98.25 25 LEU B N 1
ATOM 1884 C CA . LEU B 1 25 ? -13.109 14.547 14.805 1 98.25 25 LEU B CA 1
ATOM 1885 C C . LEU B 1 25 ? -13.516 14.602 16.281 1 98.25 25 LEU B C 1
ATOM 1887 O O . LEU B 1 25 ? -12.703 14.328 17.156 1 98.25 25 LEU B O 1
ATOM 1891 N N . PRO B 1 26 ? -14.781 14.828 16.594 1 97.69 26 PRO B N 1
ATOM 1892 C CA . PRO B 1 26 ? -15.156 14.938 18 1 97.69 26 PRO B CA 1
ATOM 1893 C C . PRO B 1 26 ? -15.078 13.609 18.734 1 97.69 26 PRO B C 1
ATOM 1895 O O . PRO B 1 26 ? -15.148 13.57 19.969 1 97.69 26 PRO B O 1
ATOM 1898 N N . ARG B 1 27 ? -14.891 12.508 18.016 1 97.5 27 ARG B N 1
ATOM 1899 C CA . ARG B 1 27 ? -14.906 11.18 18.625 1 97.5 27 ARG B CA 1
ATOM 1900 C C . ARG B 1 27 ? -13.492 10.68 18.891 1 97.5 27 ARG B C 1
ATOM 1902 O O . ARG B 1 27 ? -13.305 9.539 19.328 1 97.5 27 ARG B O 1
ATOM 1909 N N . VAL B 1 28 ? -12.516 11.57 18.656 1 98.19 28 VAL B N 1
ATOM 1910 C CA . VAL B 1 28 ? -11.141 11.078 18.688 1 98.19 28 VAL B CA 1
ATOM 1911 C C . VAL B 1 28 ? -10.328 11.852 19.719 1 98.19 28 VAL B C 1
ATOM 1913 O O . VAL B 1 28 ? -10.414 13.086 19.781 1 98.19 28 VAL B O 1
ATOM 1916 N N . GLU B 1 29 ? -9.617 11.18 20.531 1 98.25 29 GLU B N 1
ATOM 1917 C CA . GLU B 1 29 ? -8.531 11.727 21.328 1 98.25 29 GLU B CA 1
ATOM 1918 C C . GLU B 1 29 ? -7.18 11.508 20.656 1 98.25 29 GLU B C 1
ATOM 1920 O O . GLU B 1 29 ? -6.797 10.367 20.391 1 98.25 29 GLU B O 1
ATOM 1925 N N . PHE B 1 30 ? -6.465 12.523 20.391 1 98.06 30 PHE B N 1
ATOM 1926 C CA . PHE B 1 30 ? -5.137 12.406 19.797 1 98.06 30 PHE B CA 1
ATOM 1927 C C . PHE B 1 30 ? -4.074 12.281 20.891 1 98.06 30 PHE B C 1
ATOM 1929 O O . PHE B 1 30 ? -4.047 13.07 21.828 1 98.06 30 PHE B O 1
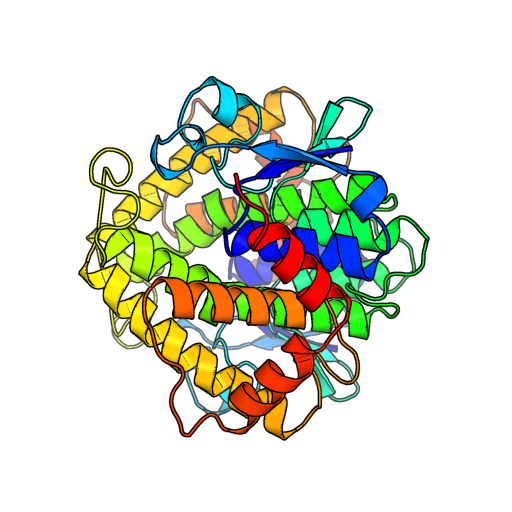ATOM 1936 N N . VAL B 1 31 ? -3.252 11.312 20.797 1 98.31 31 VAL B N 1
ATOM 1937 C CA . VAL B 1 31 ? -2.127 11.078 21.688 1 98.31 31 VAL B CA 1
ATOM 1938 C C . VAL B 1 31 ? -0.814 11.344 20.953 1 98.31 31 VAL B C 1
ATOM 1940 O O . VAL B 1 31 ? -0.49 10.664 19.984 1 98.31 31 VAL B O 1
ATOM 1943 N N . SER B 1 32 ? -0.077 12.266 21.484 1 97.56 32 SER B N 1
ATOM 1944 C CA . SER B 1 32 ? 1.125 12.711 20.781 1 97.56 32 SER B CA 1
ATOM 1945 C C . SER B 1 32 ? 2.273 11.727 20.984 1 97.56 32 SER B C 1
ATOM 1947 O O . SER B 1 32 ? 2.527 11.273 22.109 1 97.56 32 SER B O 1
ATOM 1949 N N . VAL B 1 33 ? 2.898 11.344 19.922 1 98.25 33 VAL B N 1
ATOM 1950 C CA . VAL B 1 33 ? 4.137 10.578 19.891 1 98.25 33 VAL B CA 1
ATOM 1951 C C . VAL B 1 33 ? 5.242 11.406 19.234 1 98.25 33 VAL B C 1
ATOM 1953 O O . VAL B 1 33 ? 5.18 11.703 18.031 1 98.25 33 VAL B O 1
ATOM 1956 N N . ASN B 1 34 ? 6.293 11.781 19.984 1 97.38 34 ASN B N 1
ATOM 1957 C CA . ASN B 1 34 ? 7.332 12.68 19.484 1 97.38 34 ASN B CA 1
ATOM 1958 C C . ASN B 1 34 ? 8.305 11.945 18.562 1 97.38 34 ASN B C 1
ATOM 1960 O O . ASN B 1 34 ? 9.18 11.219 19.031 1 97.38 34 ASN B O 1
ATOM 1964 N N . LEU B 1 35 ? 8.242 12.219 17.328 1 97.12 35 LEU B N 1
ATOM 1965 C CA . LEU B 1 35 ? 9.062 11.547 16.328 1 97.12 35 LEU B CA 1
ATOM 1966 C C . LEU B 1 35 ? 10.516 11.992 16.422 1 97.12 35 LEU B C 1
ATOM 1968 O O . LEU B 1 35 ? 11.438 11.195 16.203 1 97.12 35 LEU B O 1
ATOM 1972 N N . TRP B 1 36 ? 10.719 13.227 16.797 1 95.5 36 TRP B N 1
ATOM 1973 C CA . TRP B 1 36 ? 12.062 13.789 16.859 1 95.5 36 TRP B CA 1
ATOM 1974 C C . TRP B 1 36 ? 12.875 13.164 17.984 1 95.5 36 TRP B C 1
ATOM 1976 O O . TRP B 1 36 ? 14.102 13.094 17.922 1 95.5 36 TRP B O 1
ATOM 1986 N N . LYS B 1 37 ? 12.156 12.68 18.984 1 96.62 37 LYS B N 1
ATOM 1987 C CA . LYS B 1 37 ? 12.805 12.016 20.109 1 96.62 37 LYS B CA 1
ATOM 1988 C C . LYS B 1 37 ? 12.859 10.5 19.891 1 96.62 37 LYS B C 1
ATOM 1990 O O . LYS B 1 37 ? 13.328 9.766 20.766 1 96.62 37 LYS B O 1
ATOM 1995 N N . GLY B 1 38 ? 12.32 10.008 18.828 1 97.75 38 GLY B N 1
ATOM 1996 C CA . GLY B 1 38 ? 12.367 8.594 18.5 1 97.75 38 GLY B CA 1
ATOM 1997 C C . GLY B 1 38 ? 11.414 7.75 19.328 1 97.75 38 GLY B C 1
ATOM 1998 O O . GLY B 1 38 ? 11.609 6.543 19.469 1 97.75 38 GLY B O 1
ATOM 1999 N N . GLU B 1 39 ? 10.367 8.328 19.859 1 98.38 39 GLU B N 1
ATOM 2000 C CA . GLU B 1 39 ? 9.43 7.598 20.719 1 98.38 39 GLU B CA 1
ATOM 2001 C C . GLU B 1 39 ? 8.773 6.453 19.953 1 98.38 39 GLU B C 1
ATOM 2003 O O . GLU B 1 39 ? 8.492 5.398 20.531 1 98.38 39 GLU B O 1
ATOM 2008 N N . HIS B 1 40 ? 8.57 6.617 18.656 1 98.06 40 HIS B N 1
ATOM 2009 C CA . HIS B 1 40 ? 7.898 5.625 17.828 1 98.06 40 HIS B CA 1
ATOM 2010 C C . HIS B 1 40 ? 8.805 4.422 17.562 1 98.06 40 HIS B C 1
ATOM 2012 O O . HIS B 1 40 ? 8.352 3.4 17.047 1 98.06 40 HIS B O 1
ATOM 2018 N N . LYS B 1 41 ? 10.039 4.547 17.984 1 97.5 41 LYS B N 1
ATOM 2019 C CA . LYS B 1 41 ? 10.992 3.455 17.797 1 97.5 41 LYS B CA 1
ATOM 2020 C C . LYS B 1 41 ? 11.25 2.725 19.109 1 97.5 41 LYS B C 1
ATOM 2022 O O . LYS B 1 41 ? 11.969 1.723 19.141 1 97.5 41 LYS B O 1
ATOM 2027 N N . GLN B 1 42 ? 10.727 3.189 20.188 1 97.69 42 GLN B N 1
ATOM 2028 C CA . GLN B 1 42 ? 10.93 2.584 21.5 1 97.69 42 GLN B CA 1
ATOM 2029 C C . GLN B 1 42 ? 10.016 1.379 21.703 1 97.69 42 GLN B C 1
ATOM 2031 O O . GLN B 1 42 ? 8.953 1.288 21.078 1 97.69 42 GLN B O 1
ATOM 2036 N N . PRO B 1 43 ? 10.391 0.447 22.594 1 97.62 43 PRO B N 1
ATOM 2037 C CA . PRO B 1 43 ? 9.648 -0.797 22.797 1 97.62 43 PRO B CA 1
ATOM 2038 C C . PRO B 1 43 ? 8.18 -0.553 23.141 1 97.62 43 PRO B C 1
ATOM 2040 O O . PRO B 1 43 ? 7.301 -1.274 22.672 1 97.62 43 PRO B O 1
ATOM 2043 N N . ALA B 1 44 ? 7.934 0.463 23.922 1 97.31 44 ALA B N 1
ATOM 2044 C CA . ALA B 1 44 ? 6.562 0.745 24.344 1 97.31 44 ALA B CA 1
ATOM 2045 C C . ALA B 1 44 ? 5.668 1.038 23.156 1 97.31 44 ALA B C 1
ATOM 2047 O O . ALA B 1 44 ? 4.535 0.548 23.078 1 97.31 44 ALA B O 1
ATOM 2048 N N . PHE B 1 45 ? 6.188 1.845 22.203 1 98.38 45 PHE B N 1
ATOM 2049 C CA . PHE B 1 45 ? 5.379 2.156 21.016 1 98.38 45 PHE B CA 1
ATOM 2050 C C . PHE B 1 45 ? 5.363 0.982 20.047 1 98.38 45 PHE B C 1
ATOM 2052 O O . PHE B 1 45 ? 4.344 0.714 19.406 1 98.38 45 PHE B O 1
ATOM 2059 N N . LEU B 1 46 ? 6.484 0.315 19.953 1 97.62 46 LEU B N 1
ATOM 2060 C CA . LEU B 1 46 ? 6.57 -0.821 19.031 1 97.62 46 LEU B CA 1
ATOM 2061 C C . LEU B 1 46 ? 5.617 -1.933 19.469 1 97.62 46 LEU B C 1
ATOM 2063 O O . LEU B 1 46 ? 5.199 -2.75 18.641 1 97.62 46 LEU B O 1
ATOM 2067 N N . ALA B 1 47 ? 5.23 -1.974 20.703 1 96.5 47 ALA B N 1
ATOM 2068 C CA . ALA B 1 47 ? 4.219 -2.91 21.188 1 96.5 47 ALA B CA 1
ATOM 2069 C C . ALA B 1 47 ? 2.838 -2.543 20.656 1 96.5 47 ALA B C 1
ATOM 2071 O O . ALA B 1 47 ? 1.959 -3.4 20.547 1 96.5 47 ALA B O 1
ATOM 2072 N N . LEU B 1 48 ? 2.629 -1.253 20.266 1 97.12 48 LEU B N 1
ATOM 2073 C CA . LEU B 1 48 ? 1.377 -0.775 19.688 1 97.12 48 LEU B CA 1
ATOM 2074 C C . LEU B 1 48 ? 1.354 -0.999 18.172 1 97.12 48 LEU B C 1
ATOM 2076 O O . LEU B 1 48 ? 0.321 -1.375 17.609 1 97.12 48 LEU B O 1
ATOM 2080 N N . ASN B 1 49 ? 2.516 -0.799 17.641 1 98.12 49 ASN B N 1
ATOM 2081 C CA . ASN B 1 49 ? 2.621 -0.891 16.188 1 98.12 49 ASN B CA 1
ATOM 2082 C C . ASN B 1 49 ? 3.992 -1.4 15.75 1 98.12 49 ASN B C 1
ATOM 2084 O O . ASN B 1 49 ? 4.969 -0.648 15.75 1 98.12 49 ASN B O 1
ATOM 2088 N N . TYR B 1 50 ? 3.988 -2.553 15.211 1 97 50 TYR B N 1
ATOM 2089 C CA . TYR B 1 50 ? 5.211 -3.232 14.797 1 97 50 TYR B CA 1
ATOM 2090 C C . TYR B 1 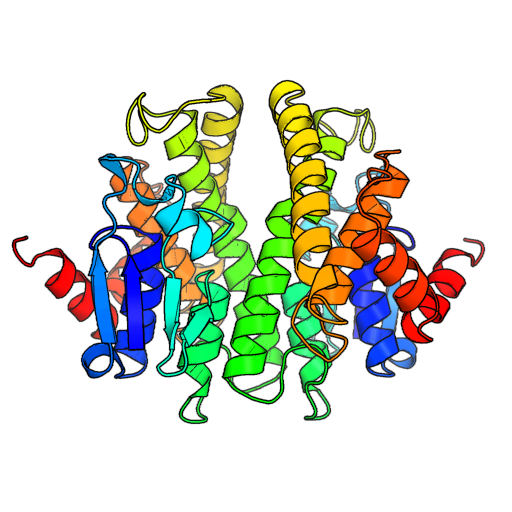50 ? 6.023 -2.361 13.844 1 97 50 TYR B C 1
ATOM 2092 O O . TYR B 1 50 ? 7.25 -2.295 13.953 1 97 50 TYR B O 1
ATOM 2100 N N . SER B 1 51 ? 5.355 -1.622 12.984 1 96.5 51 SER B N 1
ATOM 2101 C CA . SER B 1 51 ? 6.031 -0.865 11.938 1 96.5 51 SER B CA 1
ATOM 2102 C C . SER B 1 51 ? 6.75 0.352 12.508 1 96.5 51 SER B C 1
ATOM 2104 O O . SER B 1 51 ? 7.59 0.957 11.828 1 96.5 51 SER B O 1
ATOM 2106 N N . GLY B 1 52 ? 6.414 0.736 13.75 1 97.62 52 GLY B N 1
ATOM 2107 C CA . GLY B 1 52 ? 7.012 1.924 14.336 1 97.62 52 GLY B CA 1
ATOM 2108 C C . GLY B 1 52 ? 6.688 3.195 13.578 1 97.62 52 GLY B C 1
ATOM 2109 O O . GLY B 1 52 ? 7.535 4.078 13.438 1 97.62 52 GLY B O 1
ATOM 2110 N N . THR B 1 53 ? 5.496 3.193 12.992 1 97.62 53 THR B N 1
ATOM 2111 C CA . THR B 1 53 ? 5.082 4.359 12.219 1 97.62 53 THR B CA 1
ATOM 2112 C C . THR B 1 53 ? 3.783 4.938 12.773 1 97.62 53 THR B C 1
ATOM 2114 O O . THR B 1 53 ? 3.105 4.301 13.578 1 97.62 53 THR B O 1
ATOM 2117 N N . LEU B 1 54 ? 3.494 6.191 12.477 1 98.38 54 LEU B N 1
ATOM 2118 C CA . LEU B 1 54 ? 2.264 6.902 12.812 1 98.38 54 LEU B CA 1
ATOM 2119 C C . LEU B 1 54 ? 1.424 7.145 11.562 1 98.38 54 LEU B C 1
ATOM 2121 O O . LEU B 1 54 ? 1.956 7.207 10.453 1 98.38 54 LEU B O 1
ATOM 2125 N N . PRO B 1 55 ? 0.106 7.199 11.688 1 98.69 55 PRO B N 1
ATOM 2126 C CA . PRO B 1 55 ? -0.7 7.129 12.906 1 98.69 55 PRO B CA 1
ATOM 2127 C C . PRO B 1 55 ? -1.137 5.703 13.242 1 98.69 55 PRO B C 1
ATOM 2129 O O . PRO B 1 55 ? -1.028 4.805 12.398 1 98.69 55 PRO B O 1
ATOM 2132 N N . VAL B 1 56 ? -1.553 5.492 14.492 1 98.88 56 VAL B N 1
ATOM 2133 C CA . VAL B 1 56 ? -2.191 4.262 14.945 1 98.88 56 VAL B CA 1
ATOM 2134 C C . VAL B 1 56 ? -3.531 4.586 15.602 1 98.88 56 VAL B C 1
ATOM 2136 O O . VAL B 1 56 ? -3.602 5.434 16.5 1 98.88 56 VAL B O 1
ATOM 2139 N N . LEU B 1 57 ? -4.59 3.953 15.133 1 98.94 57 LEU B N 1
ATOM 2140 C CA . LEU B 1 57 ? -5.926 4.078 15.711 1 98.94 57 LEU B CA 1
ATOM 2141 C C . LEU B 1 57 ? -6.176 2.98 16.734 1 98.94 57 LEU B C 1
ATOM 2143 O O . LEU B 1 57 ? -5.965 1.8 16.453 1 98.94 57 LEU B O 1
ATOM 2147 N N . GLN B 1 58 ? -6.52 3.367 17.922 1 98.88 58 GLN B N 1
ATOM 2148 C CA . GLN B 1 58 ? -6.965 2.432 18.953 1 98.88 58 GLN B CA 1
ATOM 2149 C C . GLN B 1 58 ? -8.469 2.561 19.203 1 98.88 58 GLN B C 1
ATOM 2151 O O . GLN B 1 58 ? -8.945 3.629 19.578 1 98.88 58 GLN B O 1
ATOM 2156 N N . LEU B 1 59 ? -9.188 1.48 18.984 1 98.62 59 LEU B N 1
ATOM 2157 C CA . LEU B 1 59 ? -10.625 1.444 19.219 1 98.62 59 LEU B CA 1
ATOM 2158 C C . LEU B 1 59 ? -10.922 1.291 20.703 1 98.62 59 LEU B C 1
ATOM 2160 O O . LEU B 1 59 ? -10.016 1.029 21.5 1 98.62 59 LEU B O 1
ATOM 2164 N N . ASP B 1 60 ? -12.203 1.395 21.094 1 97.25 60 ASP B N 1
ATOM 2165 C CA . ASP B 1 60 ? -12.609 1.364 22.5 1 97.25 60 ASP B CA 1
ATOM 2166 C C . ASP B 1 60 ? -12.32 0.005 23.125 1 97.25 60 ASP B C 1
ATOM 2168 O O . ASP B 1 60 ? -12.031 -0.082 24.328 1 97.25 60 ASP B O 1
ATOM 2172 N N . ASP B 1 61 ? -12.352 -1.019 22.344 1 97.75 61 ASP B N 1
ATOM 2173 C CA . ASP B 1 61 ? -12.141 -2.361 22.875 1 97.75 61 ASP B CA 1
ATOM 2174 C C . ASP B 1 61 ? -10.656 -2.721 22.875 1 97.75 61 ASP B C 1
ATOM 2176 O O . ASP B 1 61 ? -10.281 -3.859 23.172 1 97.75 61 ASP B O 1
ATOM 2180 N N . GLY B 1 62 ? -9.867 -1.792 22.422 1 97.81 62 GLY B N 1
ATOM 2181 C CA . GLY B 1 62 ? -8.422 -1.997 22.484 1 97.81 62 GLY B CA 1
ATOM 2182 C C . GLY B 1 62 ? -7.832 -2.396 21.141 1 97.81 62 GLY B C 1
ATOM 2183 O O . GLY B 1 62 ? -6.613 -2.451 20.984 1 97.81 62 GLY B O 1
ATOM 2184 N N . THR B 1 63 ? -8.672 -2.662 20.156 1 98.44 63 THR B N 1
ATOM 2185 C CA . THR B 1 63 ? -8.188 -3.035 18.828 1 98.44 63 THR B CA 1
ATOM 2186 C C . THR B 1 63 ? -7.332 -1.923 18.234 1 98.44 63 THR B C 1
ATOM 2188 O O . THR B 1 63 ? -7.672 -0.743 18.344 1 98.44 63 THR B O 1
ATOM 2191 N N . LEU B 1 64 ? -6.184 -2.299 17.625 1 98.81 64 LEU B N 1
ATOM 2192 C CA . LEU B 1 64 ? -5.273 -1.346 17 1 98.81 64 LEU B CA 1
ATOM 2193 C C . LEU B 1 64 ? -5.309 -1.477 15.477 1 98.81 64 LEU B C 1
ATOM 2195 O O . LEU B 1 64 ? -5.227 -2.586 14.938 1 98.81 64 LEU B O 1
ATOM 2199 N N . ILE B 1 65 ? -5.477 -0.372 14.805 1 98.88 65 ILE B N 1
ATOM 2200 C CA . ILE B 1 65 ? -5.418 -0.312 13.352 1 98.88 65 ILE B CA 1
ATOM 2201 C C . ILE B 1 65 ? -4.406 0.747 12.914 1 98.88 65 ILE B C 1
ATOM 2203 O O . ILE B 1 65 ? -4.531 1.919 13.281 1 98.88 65 ILE B O 1
ATOM 2207 N N . ALA B 1 66 ? -3.398 0.318 12.133 1 98.75 66 ALA B N 1
ATOM 2208 C CA . ALA B 1 66 ? -2.389 1.217 11.586 1 98.75 66 ALA B CA 1
ATOM 2209 C C . ALA B 1 66 ? -2.498 1.295 10.062 1 98.75 66 ALA B C 1
ATOM 2211 O O . ALA B 1 66 ? -3.422 0.733 9.469 1 98.75 66 ALA B O 1
ATOM 2212 N N . GLU B 1 67 ? -1.583 2.027 9.484 1 98.62 67 GLU B N 1
ATOM 2213 C CA . GLU B 1 67 ? -1.583 2.262 8.047 1 98.62 67 GLU B CA 1
ATOM 2214 C C . GLU B 1 67 ? -2.732 3.178 7.633 1 98.62 67 GLU B C 1
ATOM 2216 O O . GLU B 1 67 ? -3.902 2.836 7.82 1 98.62 67 GLU B O 1
ATOM 2221 N N . CYS B 1 68 ? -2.412 4.258 7 1 98.81 68 CYS B N 1
ATOM 2222 C CA . 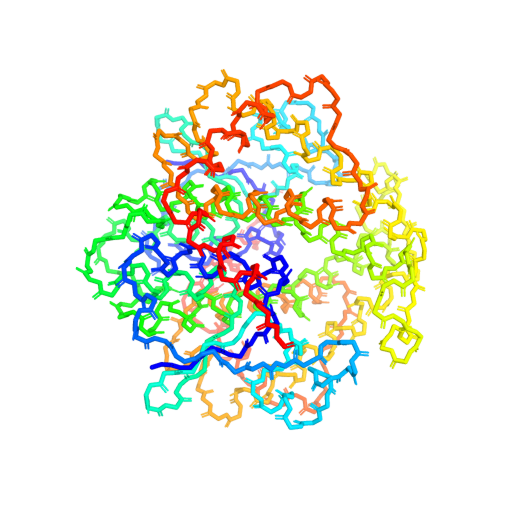CYS B 1 68 ? -3.375 5.312 6.699 1 98.81 68 CYS B CA 1
ATOM 2223 C C . CYS B 1 68 ? -4.539 4.77 5.879 1 98.81 68 CYS B C 1
ATOM 2225 O O . CYS B 1 68 ? -5.699 5.062 6.172 1 98.81 68 CYS B O 1
ATOM 2227 N N . THR B 1 69 ? -4.238 3.943 4.879 1 98.81 69 THR B N 1
ATOM 2228 C CA . THR B 1 69 ? -5.277 3.406 4.012 1 98.81 69 THR B CA 1
ATOM 2229 C C . THR B 1 69 ? -6.234 2.516 4.801 1 98.81 69 THR B C 1
ATOM 2231 O O . THR B 1 69 ? -7.453 2.6 4.633 1 98.81 69 THR B O 1
ATOM 2234 N N . ALA B 1 70 ? -5.723 1.685 5.699 1 98.88 70 ALA B N 1
ATOM 2235 C CA . ALA B 1 70 ? -6.539 0.796 6.52 1 98.88 70 ALA B CA 1
ATOM 2236 C C . ALA B 1 70 ? -7.406 1.591 7.492 1 98.88 70 ALA B C 1
ATOM 2238 O O . ALA B 1 70 ? -8.594 1.306 7.652 1 98.88 70 ALA B O 1
ATOM 2239 N N . ILE B 1 71 ? -6.824 2.602 8.133 1 98.94 71 ILE B N 1
ATOM 2240 C CA . ILE B 1 71 ? -7.559 3.443 9.07 1 98.94 71 ILE B CA 1
ATOM 2241 C C . ILE B 1 71 ? -8.695 4.152 8.344 1 98.94 71 ILE B C 1
ATOM 2243 O O . ILE B 1 71 ? -9.836 4.168 8.82 1 98.94 71 ILE B O 1
ATOM 2247 N N . THR B 1 72 ? -8.367 4.699 7.152 1 98.94 72 THR B N 1
ATOM 2248 C CA . THR B 1 72 ? -9.375 5.418 6.387 1 98.94 72 THR B CA 1
ATOM 2249 C C . THR B 1 72 ? -10.492 4.477 5.93 1 98.94 72 THR B C 1
ATOM 2251 O O . THR B 1 72 ? -11.664 4.84 5.957 1 98.94 72 THR B O 1
ATOM 2254 N N . GLN B 1 73 ? -10.125 3.244 5.512 1 98.81 73 GLN B N 1
ATOM 2255 C CA . GLN B 1 73 ? -11.125 2.246 5.145 1 98.81 73 GLN B CA 1
ATOM 2256 C C . GLN B 1 73 ? -12.07 1.962 6.305 1 98.81 73 GLN B C 1
ATOM 2258 O O . GLN B 1 73 ? -13.289 1.949 6.133 1 98.81 73 GLN B O 1
ATOM 2263 N N . TYR B 1 74 ? -11.523 1.772 7.492 1 98.88 74 TYR B N 1
ATOM 2264 C CA . TYR B 1 74 ? -12.32 1.539 8.695 1 98.88 74 TYR B CA 1
ATOM 2265 C C . TYR B 1 74 ? -13.266 2.707 8.961 1 98.88 74 TYR B C 1
ATOM 2267 O O . TYR B 1 74 ? -14.477 2.52 9.086 1 98.88 74 TYR B O 1
ATOM 2275 N N . LEU B 1 75 ? -12.75 3.941 8.961 1 98.88 75 LEU B N 1
ATOM 2276 C CA . LEU B 1 75 ? -13.516 5.133 9.312 1 98.88 75 LEU B CA 1
ATOM 2277 C C . LEU B 1 75 ? -14.641 5.371 8.312 1 98.88 75 LEU B C 1
ATOM 2279 O O . LEU B 1 75 ? -15.758 5.727 8.695 1 98.88 75 LEU B O 1
ATOM 2283 N N . ASP B 1 76 ? -14.305 5.141 7.094 1 98.75 76 ASP B N 1
ATOM 2284 C CA . ASP B 1 76 ? -15.195 5.543 6.004 1 98.75 76 ASP B CA 1
ATOM 2285 C C . ASP B 1 76 ? -16.469 4.707 6 1 98.75 76 ASP B C 1
ATOM 2287 O O . ASP B 1 76 ? -17.531 5.191 5.598 1 98.75 76 ASP B O 1
ATOM 2291 N N . VAL B 1 77 ? -16.406 3.498 6.469 1 97.75 77 VAL B N 1
ATOM 2292 C CA . VAL B 1 77 ? -17.531 2.594 6.293 1 97.75 77 VAL B CA 1
ATOM 2293 C C . VAL B 1 77 ? -18.344 2.537 7.582 1 97.75 77 VAL B C 1
ATOM 2295 O O . VAL B 1 77 ? -19.359 1.831 7.652 1 97.75 77 VAL B O 1
ATOM 2298 N N . LEU B 1 78 ? -18.031 3.314 8.578 1 97.5 78 LEU B N 1
ATOM 2299 C CA . LEU B 1 78 ? -18.672 3.244 9.883 1 97.5 78 LEU B CA 1
ATOM 2300 C C . LEU B 1 78 ? -20.156 3.631 9.789 1 97.5 78 LEU B C 1
ATOM 2302 O O . LEU B 1 78 ? -20.984 3.066 10.492 1 97.5 78 LEU B O 1
ATOM 2306 N N . ASP B 1 79 ? -20.453 4.582 8.898 1 95.12 79 ASP B N 1
ATOM 2307 C CA . ASP B 1 79 ? -21.828 5.062 8.844 1 95.12 79 ASP B CA 1
ATOM 2308 C C . ASP B 1 79 ? -22.578 4.418 7.684 1 95.12 79 ASP B C 1
ATOM 2310 O O . ASP B 1 79 ? -23.703 4.82 7.367 1 95.12 79 ASP B O 1
ATOM 2314 N N . GLY B 1 80 ? -21.875 3.516 6.965 1 93.19 80 GLY B N 1
ATOM 2315 C CA . GLY B 1 80 ? -22.531 2.783 5.891 1 93.19 80 GLY B CA 1
ATOM 2316 C C . GLY B 1 80 ? -22.516 3.529 4.57 1 93.19 80 GLY B C 1
ATOM 2317 O O . GLY B 1 80 ? -23.094 3.066 3.582 1 93.19 80 GLY B O 1
ATOM 2318 N N . THR B 1 81 ? -21.891 4.672 4.543 1 94.44 81 THR B N 1
ATOM 2319 C CA . THR B 1 81 ? -21.781 5.48 3.332 1 94.44 81 THR B CA 1
ATOM 2320 C C . THR B 1 81 ? -20.328 5.754 2.986 1 94.44 81 THR B C 1
ATOM 2322 O O . THR B 1 81 ? -19.797 6.824 3.305 1 94.44 81 THR B O 1
ATOM 2325 N N . PRO B 1 82 ? -19.688 4.84 2.312 1 96.94 82 PRO B N 1
ATOM 2326 C CA . PRO B 1 82 ? -18.266 4.977 2.029 1 96.94 82 PRO B CA 1
ATOM 2327 C C . PRO B 1 82 ? -17.969 5.977 0.911 1 96.94 82 PRO B C 1
ATOM 2329 O O . PRO B 1 82 ? -17.734 5.578 -0.232 1 96.94 82 PRO B O 1
ATOM 2332 N N . THR B 1 83 ? -17.828 7.215 1.236 1 97.38 83 THR B N 1
ATOM 2333 C CA . THR B 1 83 ? -17.609 8.281 0.268 1 97.38 83 THR B CA 1
ATOM 2334 C C . THR B 1 83 ? -16.125 8.414 -0.072 1 97.38 83 THR B C 1
ATOM 2336 O O . THR B 1 83 ? -15.766 8.977 -1.109 1 97.38 83 THR B O 1
ATOM 2339 N N . LEU B 1 84 ? -15.234 7.906 0.757 1 98.81 84 LEU B N 1
ATOM 2340 C CA . LEU B 1 84 ? -13.805 8.094 0.565 1 98.81 84 LEU B CA 1
ATOM 2341 C C . LEU B 1 84 ? -13.172 6.871 -0.09 1 98.81 84 LEU B C 1
ATOM 2343 O O . LEU B 1 84 ? -12.094 6.957 -0.675 1 98.81 84 LEU B O 1
ATOM 2347 N N . SER B 1 85 ? -13.82 5.668 0.007 1 98.69 85 SER B N 1
ATOM 2348 C CA . SER B 1 85 ? -13.211 4.434 -0.47 1 98.69 85 SER B CA 1
ATOM 2349 C C . SER B 1 85 ? -14.031 3.803 -1.588 1 98.69 85 SER B C 1
ATOM 2351 O O . SER B 1 85 ? -13.641 2.771 -2.145 1 98.69 85 SER B O 1
ATOM 2353 N N . GLY B 1 86 ? -15.148 4.43 -1.905 1 98.19 86 GLY B N 1
ATOM 2354 C CA . GLY B 1 86 ? -15.922 4 -3.062 1 98.19 86 GLY B CA 1
ATOM 2355 C C . GLY B 1 86 ? -17.234 3.336 -2.693 1 98.19 86 GLY B C 1
ATOM 2356 O O . GLY B 1 86 ? -17.312 2.605 -1.703 1 98.19 86 GLY B O 1
ATOM 2357 N N . ARG B 1 87 ? -18.328 3.504 -3.533 1 97.31 87 ARG B N 1
ATOM 2358 C CA . ARG B 1 87 ? -19.672 2.965 -3.287 1 97.31 87 ARG B CA 1
ATOM 2359 C C . ARG B 1 87 ? -19.953 1.774 -4.195 1 97.31 87 ARG B C 1
ATOM 2361 O O . ARG B 1 87 ? -20.734 0.892 -3.844 1 97.31 87 ARG B O 1
ATOM 2368 N N . THR B 1 88 ? -19.375 1.779 -5.379 1 97.5 88 THR B N 1
ATOM 2369 C CA . THR B 1 88 ? -19.5 0.687 -6.336 1 97.5 88 THR B CA 1
ATOM 2370 C C . THR B 1 88 ? -18.203 -0.101 -6.441 1 97.5 88 THR B C 1
ATOM 2372 O O . THR B 1 88 ? -17.141 0.405 -6.086 1 97.5 88 THR B O 1
ATOM 2375 N N . PRO B 1 89 ? -18.281 -1.341 -6.934 1 98.12 89 PRO B N 1
ATOM 2376 C CA . PRO B 1 89 ? -17.047 -2.121 -7.09 1 98.12 89 PRO B CA 1
ATOM 2377 C C . PRO B 1 89 ? -15.984 -1.393 -7.906 1 98.12 89 PRO B C 1
ATOM 2379 O O . PRO B 1 89 ? -14.812 -1.352 -7.508 1 98.12 89 PRO B O 1
ATOM 2382 N N . VAL B 1 90 ? -16.406 -0.765 -8.969 1 98.56 90 VAL B N 1
ATOM 2383 C CA . VAL B 1 90 ? -15.453 -0.083 -9.836 1 98.56 90 VAL B CA 1
ATOM 2384 C C . VAL B 1 90 ? -14.844 1.108 -9.109 1 98.56 90 VAL B C 1
ATOM 2386 O O . VAL B 1 90 ? -13.625 1.312 -9.148 1 98.56 90 VAL B O 1
ATOM 2389 N N . GLU B 1 91 ? -15.656 1.911 -8.367 1 98.44 91 GLU B N 1
ATOM 2390 C CA . GLU B 1 91 ? -15.141 3.025 -7.578 1 98.44 91 GLU B CA 1
ATOM 2391 C C . GLU B 1 91 ? -14.133 2.541 -6.535 1 98.44 91 GLU B C 1
ATOM 2393 O O . GLU B 1 91 ? -13.086 3.16 -6.344 1 98.44 91 GLU B O 1
ATOM 2398 N N . GLN B 1 92 ? -14.477 1.419 -5.914 1 98.62 92 GLN B N 1
ATOM 2399 C CA . GLN B 1 92 ? -13.586 0.876 -4.898 1 98.62 92 GLN B CA 1
ATOM 2400 C C . GLN B 1 92 ? -12.242 0.475 -5.5 1 98.62 92 GLN B C 1
ATOM 2402 O O . GLN B 1 92 ? -11.188 0.826 -4.965 1 98.62 92 GLN B O 1
ATOM 2407 N N . GLY B 1 93 ? -12.305 -0.224 -6.617 1 98.81 93 GLY B N 1
ATOM 2408 C CA . GLY B 1 93 ? -11.078 -0.619 -7.293 1 98.81 93 GLY B CA 1
ATOM 2409 C C . GLY B 1 93 ? -10.219 0.561 -7.711 1 98.81 93 GLY B C 1
ATOM 2410 O O . GLY B 1 93 ? -9.016 0.587 -7.441 1 98.81 93 GLY B O 1
ATOM 2411 N N . LEU B 1 94 ? -10.844 1.545 -8.289 1 98.88 94 LEU B N 1
ATOM 2412 C CA . LEU B 1 94 ? -10.109 2.689 -8.828 1 98.88 94 LEU B CA 1
ATOM 2413 C C . LEU B 1 94 ? -9.539 3.539 -7.699 1 98.88 94 LEU B C 1
ATOM 2415 O O . LEU B 1 94 ? -8.391 3.998 -7.781 1 98.88 94 LEU B O 1
ATOM 2419 N N . ILE B 1 95 ? -10.297 3.75 -6.668 1 98.94 95 ILE B N 1
ATOM 2420 C CA . ILE B 1 95 ? -9.836 4.578 -5.562 1 98.94 95 ILE B CA 1
ATOM 2421 C C . ILE B 1 95 ? -8.664 3.891 -4.855 1 98.94 95 ILE B C 1
ATOM 2423 O O . ILE B 1 95 ? -7.656 4.527 -4.551 1 98.94 95 ILE B O 1
ATOM 2427 N N . HIS B 1 96 ? -8.75 2.602 -4.641 1 98.88 96 HIS B N 1
ATOM 2428 C CA . HIS B 1 96 ? -7.641 1.887 -4.012 1 98.88 96 HIS B CA 1
ATOM 2429 C C . HIS B 1 96 ? -6.414 1.864 -4.918 1 98.88 96 HIS B C 1
ATOM 2431 O O . HIS B 1 96 ? -5.285 1.98 -4.441 1 98.88 96 HIS B O 1
ATOM 2437 N N . MET B 1 97 ? -6.645 1.712 -6.219 1 98.88 97 MET B N 1
ATOM 2438 C CA . MET B 1 97 ? -5.523 1.733 -7.152 1 98.88 97 MET B CA 1
ATOM 2439 C C . MET B 1 97 ? -4.801 3.074 -7.105 1 98.88 97 MET B C 1
ATOM 2441 O O . MET B 1 97 ? -3.58 3.121 -6.941 1 98.88 97 MET B O 1
ATOM 2445 N N . MET B 1 98 ? -5.566 4.141 -7.184 1 98.88 98 MET B N 1
ATOM 2446 C CA . MET B 1 98 ? -4.969 5.473 -7.254 1 98.88 98 MET B CA 1
ATOM 2447 C C . MET B 1 98 ? -4.379 5.875 -5.906 1 98.88 98 MET B C 1
ATOM 2449 O O . MET B 1 98 ? -3.387 6.605 -5.852 1 98.88 98 MET B O 1
ATOM 2453 N N . THR B 1 99 ? -4.969 5.379 -4.801 1 98.94 99 THR B N 1
ATOM 2454 C CA . THR B 1 99 ? -4.375 5.59 -3.484 1 98.94 99 THR B CA 1
ATOM 2455 C C . THR B 1 99 ? -2.998 4.938 -3.402 1 98.94 99 THR B C 1
ATOM 2457 O O . THR B 1 99 ? -2.033 5.562 -2.957 1 98.94 99 THR B O 1
ATOM 2460 N N . LYS B 1 100 ? -2.957 3.73 -3.861 1 98.75 100 LYS B N 1
ATOM 2461 C CA . LYS B 1 100 ? -1.685 3.014 -3.854 1 98.75 100 LYS B CA 1
ATOM 2462 C C . LYS B 1 100 ? -0.65 3.725 -4.723 1 98.75 100 LYS B C 1
ATOM 2464 O O . LYS B 1 100 ? 0.51 3.861 -4.328 1 98.75 100 LYS B O 1
ATOM 2469 N N . ARG B 1 101 ? -1.044 4.199 -5.859 1 98.69 101 ARG B N 1
ATOM 2470 C CA . ARG B 1 101 ? -0.137 4.926 -6.738 1 98.69 101 ARG B CA 1
ATOM 2471 C C . ARG B 1 101 ? 0.341 6.219 -6.086 1 98.69 101 ARG B C 1
ATOM 2473 O O . ARG B 1 101 ? 1.519 6.57 -6.184 1 98.69 101 ARG B O 1
ATOM 2480 N N . ALA B 1 102 ? -0.572 6.91 -5.441 1 98.88 102 ALA B N 1
ATOM 2481 C CA . ALA B 1 102 ? -0.201 8.133 -4.734 1 98.88 102 ALA B CA 1
ATOM 2482 C C . ALA B 1 102 ? 0.837 7.848 -3.652 1 98.88 102 ALA B C 1
ATOM 2484 O O . ALA B 1 102 ? 1.782 8.617 -3.473 1 98.88 102 ALA B O 1
ATOM 2485 N N . GLU B 1 103 ? 0.633 6.754 -2.959 1 98.69 103 GLU B N 1
ATOM 2486 C CA . GLU B 1 103 ? 1.578 6.375 -1.913 1 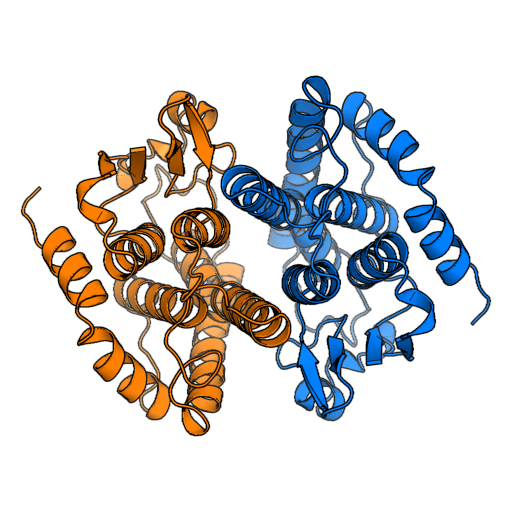98.69 103 GLU B CA 1
ATOM 2487 C C . GLU B 1 103 ? 2.945 6.035 -2.502 1 98.69 103 GLU B C 1
ATOM 2489 O O . GLU B 1 103 ? 3.961 6.605 -2.094 1 98.69 103 GLU B O 1
ATOM 2494 N N . ILE B 1 104 ? 2.947 5.195 -3.523 1 98.38 104 ILE B N 1
ATOM 2495 C CA . ILE B 1 104 ? 4.191 4.656 -4.062 1 98.38 104 ILE B CA 1
ATOM 2496 C C . ILE B 1 104 ? 4.945 5.754 -4.812 1 98.38 104 ILE B C 1
ATOM 2498 O O . ILE B 1 104 ? 6.156 5.91 -4.645 1 98.38 104 ILE B O 1
ATOM 2502 N N . GLU B 1 105 ? 4.27 6.562 -5.609 1 98.56 105 GLU B N 1
ATOM 2503 C CA . GLU B 1 105 ? 4.91 7.453 -6.574 1 98.56 105 GLU B CA 1
ATOM 2504 C C . GLU B 1 105 ? 5.195 8.82 -5.961 1 98.56 105 GLU B C 1
ATOM 2506 O O . GLU B 1 105 ? 5.98 9.594 -6.508 1 98.56 105 GLU B O 1
ATOM 2511 N N . LEU B 1 106 ? 4.523 9.109 -4.859 1 98.88 106 LEU B N 1
ATOM 2512 C CA . LEU B 1 106 ? 4.691 10.461 -4.348 1 98.88 106 LEU B CA 1
ATOM 2513 C C . LEU B 1 106 ? 4.969 10.445 -2.85 1 98.88 106 LEU B C 1
ATOM 2515 O O . LEU B 1 106 ? 6.102 10.68 -2.42 1 98.88 106 LEU B O 1
ATOM 2519 N N . MET B 1 107 ? 4.066 10.008 -2.051 1 98.69 107 MET B N 1
ATOM 2520 C CA . MET B 1 107 ? 4.16 10.156 -0.603 1 98.69 107 MET B CA 1
ATOM 2521 C C . MET B 1 107 ? 5.344 9.375 -0.049 1 98.69 107 MET B C 1
ATOM 2523 O O . MET B 1 107 ? 6.215 9.938 0.616 1 98.69 107 MET B O 1
ATOM 2527 N N . ASP B 1 108 ? 5.387 8.055 -0.343 1 98.56 108 ASP B N 1
ATOM 2528 C CA . ASP B 1 108 ? 6.461 7.211 0.181 1 98.56 108 ASP B CA 1
ATOM 2529 C C . ASP B 1 108 ? 7.801 7.574 -0.458 1 98.56 108 ASP B C 1
ATOM 2531 O O . ASP B 1 108 ? 8.852 7.48 0.188 1 98.56 108 ASP B O 1
ATOM 2535 N N . ALA B 1 109 ? 7.766 8.008 -1.732 1 98.81 109 ALA B N 1
ATOM 2536 C CA . ALA B 1 109 ? 8.984 8.469 -2.393 1 98.81 109 ALA B CA 1
ATOM 2537 C C . ALA B 1 109 ? 9.578 9.672 -1.671 1 98.81 109 ALA B C 1
ATOM 2539 O O . ALA B 1 109 ? 10.781 9.703 -1.383 1 98.81 109 ALA B O 1
ATOM 2540 N N . VAL B 1 110 ? 8.781 10.625 -1.301 1 98.94 110 VAL B N 1
ATOM 2541 C CA . VAL B 1 110 ? 9.242 11.789 -0.557 1 98.94 110 VAL B CA 1
ATOM 2542 C C . VAL B 1 110 ? 9.734 11.359 0.823 1 98.94 110 VAL B C 1
ATOM 2544 O O . VAL B 1 110 ? 10.742 11.883 1.319 1 98.94 110 VAL B O 1
ATOM 2547 N N . SER B 1 111 ? 9 10.453 1.418 1 98.81 111 SER B N 1
ATOM 2548 C CA . SER B 1 111 ? 9.383 9.945 2.732 1 98.81 111 SER B CA 1
ATOM 2549 C C . SER B 1 111 ? 10.781 9.344 2.703 1 98.81 111 SER B C 1
ATOM 2551 O O . SER B 1 111 ? 11.602 9.617 3.58 1 98.81 111 SER B O 1
ATOM 2553 N N . VAL B 1 112 ? 11.07 8.531 1.678 1 98.75 112 VAL B N 1
ATOM 2554 C CA . VAL B 1 112 ? 12.375 7.898 1.558 1 98.75 112 VAL B CA 1
ATOM 2555 C C . VAL B 1 112 ? 13.445 8.961 1.316 1 98.75 112 VAL B C 1
ATOM 2557 O O . VAL B 1 112 ? 14.539 8.891 1.889 1 98.75 112 VAL B O 1
ATOM 2560 N N . TYR B 1 113 ? 13.164 9.953 0.49 1 98.88 113 TYR B N 1
ATOM 2561 C CA . TYR B 1 113 ? 14.078 11.078 0.302 1 98.88 113 TYR B CA 1
ATOM 2562 C C . TYR B 1 113 ? 14.391 11.758 1.631 1 98.88 113 TYR B C 1
ATOM 2564 O O . TYR B 1 113 ? 15.555 11.945 1.978 1 98.88 113 TYR B O 1
ATOM 2572 N N . PHE B 1 114 ? 13.438 11.984 2.428 1 98.94 114 PHE B N 1
ATOM 2573 C CA . PHE B 1 114 ? 13.555 12.641 3.725 1 98.94 114 PHE B CA 1
ATOM 2574 C C . PHE B 1 114 ? 14.445 11.828 4.66 1 98.94 114 PHE B C 1
ATOM 2576 O O . PHE B 1 114 ? 15.398 12.367 5.234 1 98.94 114 PHE B O 1
ATOM 2583 N N . HIS B 1 115 ? 14.188 10.531 4.754 1 98.56 115 HIS B N 1
ATOM 2584 C CA . HIS B 1 115 ? 14.852 9.695 5.75 1 98.56 115 HIS B CA 1
ATOM 2585 C C . HIS B 1 115 ? 16.266 9.32 5.305 1 98.56 115 HIS B C 1
ATOM 2587 O O . HIS B 1 115 ? 17.125 9.039 6.141 1 98.56 115 HIS B O 1
ATOM 2593 N N . HIS B 1 116 ? 16.531 9.422 3.957 1 98.75 116 HIS B N 1
ATOM 2594 C CA . HIS B 1 116 ? 17.781 8.789 3.518 1 98.75 116 HIS B CA 1
ATOM 2595 C C . HIS B 1 116 ? 18.703 9.805 2.855 1 98.75 116 HIS B C 1
ATOM 2597 O O . HIS B 1 116 ? 19.906 9.547 2.703 1 98.75 116 HIS B O 1
ATOM 2603 N N . ALA B 1 117 ? 18.141 10.945 2.461 1 98.62 117 ALA B N 1
ATOM 2604 C CA . ALA B 1 117 ? 19 11.859 1.714 1 98.62 117 ALA B CA 1
ATOM 2605 C C . ALA B 1 117 ? 18.875 13.281 2.246 1 98.62 117 ALA B C 1
ATOM 2607 O O . ALA B 1 117 ? 19.219 14.242 1.556 1 98.62 117 ALA B O 1
ATOM 2608 N N . THR B 1 118 ? 18.25 13.492 3.381 1 98.5 118 THR B N 1
ATOM 2609 C CA . THR B 1 118 ? 18.266 14.703 4.195 1 98.5 118 THR B CA 1
ATOM 2610 C C . THR B 1 118 ? 18.656 14.383 5.633 1 98.5 118 THR B C 1
ATOM 2612 O O . THR B 1 118 ? 18.875 13.219 5.977 1 98.5 118 THR B O 1
ATOM 2615 N N . PRO B 1 119 ? 18.797 15.398 6.496 1 97.88 119 PRO B N 1
ATOM 2616 C CA . PRO B 1 119 ? 19.094 15.078 7.898 1 97.88 119 PRO B CA 1
ATOM 2617 C C . PRO B 1 119 ? 17.984 14.273 8.562 1 97.88 119 PRO B C 1
ATOM 2619 O O . PRO B 1 119 ? 18.188 13.703 9.633 1 97.88 119 PRO B O 1
ATOM 2622 N N . GLY B 1 120 ? 16.797 14.211 7.926 1 97.75 120 GLY B N 1
ATOM 2623 C CA . GLY B 1 120 ? 15.664 13.477 8.477 1 97.75 120 GLY B CA 1
ATOM 2624 C C . GLY B 1 120 ? 15.312 13.891 9.891 1 97.75 120 GLY B C 1
ATOM 2625 O O . GLY B 1 120 ? 15.258 15.086 10.195 1 97.75 120 GLY B O 1
ATOM 2626 N N . LEU B 1 121 ? 15.078 12.969 10.789 1 97.56 121 LEU B N 1
ATOM 2627 C CA . LEU B 1 121 ? 14.688 13.219 12.164 1 97.56 121 LEU B CA 1
ATOM 2628 C C . LEU B 1 121 ? 15.906 13.398 13.062 1 97.56 121 LEU B C 1
ATOM 2630 O O . LEU B 1 121 ? 15.781 13.477 14.281 1 97.56 121 LEU B O 1
ATOM 2634 N N . GLY B 1 122 ? 17.047 13.406 12.422 1 97.31 122 GLY B N 1
ATOM 2635 C CA . GLY B 1 122 ? 18.297 13.602 13.164 1 97.31 122 GLY B CA 1
ATOM 2636 C C . GLY B 1 122 ? 19.047 12.305 13.406 1 97.31 122 GLY B C 1
ATOM 2637 O O . GLY B 1 122 ? 18.5 11.219 13.227 1 97.31 122 GLY B O 1
ATOM 2638 N N . PRO B 1 123 ? 20.266 12.328 13.805 1 95.94 123 PRO B N 1
ATOM 2639 C CA . PRO B 1 123 ? 21.172 11.172 13.859 1 95.94 123 PRO B CA 1
ATOM 2640 C C . PRO B 1 123 ? 20.781 10.164 14.938 1 95.94 123 PRO B C 1
ATOM 2642 O O . PRO B 1 123 ? 21.172 9 14.875 1 95.94 123 PRO B O 1
ATOM 2645 N N . GLU B 1 124 ? 19.984 10.656 15.891 1 95.5 124 GLU B N 1
ATOM 2646 C CA . GLU B 1 124 ? 19.578 9.75 16.953 1 95.5 124 GLU B CA 1
ATOM 2647 C C . GLU B 1 124 ? 18.453 8.828 16.5 1 95.5 124 GLU B C 1
ATOM 2649 O O . GLU B 1 124 ? 18.203 7.793 17.125 1 95.5 124 GLU B O 1
ATOM 2654 N N . VAL B 1 125 ? 17.844 9.227 15.438 1 96.94 125 VAL B N 1
ATOM 2655 C CA . VAL B 1 125 ? 16.719 8.438 14.93 1 96.94 125 VAL B CA 1
ATOM 2656 C C . VAL B 1 125 ? 17.109 7.781 13.609 1 96.94 125 VAL B C 1
ATOM 2658 O O . VAL B 1 125 ? 16.797 6.609 13.383 1 96.94 125 VAL B O 1
ATOM 2661 N N . GLU B 1 126 ? 17.781 8.562 12.773 1 97.31 126 GLU B N 1
ATOM 2662 C CA . GLU B 1 126 ? 18.234 8.047 11.477 1 97.31 126 GLU B CA 1
ATOM 2663 C C . GLU B 1 126 ? 19.531 7.266 11.609 1 97.31 126 GLU B C 1
ATOM 2665 O O . GLU B 1 126 ? 20.594 7.746 11.219 1 97.31 126 GLU B O 1
ATOM 2670 N N . LEU B 1 127 ? 19.438 6.031 11.961 1 96.62 127 LEU B N 1
ATOM 2671 C CA . LEU B 1 127 ? 20.609 5.238 12.289 1 96.62 127 LEU B CA 1
ATOM 2672 C C . LEU B 1 127 ? 21.25 4.656 11.023 1 96.62 127 LEU B C 1
ATOM 2674 O O . LEU B 1 127 ? 22.375 4.156 11.055 1 96.62 127 LEU B O 1
ATOM 2678 N N . TYR B 1 128 ? 20.531 4.676 9.977 1 97.88 128 TYR B N 1
ATOM 2679 C CA . TYR B 1 128 ? 21 4.246 8.664 1 97.88 128 TYR B CA 1
ATOM 2680 C C . TYR B 1 128 ? 20.422 5.125 7.562 1 97.88 128 TYR B C 1
ATOM 2682 O O . TYR B 1 128 ? 19.219 5.41 7.559 1 97.88 128 TYR B O 1
ATOM 2690 N N . GLN B 1 129 ? 21.328 5.508 6.648 1 98.44 129 GLN B N 1
ATOM 2691 C CA . GLN B 1 129 ? 20.875 6.246 5.473 1 98.44 129 GLN B CA 1
ATOM 2692 C C . GLN B 1 129 ? 21.578 5.746 4.211 1 98.44 129 GLN B C 1
ATOM 2694 O O . GLN B 1 129 ? 22.703 5.254 4.266 1 98.44 129 GLN B O 1
ATOM 2699 N N . ASN B 1 130 ? 20.891 5.762 3.145 1 98.75 130 ASN B N 1
ATOM 2700 C CA . ASN B 1 130 ? 21.359 5.5 1.79 1 98.75 130 ASN B CA 1
ATOM 2701 C C . ASN B 1 130 ? 21.047 6.664 0.853 1 98.75 130 ASN B C 1
ATOM 2703 O O . ASN B 1 130 ? 20 6.684 0.211 1 98.75 130 ASN B O 1
ATOM 2707 N N . ALA B 1 131 ? 21.984 7.582 0.803 1 98.62 131 ALA B N 1
ATOM 2708 C CA . ALA B 1 131 ? 21.75 8.844 0.103 1 98.62 131 ALA B CA 1
ATOM 2709 C C . ALA B 1 131 ? 21.438 8.602 -1.368 1 98.62 131 ALA B C 1
ATOM 2711 O O . ALA B 1 131 ? 20.594 9.289 -1.946 1 98.62 131 ALA B O 1
ATOM 2712 N N . GLU B 1 132 ? 22.078 7.66 -1.976 1 98.75 132 GLU B N 1
ATOM 2713 C CA . GLU B 1 132 ? 21.828 7.371 -3.385 1 98.75 132 GLU B CA 1
ATOM 2714 C C . GLU B 1 132 ? 20.375 6.957 -3.615 1 98.75 132 GLU B C 1
ATOM 2716 O O . GLU B 1 132 ? 19.719 7.48 -4.512 1 98.75 132 GLU B O 1
ATOM 2721 N N . TRP B 1 133 ? 19.938 6.082 -2.814 1 98.75 133 TRP B N 1
ATOM 2722 C CA . TRP B 1 133 ? 18.562 5.629 -2.938 1 98.75 133 TRP B CA 1
ATOM 2723 C C . TRP B 1 133 ? 17.594 6.766 -2.633 1 98.75 133 TRP B C 1
ATOM 2725 O O . TRP B 1 133 ? 16.578 6.934 -3.332 1 98.75 133 TRP B O 1
ATOM 2735 N N . GLY B 1 134 ? 17.891 7.512 -1.566 1 98.81 134 GLY B N 1
ATOM 2736 C CA . GLY B 1 134 ? 17.047 8.648 -1.222 1 98.81 134 GLY B CA 1
ATOM 2737 C C . GLY B 1 134 ? 16.906 9.648 -2.355 1 98.81 134 GLY B C 1
ATOM 2738 O O . GLY B 1 134 ? 15.805 10.141 -2.615 1 98.81 134 GLY B O 1
ATOM 2739 N N . LEU B 1 135 ? 17.969 9.953 -3.027 1 98.88 135 LEU B N 1
ATOM 2740 C CA . LEU B 1 135 ? 17.938 10.914 -4.125 1 98.88 135 LEU B CA 1
ATOM 2741 C C . LEU B 1 135 ? 17.172 10.352 -5.316 1 98.88 135 LEU B C 1
ATOM 2743 O O . LEU B 1 135 ? 16.484 11.094 -6.02 1 98.88 135 LEU B O 1
ATOM 2747 N N . ARG B 1 136 ? 17.297 9.07 -5.527 1 98.62 136 ARG B N 1
ATOM 2748 C CA . ARG B 1 136 ? 16.516 8.438 -6.574 1 98.62 136 ARG B CA 1
ATOM 2749 C C . ARG B 1 136 ? 15.016 8.555 -6.277 1 98.62 136 ARG B C 1
ATOM 2751 O O . ARG B 1 136 ? 14.219 8.797 -7.184 1 98.62 136 ARG B O 1
ATOM 2758 N N . MET B 1 137 ? 14.727 8.414 -5.016 1 98.75 137 MET B N 1
ATOM 2759 C CA . MET B 1 137 ? 13.32 8.5 -4.617 1 98.75 137 MET B CA 1
ATOM 2760 C C . MET B 1 137 ? 12.82 9.938 -4.699 1 98.75 137 MET B C 1
ATOM 2762 O O . MET B 1 137 ? 11.648 10.172 -4.988 1 98.75 137 MET B O 1
ATOM 2766 N N . ARG B 1 138 ? 13.711 10.891 -4.465 1 98.88 138 ARG B N 1
ATOM 2767 C CA . ARG B 1 138 ? 13.367 12.289 -4.719 1 98.88 138 ARG B CA 1
ATOM 2768 C C . ARG B 1 138 ? 12.914 12.492 -6.164 1 98.88 138 ARG B C 1
ATOM 2770 O O . ARG B 1 138 ? 11.875 13.102 -6.414 1 98.88 138 ARG B O 1
ATOM 2777 N N . ASP B 1 139 ? 13.688 11.969 -7.082 1 98.81 139 ASP B N 1
ATOM 2778 C CA . ASP B 1 139 ? 13.383 12.125 -8.5 1 98.81 139 ASP B CA 1
ATOM 2779 C C . ASP B 1 139 ? 12.094 11.383 -8.867 1 98.81 139 ASP B C 1
ATOM 2781 O O . ASP B 1 139 ? 11.328 11.852 -9.711 1 98.81 139 ASP B O 1
ATOM 2785 N N . LYS B 1 140 ? 11.891 10.234 -8.227 1 98.69 140 LYS B N 1
ATOM 2786 C CA . LYS B 1 140 ? 10.648 9.5 -8.43 1 98.69 140 LYS B CA 1
ATOM 2787 C C . LYS B 1 140 ? 9.445 10.336 -8 1 98.69 140 LYS B C 1
ATOM 2789 O O . LYS B 1 140 ? 8.414 10.336 -8.68 1 98.69 140 LYS B O 1
ATOM 2794 N N . ALA B 1 141 ? 9.555 11.023 -6.879 1 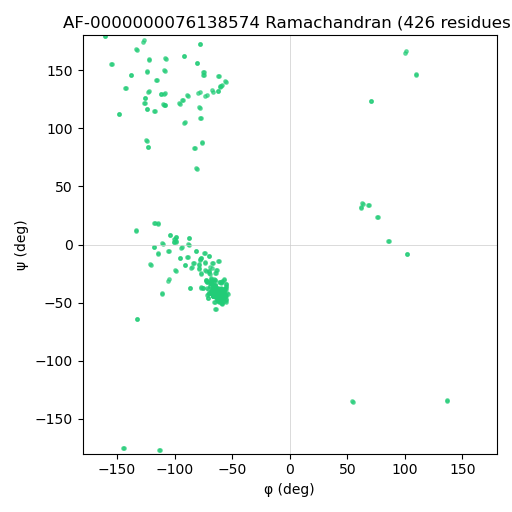98.94 141 ALA B N 1
ATOM 2795 C CA . ALA B 1 141 ? 8.469 11.859 -6.387 1 98.94 141 ALA B CA 1
ATOM 2796 C C . ALA B 1 141 ? 8.125 12.961 -7.387 1 98.94 141 ALA B C 1
ATOM 2798 O O . ALA B 1 141 ? 6.949 13.25 -7.621 1 98.94 141 ALA B O 1
ATOM 2799 N N . VAL B 1 142 ? 9.125 13.523 -8.016 1 98.94 142 VAL B N 1
ATOM 2800 C CA . VAL B 1 142 ? 8.906 14.578 -9 1 98.94 142 VAL B CA 1
ATOM 2801 C C . VAL B 1 142 ? 8.203 14.008 -10.227 1 98.94 142 VAL B C 1
ATOM 2803 O O . VAL B 1 142 ? 7.277 14.617 -10.758 1 98.94 142 VAL B O 1
ATOM 2806 N N . ARG B 1 143 ? 8.609 12.789 -10.664 1 98.75 143 ARG B N 1
ATOM 2807 C CA . ARG B 1 143 ? 7.91 12.109 -11.75 1 98.75 143 ARG B CA 1
ATOM 2808 C C . ARG B 1 143 ? 6.465 11.805 -11.367 1 98.75 143 ARG B C 1
ATOM 2810 O O . ARG B 1 143 ? 5.559 11.914 -12.195 1 98.75 143 ARG B O 1
ATOM 2817 N N . GLY B 1 144 ? 6.344 11.453 -10.102 1 98.88 144 GLY B N 1
ATOM 2818 C CA . GLY B 1 144 ? 4.996 11.219 -9.602 1 98.88 144 GLY B CA 1
ATOM 2819 C C . GLY B 1 144 ? 4.121 12.453 -9.664 1 98.88 144 GLY B C 1
ATOM 2820 O O . GLY B 1 144 ? 2.938 12.367 -10 1 98.88 144 GLY B O 1
ATOM 2821 N N . MET B 1 145 ? 4.656 13.617 -9.359 1 98.94 145 MET B N 1
ATOM 2822 C CA . MET B 1 145 ? 3.92 14.875 -9.477 1 98.94 145 MET B CA 1
ATOM 2823 C C . MET B 1 145 ? 3.455 15.102 -10.906 1 98.94 145 MET B C 1
ATOM 2825 O O . MET B 1 145 ? 2.307 15.484 -11.141 1 98.94 145 MET B O 1
ATOM 2829 N N . ARG B 1 146 ? 4.316 14.812 -11.852 1 98.88 146 ARG B N 1
ATOM 2830 C CA . ARG B 1 146 ? 3.973 14.969 -13.258 1 98.88 146 ARG B CA 1
ATOM 2831 C C . ARG B 1 146 ? 2.896 13.977 -13.672 1 98.88 146 ARG B C 1
ATOM 2833 O O . ARG B 1 146 ? 2.008 14.305 -14.461 1 98.88 146 ARG B O 1
ATOM 2840 N N . TYR B 1 147 ? 2.977 12.82 -13.188 1 98.75 147 TYR B N 1
ATOM 2841 C CA . TYR B 1 147 ? 1.968 11.812 -13.469 1 98.75 147 TYR B CA 1
ATOM 2842 C C . TYR B 1 147 ? 0.589 12.273 -13.008 1 98.75 147 TYR B C 1
ATOM 2844 O O . TYR B 1 147 ? -0.375 12.219 -13.773 1 98.75 147 TYR B O 1
ATOM 2852 N N . PHE B 1 148 ? 0.488 12.734 -11.742 1 98.94 148 PHE B N 1
ATOM 2853 C CA . PHE B 1 148 ? -0.802 13.156 -11.211 1 98.94 148 PHE B CA 1
ATOM 2854 C C . PHE B 1 148 ? -1.279 14.43 -11.891 1 98.94 148 PHE B C 1
ATOM 2856 O O . PHE B 1 148 ? -2.482 14.633 -12.062 1 98.94 148 PHE B O 1
ATOM 2863 N N . ASP B 1 149 ? -0.322 15.297 -12.281 1 98.94 149 ASP B N 1
ATOM 2864 C CA . ASP B 1 149 ? -0.701 16.438 -13.125 1 98.94 149 ASP B CA 1
ATOM 2865 C C . ASP B 1 149 ? -1.427 15.961 -14.383 1 98.94 149 ASP B C 1
ATOM 2867 O O . ASP B 1 149 ? -2.451 16.531 -14.766 1 98.94 149 ASP B O 1
ATOM 2871 N N . GLY B 1 150 ? -0.827 14.938 -15.039 1 98.75 150 GLY B N 1
ATOM 2872 C CA . GLY B 1 150 ? -1.465 14.367 -16.219 1 98.75 150 GLY B CA 1
ATOM 2873 C C . GLY B 1 150 ? -2.873 13.867 -15.945 1 98.75 150 GLY B C 1
ATOM 2874 O O . GLY B 1 150 ? -3.787 14.125 -16.734 1 98.75 150 GLY B O 1
ATOM 2875 N N . ILE B 1 151 ? -3.104 13.195 -14.852 1 98.69 151 ILE B N 1
ATOM 2876 C CA . ILE B 1 151 ? -4.402 12.656 -14.461 1 98.69 151 ILE B CA 1
ATOM 2877 C C . ILE B 1 151 ? -5.398 13.797 -14.273 1 98.69 151 ILE B C 1
ATOM 2879 O O . ILE B 1 151 ? -6.535 13.719 -14.75 1 98.69 151 ILE B O 1
ATOM 2883 N N . LEU B 1 152 ? -5.008 14.828 -13.648 1 98.88 152 LEU B N 1
ATOM 2884 C CA . LEU B 1 152 ? -5.883 15.898 -13.195 1 98.88 152 LEU B CA 1
ATOM 2885 C C . LEU B 1 152 ? -6.191 16.875 -14.328 1 98.88 152 LEU B C 1
ATOM 2887 O O . LEU B 1 152 ? -7.043 17.75 -14.188 1 98.88 152 LEU B O 1
ATOM 2891 N N . LYS B 1 153 ? -5.535 16.656 -15.469 1 98.62 153 LYS B N 1
ATOM 2892 C CA . LYS B 1 153 ? -5.914 17.391 -16.672 1 98.62 153 LYS B CA 1
ATOM 2893 C C . LYS B 1 153 ? -7.238 16.891 -17.234 1 98.62 153 LYS B C 1
ATOM 2895 O O . LYS B 1 153 ? -7.953 17.625 -17.922 1 98.62 153 LYS B O 1
ATOM 2900 N N . SER B 1 154 ? -7.559 15.656 -16.875 1 97.75 154 SER B N 1
ATOM 2901 C CA . SER B 1 154 ? -8.68 15.023 -17.562 1 97.75 154 SER B CA 1
ATOM 2902 C C . SER B 1 154 ? -9.836 14.773 -16.609 1 97.75 154 SER B C 1
ATOM 2904 O O . SER B 1 154 ? -10.922 14.375 -17.031 1 97.75 154 SER B O 1
ATOM 2906 N N . GLN B 1 155 ? -9.672 14.977 -15.352 1 98.25 155 GLN B N 1
ATOM 2907 C CA . GLN B 1 155 ? -10.703 14.758 -14.352 1 98.25 155 GLN B CA 1
ATOM 2908 C C . GLN B 1 155 ? -10.477 15.625 -13.117 1 98.25 155 GLN B C 1
ATOM 2910 O O . GLN B 1 155 ? -9.336 16.016 -12.836 1 98.25 155 GLN B O 1
ATOM 2915 N N . PRO B 1 156 ? -11.5 15.922 -12.383 1 98.62 156 PRO B N 1
ATOM 2916 C CA . PRO B 1 156 ? -11.398 16.922 -11.32 1 98.62 156 PRO B CA 1
ATOM 2917 C C . PRO B 1 156 ? -10.695 16.391 -10.07 1 98.62 156 PRO B C 1
ATOM 2919 O O . PRO B 1 156 ? -10.164 17.172 -9.273 1 98.62 156 PRO B O 1
ATOM 2922 N N . TYR B 1 157 ? -10.727 15.039 -9.867 1 98.88 157 TYR B N 1
ATOM 2923 C CA . TYR B 1 157 ? -10.07 14.438 -8.711 1 98.88 157 TYR B CA 1
ATOM 2924 C C . TYR B 1 157 ? -9.242 13.227 -9.125 1 98.88 157 TYR B C 1
ATOM 2926 O O . TYR B 1 157 ? -9.328 12.766 -10.266 1 98.88 157 TYR B O 1
ATOM 2934 N N . VAL B 1 158 ? -8.43 12.742 -8.273 1 98.88 158 VAL B N 1
ATOM 2935 C CA . VAL B 1 158 ? -7.344 11.805 -8.555 1 98.88 158 VAL B CA 1
ATOM 2936 C C . VAL B 1 158 ? -7.918 10.477 -9.047 1 98.88 158 VAL B C 1
ATOM 2938 O O . VAL B 1 158 ? -7.332 9.82 -9.906 1 98.88 158 VAL B O 1
ATOM 2941 N N . ALA B 1 159 ? -9.094 10.102 -8.477 1 98.75 159 ALA B N 1
ATOM 2942 C CA . ALA B 1 159 ? -9.68 8.82 -8.867 1 98.75 159 ALA B CA 1
ATOM 2943 C C . ALA B 1 159 ? -11 9.023 -9.609 1 98.75 159 ALA B C 1
ATOM 2945 O O . ALA B 1 159 ? -11.836 8.117 -9.656 1 98.75 159 ALA B O 1
ATOM 2946 N N . GLY B 1 160 ? -11.234 10.219 -10.117 1 98.25 160 GLY B N 1
ATOM 2947 C CA . GLY B 1 160 ? -12.461 10.453 -10.867 1 98.25 160 GLY B CA 1
ATOM 2948 C C . GLY B 1 160 ? -13.133 11.766 -10.508 1 98.25 160 GLY B C 1
ATOM 2949 O O . GLY B 1 160 ? -12.469 12.797 -10.375 1 98.25 160 GLY B O 1
ATOM 2950 N N . ASP B 1 161 ? -14.469 11.688 -10.312 1 98.12 161 ASP B N 1
ATOM 2951 C CA . ASP B 1 161 ? -15.258 12.914 -10.258 1 98.12 161 ASP B CA 1
ATOM 2952 C C . ASP B 1 161 ? -15.453 13.375 -8.812 1 98.12 161 ASP B C 1
ATOM 2954 O O . ASP B 1 161 ? -15.883 14.5 -8.57 1 98.12 161 ASP B O 1
ATOM 2958 N N . GLU B 1 162 ? -15.125 12.547 -7.914 1 98.38 162 GLU B N 1
ATOM 2959 C CA . GLU B 1 162 ? -15.375 12.883 -6.516 1 98.38 162 GLU B CA 1
ATOM 2960 C C . GLU B 1 162 ? -14.094 12.805 -5.691 1 98.38 162 GLU B C 1
ATOM 2962 O O . GLU B 1 162 ? -13.211 11.992 -5.984 1 98.38 162 GLU B O 1
ATOM 2967 N N . PHE B 1 163 ? -14.055 13.68 -4.645 1 98.81 163 PHE B N 1
ATOM 2968 C CA . PHE B 1 163 ? -12.969 13.641 -3.672 1 98.81 163 PHE B CA 1
ATOM 2969 C C . PHE B 1 163 ? -12.945 12.312 -2.93 1 98.81 163 PHE B C 1
ATOM 2971 O O . PHE B 1 163 ? -14 11.812 -2.518 1 98.81 163 PHE B O 1
ATOM 2978 N N . SER B 1 164 ? -11.805 11.695 -2.83 1 98.94 164 SER B N 1
ATOM 2979 C CA . SER B 1 164 ? -11.703 10.375 -2.209 1 98.94 164 SER B CA 1
ATOM 2980 C C . SER B 1 164 ? -10.398 10.227 -1.431 1 98.94 164 SER B C 1
ATOM 2982 O O . SER B 1 164 ? -9.633 11.188 -1.304 1 98.94 164 SER B O 1
ATOM 2984 N N . MET B 1 165 ? -10.18 9.023 -0.914 1 98.88 165 MET B N 1
ATOM 2985 C CA . MET B 1 165 ? -8.961 8.641 -0.204 1 98.88 165 MET B CA 1
ATOM 2986 C C . MET B 1 165 ? -7.73 8.844 -1.08 1 98.88 165 MET B C 1
ATOM 2988 O O . MET B 1 165 ? -6.656 9.188 -0.58 1 98.88 165 MET B O 1
ATOM 2992 N N . ALA B 1 166 ? -7.914 8.711 -2.387 1 98.94 166 ALA B N 1
ATOM 2993 C CA . ALA B 1 166 ? -6.805 8.914 -3.318 1 98.94 166 ALA B CA 1
ATOM 2994 C C . ALA B 1 166 ? -6.348 10.367 -3.316 1 98.94 166 ALA B C 1
ATOM 2996 O O . ALA B 1 166 ? -5.145 10.648 -3.344 1 98.94 166 ALA B O 1
ATOM 2997 N N . ASP B 1 167 ? -7.289 11.266 -3.258 1 99 167 ASP B N 1
ATOM 2998 C CA . ASP B 1 167 ? -6.953 12.688 -3.178 1 99 167 ASP B CA 1
ATOM 2999 C C . ASP B 1 167 ? -6.23 13.008 -1.871 1 99 167 ASP B C 1
ATOM 3001 O O . ASP B 1 167 ? -5.266 13.773 -1.863 1 99 167 ASP B O 1
ATOM 3005 N N . ILE B 1 168 ? -6.676 12.438 -0.828 1 98.94 168 ILE B N 1
ATOM 3006 C CA . ILE B 1 168 ? -6.07 12.664 0.48 1 98.94 168 ILE B CA 1
ATOM 3007 C C . ILE B 1 168 ? -4.625 12.164 0.47 1 98.94 168 ILE B C 1
ATOM 3009 O O . ILE B 1 168 ? -3.74 12.797 1.057 1 98.94 168 ILE B O 1
ATOM 3013 N N . ALA B 1 169 ? -4.363 11.047 -0.212 1 98.94 169 ALA B N 1
ATOM 3014 C CA . ALA B 1 169 ? -3.006 10.516 -0.298 1 98.94 169 ALA B CA 1
ATOM 3015 C C . ALA B 1 169 ? -2.098 11.445 -1.098 1 98.94 169 ALA B C 1
ATOM 3017 O O . ALA B 1 169 ? -0.958 11.695 -0.702 1 98.94 169 ALA B O 1
ATOM 3018 N N . VAL B 1 170 ? -2.604 11.938 -2.223 1 98.94 170 VAL B N 1
ATOM 3019 C CA . VAL B 1 170 ? -1.818 12.883 -3.004 1 98.94 170 VAL B CA 1
ATOM 3020 C C . VAL B 1 170 ? -1.564 14.148 -2.182 1 98.94 170 VAL B C 1
ATOM 3022 O O . VAL B 1 170 ? -0.448 14.672 -2.166 1 98.94 170 VAL B O 1
ATOM 3025 N N . LEU B 1 171 ? -2.59 14.641 -1.479 1 98.94 171 LEU B N 1
ATOM 3026 C CA . LEU B 1 171 ? -2.434 15.805 -0.612 1 98.94 171 LEU B CA 1
ATOM 3027 C C . LEU B 1 171 ? -1.363 15.547 0.445 1 98.94 171 LEU B C 1
ATOM 3029 O O . LEU B 1 171 ? -0.539 16.422 0.721 1 98.94 171 LEU B O 1
ATOM 3033 N N . GLY B 1 172 ? -1.384 14.359 1.032 1 98.88 172 GLY B N 1
ATOM 3034 C CA . GLY B 1 172 ? -0.323 13.984 1.954 1 98.88 172 GLY B CA 1
ATOM 3035 C C . GLY B 1 172 ? 1.062 14.086 1.344 1 98.88 172 GLY B C 1
ATOM 3036 O O . GLY B 1 172 ? 1.992 14.586 1.982 1 98.88 172 GLY B O 1
ATOM 3037 N N . GLY B 1 173 ? 1.189 13.586 0.108 1 98.88 173 GLY B N 1
ATOM 3038 C CA . GLY B 1 173 ? 2.449 13.711 -0.608 1 98.88 173 GLY B CA 1
ATOM 3039 C C . GLY B 1 173 ? 2.883 15.156 -0.802 1 98.88 173 GLY B C 1
ATOM 3040 O O . GLY B 1 173 ? 4.062 15.477 -0.644 1 98.88 173 GLY B O 1
ATOM 3041 N N . MET B 1 174 ? 1.921 16.031 -1.114 1 98.88 174 MET B N 1
ATOM 3042 C CA . MET B 1 174 ? 2.205 17.438 -1.32 1 98.88 174 MET B CA 1
ATOM 3043 C C . MET B 1 174 ? 2.629 18.109 -0.016 1 98.88 174 MET B C 1
ATOM 3045 O O . MET B 1 174 ? 3.562 18.906 0 1 98.88 174 MET B O 1
ATOM 3049 N N . ILE B 1 175 ? 1.966 17.797 1.05 1 98.69 175 ILE B N 1
ATOM 3050 C CA . ILE B 1 175 ? 2.318 18.297 2.373 1 98.69 175 ILE B CA 1
ATOM 3051 C C . ILE B 1 175 ? 3.748 17.875 2.717 1 98.69 175 ILE B C 1
ATOM 3053 O O . ILE B 1 175 ? 4.543 18.703 3.184 1 98.69 175 ILE B O 1
ATOM 3057 N N . PHE B 1 176 ? 4.098 16.609 2.455 1 98.88 176 PHE B N 1
ATOM 3058 C CA . PHE B 1 176 ? 5.414 16.062 2.766 1 98.88 176 PHE B CA 1
ATOM 3059 C C . PHE B 1 176 ? 6.488 16.734 1.911 1 98.88 176 PHE B C 1
ATOM 3061 O O . PHE B 1 176 ? 7.551 17.094 2.414 1 98.88 176 PHE B O 1
ATOM 3068 N N . ALA B 1 177 ? 6.207 16.891 0.637 1 98.88 177 ALA B N 1
ATOM 3069 C CA . ALA B 1 177 ? 7.133 17.547 -0.278 1 98.88 177 ALA B CA 1
ATOM 3070 C C . ALA B 1 177 ? 7.469 18.953 0.202 1 98.88 177 ALA B C 1
ATOM 3072 O O . ALA B 1 177 ? 8.633 19.375 0.165 1 98.88 177 ALA B O 1
ATOM 3073 N N . ALA B 1 178 ? 6.453 19.672 0.655 1 98.25 178 ALA B N 1
ATOM 3074 C CA . ALA B 1 178 ? 6.668 21.016 1.171 1 98.25 178 ALA B CA 1
ATOM 3075 C C . ALA B 1 178 ? 7.547 21 2.418 1 98.25 178 ALA B C 1
ATOM 3077 O O . ALA B 1 178 ? 8.43 21.844 2.58 1 98.25 178 ALA B O 1
ATOM 3078 N N . LEU B 1 179 ? 7.336 20.062 3.254 1 96.94 179 LEU B N 1
ATOM 3079 C CA . LEU B 1 179 ? 8.094 19.922 4.496 1 96.94 179 LEU B CA 1
ATOM 3080 C C . LEU B 1 179 ? 9.578 19.75 4.207 1 96.94 179 LEU B C 1
ATOM 3082 O O . LEU B 1 179 ? 10.422 20.219 4.973 1 96.94 179 LEU B O 1
ATOM 3086 N N . VAL B 1 180 ? 9.914 19.109 3.1 1 97.94 180 VAL B N 1
ATOM 3087 C CA . VAL B 1 180 ? 11.312 18.797 2.818 1 97.94 180 VAL B CA 1
ATOM 3088 C C . VAL B 1 180 ? 11.844 19.75 1.752 1 97.94 180 VAL B C 1
ATOM 3090 O O . VAL B 1 180 ? 12.883 19.5 1.135 1 97.94 180 VAL B O 1
ATOM 3093 N N . ASP B 1 181 ? 11.07 20.781 1.373 1 97.81 181 ASP B N 1
ATOM 3094 C CA . ASP B 1 181 ? 11.438 21.812 0.408 1 97.81 181 ASP B CA 1
ATOM 3095 C C . ASP B 1 181 ? 11.656 21.219 -0.979 1 97.81 181 ASP B C 1
ATOM 3097 O O . ASP B 1 181 ? 12.633 21.547 -1.653 1 97.81 181 ASP B O 1
ATOM 3101 N N . LEU B 1 182 ? 10.883 20.219 -1.304 1 98.62 182 LEU B N 1
ATOM 3102 C CA . LEU B 1 182 ? 10.844 19.672 -2.658 1 98.62 182 LEU B CA 1
ATOM 3103 C C . LEU B 1 182 ? 9.758 20.359 -3.484 1 98.62 182 LEU B C 1
ATOM 3105 O O . LEU B 1 182 ? 8.57 20.047 -3.338 1 98.62 182 LEU B O 1
ATOM 3109 N N . PRO B 1 183 ? 10.078 21.219 -4.355 1 97.94 183 PRO B N 1
ATOM 3110 C CA . PRO B 1 183 ? 9.055 22.016 -5.039 1 97.94 183 PRO B CA 1
ATOM 3111 C C . PRO B 1 183 ? 8.289 21.219 -6.094 1 97.94 183 PRO B C 1
ATOM 3113 O O . PRO B 1 183 ? 8.867 20.359 -6.762 1 97.94 183 PRO B O 1
ATOM 3116 N N . VAL B 1 184 ? 7.051 21.516 -6.246 1 98.62 184 VAL B N 1
ATOM 3117 C CA . VAL B 1 184 ? 6.266 21.047 -7.379 1 98.62 184 VAL B CA 1
ATOM 3118 C C . VAL B 1 184 ? 6.688 21.781 -8.648 1 98.62 184 VAL B C 1
ATOM 3120 O O . VAL B 1 184 ? 6.746 23.016 -8.672 1 98.62 184 VAL B O 1
ATOM 3123 N N . PRO B 1 185 ? 7.004 21.047 -9.727 1 98.75 185 PRO B N 1
ATOM 3124 C CA . PRO B 1 185 ? 7.363 21.75 -10.961 1 98.75 185 PRO B CA 1
ATOM 3125 C C . PRO B 1 185 ? 6.281 22.719 -11.43 1 98.75 185 PRO B C 1
ATOM 3127 O O . PRO B 1 185 ? 5.098 22.375 -11.414 1 98.75 185 PRO B O 1
ATOM 3130 N N . ALA B 1 186 ? 6.699 23.859 -11.914 1 98.38 186 ALA B N 1
ATOM 3131 C CA . ALA B 1 186 ? 5.773 24.922 -12.281 1 98.38 186 ALA B CA 1
ATOM 3132 C C . ALA B 1 186 ? 4.871 24.5 -13.438 1 98.38 186 ALA B C 1
ATOM 3134 O O . ALA B 1 186 ? 3.74 24.969 -13.555 1 98.38 186 ALA B O 1
ATOM 3135 N N . GLU B 1 187 ? 5.324 23.562 -14.234 1 98.56 187 GLU B N 1
ATOM 3136 C CA . GLU B 1 187 ? 4.566 23.125 -15.406 1 98.56 187 GLU B CA 1
ATOM 3137 C C . GLU B 1 187 ? 3.42 22.203 -15 1 98.56 187 GLU B C 1
ATOM 3139 O O . GLU B 1 187 ? 2.545 21.906 -15.82 1 98.56 187 GLU B O 1
ATOM 3144 N N . CYS B 1 188 ? 3.428 21.75 -13.75 1 98.88 188 CYS B N 1
ATOM 3145 C CA . CYS B 1 188 ? 2.332 20.906 -13.266 1 98.88 188 CYS B CA 1
ATOM 3146 C C . CYS B 1 188 ? 1.129 21.766 -12.883 1 98.88 188 CYS B C 1
ATOM 3148 O O . CYS B 1 188 ? 0.682 21.734 -11.734 1 98.88 188 CYS B O 1
ATOM 3150 N N . GLU B 1 189 ? 0.555 22.406 -13.867 1 98.88 189 GLU B N 1
ATOM 3151 C CA . GLU B 1 189 ? -0.483 23.406 -13.633 1 98.88 189 GLU B CA 1
ATOM 3152 C C . GLU B 1 189 ? -1.76 22.766 -13.102 1 98.88 189 GLU B C 1
ATOM 3154 O O . GLU B 1 189 ? -2.424 23.328 -12.227 1 98.88 189 GLU B O 1
ATOM 3159 N N . ALA B 1 190 ? -2.119 21.625 -13.633 1 98.94 190 ALA B N 1
ATOM 3160 C CA . ALA B 1 190 ? -3.344 20.969 -13.195 1 98.94 190 ALA B CA 1
ATOM 3161 C C . ALA B 1 190 ? -3.223 20.484 -11.75 1 98.94 190 ALA B C 1
ATOM 3163 O O . ALA B 1 190 ? -4.172 20.594 -10.969 1 98.94 190 ALA B O 1
ATOM 3164 N N . LEU B 1 191 ? -2.066 19.953 -11.422 1 98.94 191 LEU B N 1
ATOM 3165 C CA . LEU B 1 191 ? -1.823 19.516 -10.055 1 98.94 191 LEU B CA 1
ATOM 3166 C C . LEU B 1 191 ? -1.875 20.703 -9.086 1 98.94 191 LEU B C 1
ATOM 3168 O O . LEU B 1 191 ? -2.475 20.609 -8.016 1 98.94 191 LEU B O 1
ATOM 3172 N N . LEU B 1 192 ? -1.255 21.797 -9.469 1 98.88 192 LEU B N 1
ATOM 3173 C CA . LEU B 1 192 ? -1.238 22.984 -8.633 1 98.88 192 LEU B CA 1
ATOM 3174 C C . LEU B 1 192 ? -2.645 23.547 -8.461 1 98.88 192 LEU B C 1
ATOM 3176 O O . LEU B 1 192 ? -3.021 23.969 -7.371 1 98.88 192 LEU B O 1
ATOM 3180 N N . ALA B 1 193 ? -3.406 23.578 -9.523 1 98.88 193 ALA B N 1
ATOM 3181 C CA . ALA B 1 193 ? -4.789 24.031 -9.445 1 98.88 193 ALA B CA 1
ATOM 3182 C C . ALA B 1 193 ? -5.621 23.125 -8.547 1 98.88 193 ALA B C 1
ATOM 3184 O O . ALA B 1 193 ? -6.422 23.609 -7.738 1 98.88 193 ALA B O 1
ATOM 3185 N N . TRP B 1 194 ? -5.441 21.844 -8.711 1 98.94 194 TRP B N 1
ATOM 3186 C CA . TRP B 1 194 ? -6.102 20.859 -7.852 1 98.94 194 TRP B CA 1
ATOM 3187 C C . TRP B 1 194 ? -5.734 21.094 -6.391 1 98.94 194 TRP B C 1
ATOM 3189 O O . TRP B 1 194 ? -6.605 21.062 -5.516 1 98.94 194 TRP B O 1
ATOM 3199 N N . HIS B 1 195 ? -4.477 21.281 -6.152 1 98.88 195 HIS B N 1
ATOM 3200 C CA . HIS B 1 195 ? -3.982 21.5 -4.801 1 98.88 195 HIS B CA 1
ATOM 3201 C C . HIS B 1 195 ? -4.648 22.719 -4.164 1 98.88 195 HIS B C 1
ATOM 3203 O O . HIS B 1 195 ? -5.086 22.656 -3.012 1 98.88 195 HIS B O 1
ATOM 3209 N N . ALA B 1 196 ? -4.73 23.781 -4.914 1 98.69 196 ALA B N 1
ATOM 3210 C CA . ALA B 1 196 ? -5.398 25 -4.438 1 98.69 196 ALA B CA 1
ATOM 3211 C C . ALA B 1 196 ? -6.863 24.719 -4.121 1 98.69 196 ALA B C 1
ATOM 3213 O O . ALA B 1 196 ? -7.371 25.141 -3.076 1 98.69 196 ALA B O 1
ATOM 3214 N N . LYS B 1 197 ? -7.496 24.031 -4.973 1 98.69 197 LYS B N 1
ATOM 3215 C CA . LYS B 1 197 ? -8.906 23.688 -4.816 1 98.69 197 LYS B CA 1
ATOM 3216 C C . LYS B 1 197 ? -9.133 22.844 -3.572 1 98.69 197 LYS B C 1
ATOM 3218 O O . LYS B 1 197 ? -10.023 23.125 -2.77 1 98.69 197 LYS B O 1
ATOM 3223 N N . VAL B 1 198 ? -8.359 21.812 -3.404 1 98.75 198 VAL B N 1
ATOM 3224 C CA . VAL B 1 198 ? -8.516 20.859 -2.311 1 98.75 198 VAL B CA 1
ATOM 3225 C C . VAL B 1 198 ? -8.195 21.547 -0.982 1 98.75 198 VAL B C 1
ATOM 3227 O O . VAL B 1 198 ? -8.812 21.25 0.043 1 98.75 198 VAL B O 1
ATOM 3230 N N . ASN B 1 199 ? -7.293 22.516 -1.006 1 98.5 199 ASN B N 1
ATOM 3231 C CA . ASN B 1 199 ? -6.926 23.234 0.208 1 98.5 199 ASN B CA 1
ATOM 3232 C C . ASN B 1 199 ? -8.086 24.078 0.732 1 98.5 199 ASN B C 1
ATOM 3234 O O . ASN B 1 199 ? -8.094 24.469 1.897 1 98.5 199 ASN B O 1
ATOM 3238 N N . GLU B 1 200 ? -9.078 24.312 -0.067 1 98.5 200 GLU B N 1
ATOM 3239 C CA . GLU B 1 200 ? -10.242 25.094 0.338 1 98.5 200 GLU B CA 1
ATOM 3240 C C . GLU B 1 200 ? -11.312 24.219 0.975 1 98.5 200 GLU B C 1
ATOM 3242 O O . GLU B 1 200 ? -12.281 24.719 1.542 1 98.5 200 GLU B O 1
ATOM 3247 N N . ARG B 1 201 ? -11.164 22.938 0.888 1 98.75 201 ARG B N 1
ATOM 3248 C CA . ARG B 1 201 ? -12.148 22.047 1.485 1 98.75 201 ARG B CA 1
ATOM 3249 C C . ARG B 1 201 ? -12.211 22.234 2.998 1 98.75 201 ARG B C 1
ATOM 3251 O O . ARG B 1 201 ? -11.18 22.422 3.648 1 98.75 201 ARG B O 1
ATOM 3258 N N . ALA B 1 202 ? -13.398 22.094 3.555 1 98.75 202 ALA B N 1
ATOM 3259 C CA . ALA B 1 202 ? -13.609 22.266 4.988 1 98.75 202 ALA B CA 1
ATOM 3260 C C . ALA B 1 202 ? -12.758 21.297 5.797 1 98.75 202 ALA B C 1
ATOM 3262 O O . ALA B 1 202 ? -12.25 21.641 6.863 1 98.75 202 ALA B O 1
ATOM 3263 N N . SER B 1 203 ? -12.609 20.109 5.34 1 98.81 203 SER B N 1
ATOM 3264 C CA . SER B 1 203 ? -11.836 19.094 6.043 1 98.81 203 SER B CA 1
ATOM 3265 C C . SER B 1 203 ? -10.359 19.469 6.113 1 98.81 203 SER B C 1
ATOM 3267 O O . SER B 1 203 ? -9.719 19.281 7.148 1 98.81 203 SER B O 1
ATOM 3269 N N . VAL B 1 204 ? -9.812 19.984 5.031 1 98.81 204 VAL B N 1
ATOM 3270 C CA . VAL B 1 204 ? -8.406 20.375 4.973 1 98.81 204 VAL B CA 1
ATOM 3271 C C . VAL B 1 204 ? -8.172 21.625 5.828 1 98.81 204 VAL B C 1
ATOM 3273 O O . VAL B 1 204 ? -7.172 21.719 6.543 1 98.81 204 VAL B O 1
ATOM 3276 N N . GLN B 1 205 ? -9.148 22.516 5.785 1 98.62 205 GLN B N 1
ATOM 3277 C CA . GLN B 1 205 ? -9.07 23.688 6.645 1 98.62 205 GLN B CA 1
ATOM 3278 C C . GLN B 1 205 ? -9.109 23.297 8.117 1 98.62 205 GLN B C 1
ATOM 3280 O O . GLN B 1 205 ? -8.406 23.891 8.938 1 98.62 205 GLN B O 1
ATOM 3285 N N . ALA B 1 206 ? -9.953 22.375 8.453 1 98.31 206 ALA B N 1
ATOM 3286 C CA . ALA B 1 206 ? -10.008 21.891 9.828 1 98.31 206 ALA B CA 1
ATOM 3287 C C . ALA B 1 206 ? -8.664 21.312 10.258 1 98.31 206 ALA B C 1
ATOM 3289 O O . ALA B 1 206 ? -8.188 21.594 11.359 1 98.31 206 ALA B O 1
ATOM 3290 N N . TRP B 1 207 ? -8.055 20.531 9.398 1 98.06 207 TRP B N 1
ATOM 3291 C CA . TRP B 1 207 ? -6.742 19.969 9.695 1 98.06 207 TRP B CA 1
ATOM 3292 C C . TRP B 1 207 ? -5.715 21.078 9.891 1 98.06 207 TRP B C 1
ATOM 3294 O O . TRP B 1 207 ? -4.926 21.031 10.844 1 98.06 207 TRP B O 1
ATOM 3304 N N . ARG B 1 208 ? -5.715 22.078 9.023 1 97.75 208 ARG B N 1
ATOM 3305 C CA . ARG B 1 208 ? -4.766 23.188 9.125 1 97.75 208 ARG B CA 1
ATOM 3306 C C . ARG B 1 208 ? -4.934 23.938 10.445 1 97.75 208 ARG B C 1
ATOM 3308 O O . ARG B 1 208 ? -3.949 24.359 11.047 1 97.75 208 ARG B O 1
ATOM 3315 N N . ALA B 1 209 ? -6.176 24.078 10.836 1 97.44 209 ALA B N 1
ATOM 3316 C CA . ALA B 1 209 ? -6.457 24.75 12.109 1 97.44 209 ALA B CA 1
ATOM 3317 C C . ALA B 1 209 ? -5.902 23.953 13.281 1 97.44 209 ALA B C 1
ATOM 3319 O O . ALA B 1 209 ? -5.379 24.516 14.234 1 97.44 209 ALA B O 1
ATOM 3320 N N . MET B 1 210 ? -6.016 22.656 13.195 1 96.62 210 MET B N 1
ATOM 3321 C CA . MET B 1 210 ? -5.477 21.797 14.25 1 96.62 210 MET B CA 1
ATOM 3322 C C . MET B 1 210 ? -3.959 21.922 14.336 1 96.62 210 MET B C 1
ATOM 3324 O O . MET B 1 210 ? -3.398 21.938 15.438 1 96.62 210 MET B O 1
ATOM 3328 N N . VAL B 1 211 ? -3.346 21.984 13.18 1 96.31 211 VAL B N 1
ATOM 3329 C CA . VAL B 1 211 ? -1.89 22.062 13.117 1 96.31 211 VAL B CA 1
ATOM 3330 C C . VAL B 1 211 ? -1.421 23.406 13.68 1 96.31 211 VAL B C 1
ATOM 3332 O O . VAL B 1 211 ? -0.36 23.484 14.305 1 96.31 211 VAL B O 1
ATOM 3335 N N . ALA B 1 212 ? -2.184 24.438 13.492 1 94.56 212 ALA B N 1
ATOM 3336 C CA . ALA B 1 212 ? -1.804 25.797 13.859 1 94.56 212 ALA B CA 1
ATOM 3337 C C . ALA B 1 212 ? -1.959 26.031 15.359 1 94.56 212 ALA B C 1
ATOM 3339 O O . ALA B 1 212 ? -1.438 27.016 15.898 1 94.56 212 ALA B O 1
ATOM 3340 N N . GLN B 1 213 ? -2.613 25.125 15.984 1 90.88 213 GLN B N 1
ATOM 3341 C CA . GLN B 1 213 ? -2.814 25.297 17.422 1 90.88 213 GLN B CA 1
ATOM 3342 C C . GLN B 1 213 ? -1.493 25.188 18.172 1 90.88 213 GLN B C 1
ATOM 3344 O O . GLN B 1 213 ? -0.666 24.328 17.875 1 90.88 213 GLN B O 1
ATOM 3349 N N . PRO B 1 214 ? -1.261 26.141 19.078 1 79.88 214 PRO B N 1
ATOM 3350 C CA . PRO B 1 214 ? -0.044 26.094 19.891 1 79.88 214 PRO B CA 1
ATOM 3351 C C . PRO B 1 214 ? 0.05 24.812 20.719 1 79.88 214 PRO B C 1
ATOM 3353 O O . PRO B 1 214 ? -0.968 24.312 21.203 1 79.88 214 PRO B O 1
ATOM 3356 N N . ARG B 1 215 ? 1.277 24.312 20.672 1 75.38 215 ARG B N 1
ATOM 3357 C CA . ARG B 1 215 ? 1.453 23.078 21.422 1 75.38 215 ARG B CA 1
ATOM 3358 C C . ARG B 1 215 ? 2.436 23.266 22.578 1 75.38 215 ARG B C 1
ATOM 3360 O O . ARG B 1 215 ? 3.324 24.125 22.5 1 75.38 215 ARG B O 1
#

Foldseek 3Di:
DEKEDAQQALLVLLQLLLCLVLVNVVVYHYDYDDVLVPSLVDPVNCVQPVVSDDIWDADPVGDIDDDSVRSSVVSQPVVPHNQAQADDPVSNVLNVVLLVLLVQQFQVLLVLLQLAQHCHSHCVNNVDHDNVSSVVSLVSNQVSLVVQLVCLVVAPASRHPGHHSSRSSNLSRVSSCVVVVNDHDPVSVSSVVSNVVVCPDPSNVVSVVSSPDDD/DEKEDAQQALLVLLQLLLCLVLVNVVVYDYDYDDVLVPSLVDPVNCVLPVVSDDIWDADPVGDIDDDSVRSSVVSQPVVPHNQAQDDDPVSNVLNVVLLVLLVQQFQVLLVLLQLAQHCHSHCVNNVDHDNVSSVVSLVSNQVSLVVQLVCLVVAPARRHPGHHSSRSSNLSRVSSCVVVVNDHDPVSVSSVVSNVVVCPDPSNVVSVVSSPDDD

InterPro domains:
  IPR004045 Glutathione S-transferase, N-terminal [PF13409] (10-76)
  IPR004045 Glutathione S-transferase, N-terminal [PS50404] (1-83)
  IPR004046 Glutathione S-transferase, C-terminal [PF00043] (110-201)
  IPR010987 Glutathione S-transferase, C-terminal-like [PS50405] (88-215)
  IPR034345 Gtt2-like, N-terminal [cd03051] (1-76)
  IPR034346 Gtt2-like, C-terminal [cd03182] (88-204)
  IPR036249 Thioredoxin-like superfamily [SSF52833] (1-91)
  IPR036282 Glutathione S-transferase, C-terminal domain superfamily [SSF47616] (81-209)
  IPR040079 Glutathione transferase family [SFLDS00019] (1-201)

Organism: NCBI:txid2745518

Sequence (430 aa):
MKIYDWYNGPYPARVRIALAEKGLLPRVEFVSVNLWKGEHKQPAFLALNYSGTLPVLQLDDGTLIAECTAITQYLDVLDGTPTLSGRTPVEQGLIHMMTKRAEIELMDAVSVYFHHATPGLGPEVELYQNAEWGLRMRDKAVRGMRYFDGILKSQPYVAGDEFSMADIAVLGGMIFAALVDLPVPAECEALLAWHAKVNERASVQAWRAMVAQPRMKIYDWYNGPYPARVRIALAEKGLLPRVEFVSVNLWKGEHKQPAFLALNYSGTLPVLQLDDGTLIAECTAITQYLDVLDGTPTLSGRTPVEQGLIHMMTKRAEIELMDAVSVYFHHATPGLGPEVELYQNAEWGLRMRDKAVRGMRYFDGILKSQPYVAGDEFSMADIAVLGGMIFAALVDLPVPAECEALLAWHAKVNERASVQAWRAMVAQPR

Radius of gyration: 20.55 Å; Cα contacts (8 Å, |Δi|>4): 731; chains: 2; bounding box: 46×53×50 Å

pLDDT: mean 98.01, std 2.26, range [75.31, 99.0]